Protein AF-A0A7S4PWE5-F1 (afdb_monomer_lite)

Organism: NCBI:txid311494

pLDDT: mean 79.6, std 17.49, range [30.92, 98.31]

Secondary structure (DSSP, 8-state):
---HHHHHHHGGGS-TTT----PPPS-HHHHT----SHHHHHHHHHHHHHHHHHHHHTT---S-EEESSHHHHHHHHHHH---EEE--SS-S---TT--HHHHHHHHHHHHHHHTTBTT-TT--GGGS-SS--EEE-BSSHHHHHHHHHHHS----B-----GGG-------GGG--TTT--EEEEEEE---S-HHHHHHHHHHHHHHHHGGGTSSEEEE----S-TTTTT--HHHHTTSSEEEEE-SSSS-HHHHHHHHTT--EEEE-HHHHHHH-GGGGTHHHHH-HHHHHHHHTTTT-S---SSPPP--TTHHHHHHHHHHHHHHT--STTSTT-EEES-HHHHHHHHHHT---HHHHHHHHHHHHHHHHHHHHHHHHHHHHHHH-TTGGGS---------------

Sequence (410 aa):
GVNPRDCAFFAPLCGAATSRKARVPVPGAWRFHAYTSPADVQELEARYRALWEAEKVAGLSADLLLCMELRDAYFLWRVSRTPTVYYPALIFLQDEALTDFAADYYLRQFDELSKHDVLAPSASSSQRGHGPPTAIVAQSPYIAENVFYHTKRRVPAVRPLALYVGVHYAPNSTDAAPSGGTLRLLVLCARTRLMMSHACRALFREARRELPRRTSLRLHLPTGDGDTVHGLTFADVARFDAAVLVPWNIAVTTFAELYAMQVPVFVPDPVWLARLWPKQMTSYGRAHPDLHRELREGKLGEAQHPTPYPSLDRLTEDFPSMLYWAEHYAHLHGLPGVKSFASIPTLLLSLHKGDTDLRAASVEMRKEGERALREVVPFWAGLFARLLYPDADSGGIEAGGATNMTCVVW

Structure (mmCIF, N/CA/C/O backbone):
data_AF-A0A7S4PWE5-F1
#
_entry.id   AF-A0A7S4PWE5-F1
#
loop_
_atom_site.group_PDB
_atom_site.id
_atom_site.type_symbol
_atom_site.label_atom_id
_atom_site.label_alt_id
_atom_site.label_comp_id
_atom_site.label_asym_id
_atom_site.label_entity_id
_atom_site.label_seq_id
_atom_site.pdbx_PDB_ins_code
_atom_site.Cartn_x
_atom_site.Cartn_y
_atom_site.Cartn_z
_atom_site.occupancy
_atom_site.B_iso_or_equiv
_atom_site.auth_seq_id
_atom_site.auth_comp_id
_atom_site.auth_asym_id
_atom_site.auth_atom_id
_atom_site.pdbx_PDB_model_num
ATOM 1 N N . GLY A 1 1 ? 8.576 -15.451 -7.814 1.00 32.84 1 GLY A N 1
ATOM 2 C CA . GLY A 1 1 ? 9.823 -15.185 -7.079 1.00 32.84 1 GLY A CA 1
ATOM 3 C C . GLY A 1 1 ? 9.547 -14.346 -5.854 1.00 32.84 1 GLY A C 1
ATOM 4 O O . GLY A 1 1 ? 10.234 -13.360 -5.590 1.00 32.84 1 GLY A O 1
ATOM 5 N N . VAL A 1 2 ? 8.568 -14.796 -5.083 1.00 39.84 2 VAL A N 1
ATOM 6 C CA . VAL A 1 2 ? 8.032 -14.104 -3.932 1.00 39.84 2 VAL A CA 1
ATOM 7 C C . VAL A 1 2 ? 8.708 -14.742 -2.711 1.00 39.84 2 VAL A C 1
ATOM 9 O O . VAL A 1 2 ? 8.856 -15.967 -2.664 1.00 39.84 2 VAL A O 1
ATOM 12 N N . ASN A 1 3 ? 9.205 -13.953 -1.751 1.00 43.03 3 ASN A N 1
ATOM 13 C CA . ASN A 1 3 ? 9.741 -14.505 -0.495 1.00 43.03 3 ASN A CA 1
ATOM 14 C C . ASN A 1 3 ? 8.705 -15.490 0.077 1.00 43.03 3 ASN A C 1
ATOM 16 O O . ASN A 1 3 ? 7.537 -15.145 0.011 1.00 43.03 3 ASN A O 1
ATOM 20 N N . PRO A 1 4 ? 9.038 -16.671 0.639 1.00 45.03 4 PRO A N 1
ATOM 21 C CA . PRO A 1 4 ? 8.050 -17.516 1.324 1.00 45.03 4 PRO A CA 1
ATOM 22 C C . PRO A 1 4 ? 7.068 -16.734 2.220 1.00 45.03 4 PRO A C 1
ATOM 24 O O . PRO A 1 4 ? 5.880 -17.047 2.247 1.00 45.03 4 PRO A O 1
ATOM 27 N N . ARG A 1 5 ? 7.552 -15.657 2.856 1.00 48.50 5 ARG A N 1
ATOM 28 C CA . ARG A 1 5 ? 6.769 -14.618 3.542 1.00 48.50 5 ARG A CA 1
ATOM 29 C C . ARG A 1 5 ? 5.706 -13.957 2.664 1.00 48.50 5 ARG A C 1
ATOM 31 O O . ARG A 1 5 ? 4.526 -13.991 2.986 1.00 48.50 5 ARG A O 1
ATOM 38 N N . ASP A 1 6 ? 6.131 -13.348 1.567 1.00 45.69 6 ASP A N 1
ATOM 39 C CA . ASP A 1 6 ? 5.255 -12.666 0.620 1.00 45.69 6 ASP A CA 1
ATOM 40 C C . ASP A 1 6 ? 4.412 -13.713 -0.148 1.00 45.69 6 ASP A C 1
ATOM 42 O O . ASP A 1 6 ? 3.336 -13.428 -0.642 1.00 45.69 6 ASP A O 1
ATOM 46 N N . CYS A 1 7 ? 4.847 -14.975 -0.215 1.00 47.31 7 CYS A N 1
ATOM 47 C CA . CYS A 1 7 ? 4.115 -16.073 -0.832 1.00 47.31 7 CYS A CA 1
ATOM 48 C C . CYS A 1 7 ? 2.964 -16.505 0.065 1.00 47.31 7 CYS A C 1
ATOM 50 O O . CYS A 1 7 ? 1.939 -16.901 -0.465 1.00 47.31 7 CYS A O 1
ATOM 52 N N . ALA A 1 8 ? 3.089 -16.393 1.393 1.00 48.66 8 ALA A N 1
ATOM 53 C CA . ALA A 1 8 ? 1.973 -16.597 2.315 1.00 48.66 8 ALA A CA 1
ATOM 54 C C . ALA A 1 8 ? 0.826 -15.606 2.052 1.00 48.66 8 ALA A C 1
ATOM 56 O O . ALA A 1 8 ? -0.335 -15.955 2.245 1.00 48.66 8 ALA A O 1
ATOM 57 N N . PHE A 1 9 ? 1.145 -14.409 1.549 1.00 44.88 9 PHE A N 1
ATOM 58 C CA . PHE A 1 9 ? 0.167 -13.427 1.082 1.00 44.88 9 PHE A CA 1
ATOM 59 C C . PHE A 1 9 ? -0.643 -13.959 -0.105 1.00 44.88 9 PHE A C 1
ATOM 61 O O . PHE A 1 9 ? -1.861 -13.872 -0.120 1.00 44.88 9 PHE A O 1
ATOM 68 N N . PHE A 1 10 ? 0.018 -14.568 -1.091 1.00 48.31 10 PHE A N 1
ATOM 69 C CA . PHE A 1 10 ? -0.644 -15.081 -2.296 1.00 48.31 10 PHE A CA 1
ATOM 70 C C . PHE A 1 10 ? -1.062 -16.555 -2.193 1.00 48.31 10 PHE A C 1
ATOM 72 O O . PHE A 1 10 ? -1.789 -17.038 -3.054 1.00 48.31 10 PHE A O 1
ATOM 79 N N . ALA A 1 11 ? -0.644 -17.277 -1.151 1.00 52.31 11 ALA A N 1
ATOM 80 C CA . ALA A 1 11 ? -0.889 -18.708 -0.975 1.00 52.31 11 ALA A CA 1
ATOM 81 C C . ALA A 1 11 ? -2.379 -19.089 -1.038 1.00 52.31 11 ALA A C 1
ATOM 83 O O . ALA A 1 11 ? -2.679 -20.102 -1.669 1.00 52.31 11 ALA A O 1
ATOM 84 N N . PRO A 1 12 ? -3.322 -18.294 -0.490 1.00 51.75 12 PRO A N 1
ATOM 85 C CA . PRO A 1 12 ? -4.753 -18.568 -0.638 1.00 51.75 12 PRO A CA 1
ATOM 86 C C . PRO A 1 12 ? -5.273 -18.467 -2.083 1.00 51.75 12 PRO A C 1
ATOM 88 O O . PRO A 1 12 ? -6.335 -19.002 -2.381 1.00 51.75 12 PRO A O 1
ATOM 91 N N . LEU A 1 13 ? -4.544 -17.795 -2.983 1.00 46.56 13 LEU A N 1
ATOM 92 C CA . LEU A 1 13 ? -4.903 -17.637 -4.399 1.00 46.56 13 LEU A CA 1
ATOM 93 C C . LEU A 1 13 ? -4.362 -18.773 -5.282 1.00 46.56 13 LEU A C 1
ATOM 95 O O . LEU A 1 13 ? -4.756 -18.901 -6.441 1.00 46.56 13 LEU A O 1
ATOM 99 N N . CYS A 1 14 ? -3.471 -19.611 -4.751 1.00 48.38 14 CYS A N 1
ATOM 100 C CA . CYS A 1 14 ? -2.904 -20.747 -5.465 1.00 48.38 14 CYS A CA 1
ATOM 101 C C . CYS A 1 14 ? -3.732 -22.006 -5.174 1.00 48.38 14 CYS A C 1
ATOM 103 O O . CYS A 1 14 ? -3.657 -22.573 -4.084 1.00 48.38 14 CYS A O 1
ATOM 105 N N . GLY A 1 15 ? -4.504 -22.486 -6.153 1.00 52.47 15 GLY A N 1
ATOM 106 C CA . GLY A 1 15 ? -5.177 -23.784 -6.046 1.00 52.47 15 GLY A CA 1
ATOM 107 C C . GLY A 1 15 ? -4.169 -24.930 -5.884 1.00 52.47 15 GLY A C 1
ATOM 108 O O . GLY A 1 15 ? -3.042 -24.841 -6.361 1.00 52.47 15 GLY A O 1
ATOM 109 N N . ALA A 1 16 ? -4.558 -26.044 -5.254 1.00 55.31 16 ALA A N 1
ATOM 110 C CA . ALA A 1 16 ? -3.655 -27.183 -5.019 1.00 55.31 16 ALA A CA 1
ATOM 111 C C . ALA A 1 16 ? -2.993 -27.729 -6.306 1.00 55.31 16 ALA A C 1
ATOM 113 O O . ALA A 1 16 ? -1.871 -28.223 -6.257 1.00 55.31 16 ALA A O 1
ATOM 114 N N . ALA A 1 17 ? -3.665 -27.595 -7.456 1.00 47.94 17 ALA A N 1
ATOM 115 C CA . ALA A 1 17 ? -3.163 -28.006 -8.769 1.00 47.94 17 ALA A CA 1
ATOM 116 C C . ALA A 1 17 ? -2.191 -26.998 -9.421 1.00 47.94 17 ALA A C 1
ATOM 118 O O . ALA A 1 17 ? -1.391 -27.384 -10.271 1.00 47.94 17 ALA A O 1
ATOM 119 N N . THR A 1 18 ? -2.245 -25.717 -9.040 1.00 48.53 18 THR A N 1
ATOM 120 C CA . THR A 1 18 ? -1.372 -24.644 -9.558 1.00 48.53 18 THR A CA 1
ATOM 121 C C . THR A 1 18 ? -0.297 -24.221 -8.555 1.00 48.53 18 THR A C 1
ATOM 123 O O . THR A 1 18 ? 0.673 -23.561 -8.930 1.00 48.53 18 THR A O 1
ATOM 126 N N . SER A 1 19 ? -0.425 -24.653 -7.297 1.00 47.94 19 SER A N 1
ATOM 127 C CA . SER A 1 19 ? 0.550 -24.482 -6.225 1.00 47.94 19 SER A CA 1
ATOM 128 C C . SER A 1 19 ? 1.816 -25.284 -6.525 1.00 47.94 19 SER A C 1
ATOM 130 O O . SER A 1 19 ? 1.988 -26.439 -6.136 1.00 47.94 19 SER A O 1
ATOM 132 N N . ARG A 1 20 ? 2.738 -24.662 -7.258 1.00 53.06 20 ARG A N 1
ATOM 133 C CA . ARG A 1 20 ? 4.135 -25.096 -7.283 1.00 53.06 20 ARG A CA 1
ATOM 134 C C . ARG A 1 20 ? 4.783 -24.582 -5.999 1.00 53.06 20 ARG A C 1
ATOM 136 O O . ARG A 1 20 ? 4.496 -23.461 -5.583 1.00 53.06 20 ARG A O 1
ATOM 143 N N . LYS A 1 21 ? 5.674 -25.368 -5.371 1.00 50.97 21 LYS A N 1
ATOM 144 C CA . LYS A 1 21 ? 6.544 -24.844 -4.299 1.00 50.97 21 LYS A CA 1
ATOM 145 C C . LYS A 1 21 ? 7.139 -23.535 -4.806 1.00 50.97 21 LYS A C 1
ATOM 147 O O . LYS A 1 21 ? 7.783 -23.556 -5.855 1.00 50.97 21 LYS A O 1
ATOM 152 N N . ALA A 1 22 ? 6.891 -22.439 -4.089 1.00 46.34 22 ALA A N 1
ATOM 153 C CA . ALA A 1 22 ? 7.491 -21.148 -4.377 1.00 46.34 22 ALA A CA 1
ATOM 154 C C . ALA A 1 22 ? 8.991 -21.365 -4.596 1.00 46.34 22 ALA A C 1
ATOM 156 O O . ALA A 1 22 ? 9.709 -21.766 -3.675 1.00 46.34 22 ALA A O 1
ATOM 157 N N . ARG A 1 23 ? 9.443 -21.227 -5.845 1.00 52.59 23 ARG A N 1
ATOM 158 C CA . ARG A 1 23 ? 10.869 -21.306 -6.149 1.00 52.59 23 ARG A CA 1
ATOM 159 C C . ARG A 1 23 ? 11.535 -20.055 -5.616 1.00 52.59 23 ARG A C 1
ATOM 161 O O . ARG A 1 23 ? 10.874 -19.028 -5.443 1.00 52.59 23 ARG A O 1
ATOM 168 N N . VAL A 1 24 ? 12.819 -20.199 -5.287 1.00 52.34 24 VAL A N 1
ATOM 169 C CA . VAL A 1 24 ? 13.586 -19.177 -4.578 1.00 52.34 24 VAL A CA 1
ATOM 170 C C . VAL A 1 24 ? 13.351 -17.835 -5.277 1.00 52.34 24 VAL A C 1
ATOM 172 O O . VAL A 1 24 ? 13.521 -17.759 -6.495 1.00 52.34 24 VAL A O 1
ATOM 175 N N . PRO A 1 25 ? 12.888 -16.804 -4.549 1.00 61.81 25 PRO A N 1
ATOM 176 C CA . PRO A 1 25 ? 12.751 -15.469 -5.110 1.00 61.81 25 PRO A CA 1
ATOM 177 C C . PRO A 1 25 ? 14.060 -15.020 -5.754 1.00 61.81 25 PRO A C 1
ATOM 179 O O . PRO A 1 25 ? 15.116 -15.580 -5.448 1.00 61.81 25 PRO A O 1
ATOM 182 N N . VAL A 1 26 ? 14.009 -13.963 -6.576 1.00 67.25 26 VAL A N 1
ATOM 183 C CA . VAL A 1 26 ? 15.227 -13.196 -6.880 1.00 67.25 26 VAL A CA 1
ATOM 184 C C . VAL A 1 26 ? 15.983 -13.030 -5.556 1.00 67.25 26 VAL A C 1
ATOM 186 O O . VAL A 1 26 ? 15.387 -12.512 -4.601 1.00 67.25 26 VAL A O 1
ATOM 189 N N . PRO A 1 27 ? 17.221 -13.550 -5.434 1.00 72.50 27 PRO A N 1
ATOM 190 C CA . PRO A 1 27 ? 17.891 -13.606 -4.147 1.00 72.50 27 PRO A CA 1
ATOM 191 C C . PRO A 1 27 ? 17.895 -12.228 -3.491 1.00 72.50 27 PRO A C 1
ATOM 193 O O . PRO A 1 27 ? 18.271 -11.246 -4.125 1.00 72.50 27 PRO A O 1
ATOM 196 N N . GLY A 1 28 ? 17.502 -12.138 -2.216 1.00 69.44 28 GLY A N 1
ATOM 197 C CA . GLY A 1 28 ? 17.413 -10.847 -1.520 1.00 69.44 28 GLY A CA 1
ATOM 198 C C . GLY A 1 28 ? 18.726 -10.056 -1.569 1.00 69.44 28 GLY A C 1
ATOM 199 O O . GLY A 1 28 ? 18.709 -8.839 -1.698 1.00 69.44 28 GLY A O 1
ATOM 200 N N . ALA A 1 29 ? 19.869 -10.748 -1.589 1.00 75.44 29 ALA A N 1
ATOM 201 C CA . ALA A 1 29 ? 21.187 -10.139 -1.768 1.00 75.44 29 ALA A CA 1
ATOM 202 C C . ALA A 1 29 ? 21.336 -9.351 -3.085 1.00 75.44 29 ALA A C 1
ATOM 204 O O . ALA A 1 29 ? 22.107 -8.400 -3.143 1.00 75.44 29 ALA A O 1
ATOM 205 N N . TRP A 1 30 ? 20.606 -9.718 -4.142 1.00 79.62 30 TRP A N 1
ATOM 206 C CA . TRP A 1 30 ? 20.593 -8.971 -5.401 1.00 79.62 30 TRP A CA 1
ATOM 207 C C . TRP A 1 30 ? 19.761 -7.698 -5.294 1.00 79.62 30 TRP A C 1
ATOM 209 O O . TRP A 1 30 ? 20.064 -6.739 -5.993 1.00 79.62 30 TRP A O 1
ATOM 219 N N . ARG A 1 31 ? 18.742 -7.663 -4.423 1.00 69.25 31 ARG A N 1
ATOM 220 C CA . ARG A 1 31 ? 17.907 -6.472 -4.192 1.00 69.25 31 ARG A CA 1
ATOM 221 C C . ARG A 1 31 ? 18.687 -5.365 -3.487 1.00 69.25 31 ARG A C 1
ATOM 223 O O . ARG A 1 31 ? 18.544 -4.208 -3.850 1.00 69.25 31 ARG A O 1
ATOM 230 N N . PHE A 1 32 ? 19.575 -5.736 -2.565 1.00 72.38 32 PHE A N 1
ATOM 231 C CA . PHE A 1 32 ? 20.423 -4.800 -1.812 1.00 72.38 32 PHE A CA 1
ATOM 232 C C . PHE A 1 32 ? 21.780 -4.515 -2.470 1.00 72.38 32 PHE A C 1
ATOM 234 O O . PHE A 1 32 ? 22.650 -3.898 -1.859 1.00 72.38 32 PHE A O 1
ATOM 241 N N . HIS A 1 33 ? 22.009 -4.990 -3.697 1.00 78.56 33 HIS A N 1
ATOM 242 C CA . HIS A 1 33 ? 23.241 -4.678 -4.412 1.00 78.56 33 HIS A CA 1
ATOM 243 C C . HIS A 1 33 ? 23.199 -3.214 -4.876 1.00 78.56 33 HIS A C 1
ATOM 245 O O . HIS A 1 33 ? 22.404 -2.873 -5.755 1.00 78.56 33 HIS A O 1
ATOM 251 N N . ALA A 1 34 ? 23.994 -2.339 -4.264 1.00 77.94 34 ALA A N 1
ATOM 252 C CA . ALA A 1 34 ? 24.071 -0.937 -4.660 1.00 77.94 34 ALA A CA 1
ATOM 253 C C . ALA A 1 34 ? 24.767 -0.815 -6.022 1.00 77.94 34 ALA A C 1
ATOM 255 O O . ALA A 1 34 ? 25.812 -1.426 -6.232 1.00 77.94 34 ALA A O 1
ATOM 256 N N . TYR A 1 35 ? 24.207 -0.022 -6.941 1.00 81.94 35 TYR A N 1
ATOM 257 C CA . TYR A 1 35 ? 24.932 0.325 -8.160 1.00 81.94 35 TYR A CA 1
ATOM 258 C C . TYR A 1 35 ? 25.956 1.391 -7.816 1.00 81.94 35 TYR A C 1
ATOM 260 O O . TYR A 1 35 ? 25.610 2.465 -7.335 1.00 81.94 35 TYR A O 1
ATOM 268 N N . THR A 1 36 ? 27.217 1.108 -8.068 1.00 89.25 36 THR A N 1
ATOM 269 C CA . THR A 1 36 ? 28.304 2.079 -7.935 1.00 89.25 36 THR A CA 1
ATOM 270 C C . THR A 1 36 ? 28.972 2.347 -9.278 1.00 89.25 36 THR A C 1
ATOM 272 O O . THR A 1 36 ? 29.623 3.374 -9.448 1.00 89.25 36 THR A O 1
ATOM 275 N N . SER A 1 37 ? 28.771 1.454 -10.252 1.00 93.19 37 SER A N 1
ATOM 276 C CA . SER A 1 37 ? 29.353 1.549 -11.583 1.00 93.19 37 SER A CA 1
ATOM 277 C C . SER A 1 37 ? 28.480 0.895 -12.671 1.00 93.19 37 SER A C 1
ATOM 279 O O . SER A 1 37 ? 27.599 0.081 -12.375 1.00 93.19 37 SER A O 1
ATOM 281 N N . PRO A 1 38 ? 28.746 1.175 -13.962 1.00 94.56 38 PRO A N 1
ATOM 282 C CA . PRO A 1 38 ? 28.140 0.435 -15.071 1.00 94.56 38 PRO A CA 1
ATOM 283 C C . PRO A 1 38 ? 28.462 -1.068 -15.080 1.00 94.56 38 PRO A C 1
ATOM 285 O O . PRO A 1 38 ? 27.682 -1.846 -15.627 1.00 94.56 38 PRO A O 1
ATOM 288 N N . ALA A 1 39 ? 29.590 -1.490 -14.496 1.00 94.88 39 ALA A N 1
ATOM 289 C CA . ALA A 1 39 ? 29.953 -2.904 -14.417 1.00 94.88 39 ALA A CA 1
ATOM 290 C C . ALA A 1 39 ? 28.994 -3.669 -13.490 1.00 94.88 39 ALA A C 1
ATOM 292 O O . ALA A 1 39 ? 28.531 -4.747 -13.857 1.00 94.88 39 ALA A O 1
ATOM 293 N N . ASP A 1 40 ? 28.607 -3.066 -12.362 1.00 91.75 40 ASP A N 1
ATOM 294 C CA . ASP A 1 40 ? 27.652 -3.641 -11.400 1.00 91.75 40 ASP A CA 1
ATOM 295 C C . ASP A 1 40 ? 26.290 -3.903 -12.061 1.00 91.75 40 ASP A C 1
ATOM 297 O O . ASP A 1 40 ? 25.640 -4.927 -11.846 1.00 91.75 40 ASP A O 1
ATOM 301 N N . VAL A 1 41 ? 25.869 -2.978 -12.927 1.00 92.19 41 VAL A N 1
ATOM 302 C CA . VAL A 1 41 ? 24.639 -3.089 -13.716 1.00 92.19 41 VAL A CA 1
ATOM 303 C C . VAL A 1 41 ? 24.712 -4.267 -14.690 1.00 92.19 41 VAL A C 1
ATOM 305 O O . VAL A 1 41 ? 23.760 -5.042 -14.786 1.00 92.19 41 VAL A O 1
ATOM 308 N N . GLN A 1 42 ? 25.825 -4.409 -15.416 1.00 94.44 42 GLN A N 1
ATOM 309 C CA . GLN A 1 42 ? 26.022 -5.506 -16.370 1.00 94.44 42 GLN A CA 1
ATOM 310 C C . GLN A 1 42 ? 26.087 -6.860 -15.664 1.00 94.44 42 GLN A C 1
ATOM 312 O O . GLN A 1 42 ? 25.476 -7.827 -16.123 1.00 94.44 42 GLN A O 1
ATOM 317 N N . GLU A 1 43 ? 26.788 -6.926 -14.531 1.00 93.69 43 GLU A N 1
ATOM 318 C CA . GLU A 1 43 ? 26.856 -8.124 -13.702 1.00 93.69 43 GLU A CA 1
ATOM 319 C C . GLU A 1 43 ? 25.460 -8.529 -13.221 1.00 93.69 43 GLU A C 1
ATOM 321 O O . GLU A 1 43 ? 25.070 -9.696 -13.325 1.00 93.69 43 GLU A O 1
ATOM 326 N N . LEU A 1 44 ? 24.674 -7.567 -12.736 1.00 90.81 44 LEU A N 1
ATOM 327 C CA . LEU A 1 44 ? 23.320 -7.839 -12.286 1.00 90.81 44 LEU A CA 1
ATOM 328 C C . LEU A 1 44 ? 22.411 -8.278 -13.443 1.00 90.81 44 LEU A C 1
ATOM 330 O O . LEU A 1 44 ? 21.681 -9.258 -13.293 1.00 90.81 44 LEU A O 1
ATOM 334 N N . GLU A 1 45 ? 22.485 -7.633 -14.611 1.00 93.38 45 GLU A N 1
ATOM 335 C CA . GLU A 1 45 ? 21.743 -8.065 -15.803 1.00 93.38 45 GLU A CA 1
ATOM 336 C C . GLU A 1 45 ? 22.090 -9.515 -16.181 1.00 93.38 45 GLU A C 1
ATOM 338 O O . GLU A 1 45 ? 21.195 -10.315 -16.472 1.00 93.38 45 GLU A O 1
ATOM 343 N N . ALA A 1 46 ? 23.374 -9.885 -16.130 1.00 94.62 46 ALA A N 1
ATOM 344 C CA . ALA A 1 46 ? 23.825 -11.248 -16.396 1.00 94.62 46 ALA A CA 1
ATOM 345 C C . ALA A 1 46 ? 23.240 -12.254 -15.391 1.00 94.62 46 ALA A C 1
ATOM 347 O O . ALA A 1 46 ? 22.810 -13.339 -15.789 1.00 94.62 46 ALA A O 1
ATOM 348 N N . ARG A 1 47 ? 23.144 -11.883 -14.107 1.00 92.88 47 ARG A N 1
ATOM 349 C CA . ARG A 1 47 ? 22.504 -12.704 -13.063 1.00 92.88 47 ARG A CA 1
ATOM 350 C C . ARG A 1 47 ? 21.009 -12.911 -13.322 1.00 92.88 47 ARG A C 1
ATOM 352 O O . ARG A 1 47 ? 20.537 -14.043 -13.242 1.00 92.88 47 ARG A O 1
ATOM 359 N N . TYR A 1 48 ? 20.277 -11.859 -13.692 1.00 92.56 48 TYR A N 1
ATOM 360 C CA . TYR A 1 48 ? 18.863 -11.966 -14.077 1.00 92.56 48 TYR A CA 1
ATOM 361 C C . TYR A 1 48 ? 18.659 -12.837 -15.314 1.00 92.56 48 TYR A C 1
ATOM 363 O O . TYR A 1 48 ? 17.736 -13.649 -15.355 1.00 92.56 48 TYR A O 1
ATOM 371 N N . ARG A 1 49 ? 19.538 -12.704 -16.309 1.00 94.25 49 ARG A N 1
ATOM 372 C CA . ARG A 1 49 ? 19.513 -13.537 -17.512 1.00 94.25 49 ARG A CA 1
ATOM 373 C C . ARG A 1 49 ? 19.728 -15.006 -17.164 1.00 94.25 49 ARG A C 1
ATOM 375 O O . ARG A 1 49 ? 18.929 -15.837 -17.575 1.00 94.25 49 ARG A O 1
ATOM 382 N N . ALA A 1 50 ? 20.751 -15.317 -16.370 1.00 92.31 50 ALA A N 1
ATOM 383 C CA . ALA A 1 50 ? 21.029 -16.681 -15.926 1.00 92.31 50 ALA A CA 1
ATOM 384 C C . ALA A 1 50 ? 19.860 -17.281 -15.126 1.00 92.31 50 ALA A C 1
ATOM 386 O O . ALA A 1 50 ? 19.490 -18.430 -15.360 1.00 92.31 50 ALA A O 1
ATOM 387 N N . LEU A 1 51 ? 19.246 -16.493 -14.235 1.00 89.38 51 LEU A N 1
ATOM 388 C CA . LEU A 1 51 ? 18.042 -16.890 -13.503 1.00 89.38 51 LEU A CA 1
ATOM 389 C C . LEU A 1 51 ? 16.898 -17.237 -14.465 1.00 89.38 51 LEU A C 1
ATOM 391 O O . LEU A 1 51 ? 16.324 -18.317 -14.367 1.00 89.38 51 LEU A O 1
ATOM 395 N N . TRP A 1 52 ? 16.589 -16.351 -15.413 1.00 89.38 52 TRP A N 1
ATOM 396 C CA . TRP A 1 52 ? 15.498 -16.568 -16.362 1.00 89.38 52 TRP A CA 1
ATOM 397 C C . TRP A 1 52 ? 15.729 -17.785 -17.269 1.00 89.38 52 TRP A C 1
ATOM 399 O O . TRP A 1 52 ? 14.816 -18.583 -17.478 1.00 89.38 52 TRP A O 1
ATOM 409 N N . GLU A 1 53 ? 16.952 -17.970 -17.776 1.00 91.44 53 GLU A N 1
ATOM 410 C CA . GLU A 1 53 ? 17.307 -19.157 -18.563 1.00 91.44 53 GLU A CA 1
ATOM 411 C C . GLU A 1 53 ? 17.154 -20.448 -17.751 1.00 91.44 53 GLU A C 1
ATOM 413 O O . GLU A 1 53 ? 16.602 -21.426 -18.255 1.00 91.44 53 GLU A O 1
ATOM 418 N N . ALA A 1 54 ? 17.573 -20.448 -16.482 1.00 87.81 54 ALA A N 1
ATOM 419 C CA . ALA A 1 54 ? 17.405 -21.602 -15.605 1.00 87.81 54 ALA A CA 1
ATOM 420 C C . ALA A 1 54 ? 15.922 -21.952 -15.384 1.00 87.81 54 ALA A C 1
ATOM 422 O O . ALA A 1 54 ? 15.558 -23.129 -15.409 1.00 87.81 54 ALA A O 1
ATOM 423 N N . GLU A 1 55 ? 15.051 -20.952 -15.223 1.00 85.00 55 GLU A N 1
ATOM 424 C CA . GLU A 1 55 ? 13.612 -21.192 -15.072 1.00 85.00 55 GLU A CA 1
ATOM 425 C C . GLU A 1 55 ? 12.987 -21.740 -16.364 1.00 85.00 55 GLU A C 1
ATOM 427 O O . GLU A 1 55 ? 12.218 -22.705 -16.303 1.00 85.00 55 GLU A O 1
ATOM 432 N N . LYS A 1 56 ? 13.384 -21.227 -17.537 1.00 86.25 56 LYS A N 1
ATOM 433 C CA . LYS A 1 56 ? 12.964 -21.784 -18.835 1.00 86.25 56 LYS A CA 1
ATOM 434 C C . LYS A 1 56 ? 13.392 -23.239 -19.012 1.00 86.25 56 LYS A C 1
ATOM 436 O O . LYS A 1 56 ? 12.571 -24.070 -19.392 1.00 86.25 56 LYS A O 1
ATOM 441 N N . VAL A 1 57 ? 14.651 -23.567 -18.702 1.00 88.50 57 VAL A N 1
ATOM 442 C CA . VAL A 1 57 ? 15.168 -24.952 -18.746 1.00 88.50 57 VAL A CA 1
ATOM 443 C C . VAL A 1 57 ? 14.364 -25.866 -17.822 1.00 88.50 57 VAL A C 1
ATOM 445 O O . VAL A 1 57 ? 14.125 -27.029 -18.139 1.00 88.50 57 VAL A O 1
ATOM 448 N N . ALA A 1 58 ? 13.880 -25.334 -16.704 1.00 83.81 58 ALA A N 1
ATOM 449 C CA . ALA A 1 58 ? 13.031 -26.058 -15.775 1.00 83.81 58 ALA A CA 1
ATOM 450 C C . ALA A 1 58 ? 11.536 -26.084 -16.165 1.00 83.81 58 ALA A C 1
ATOM 452 O O . ALA A 1 58 ? 10.701 -26.466 -15.338 1.00 83.81 58 ALA A O 1
ATOM 453 N N . GLY A 1 59 ? 11.198 -25.687 -17.397 1.00 82.44 59 GLY A N 1
ATOM 454 C CA . GLY A 1 59 ? 9.852 -25.753 -17.965 1.00 82.44 59 GLY A CA 1
ATOM 455 C C . GLY A 1 59 ? 8.902 -24.665 -17.466 1.00 82.44 59 GLY A C 1
ATOM 456 O O . GLY A 1 59 ? 7.686 -24.866 -17.478 1.00 82.44 59 GLY A O 1
ATOM 457 N N . LEU A 1 60 ? 9.423 -23.542 -16.965 1.00 77.25 60 LEU A N 1
ATOM 458 C CA . LEU A 1 60 ? 8.596 -22.392 -16.615 1.00 77.25 60 LEU A CA 1
ATOM 459 C C . LEU A 1 60 ? 8.463 -21.443 -17.802 1.00 77.25 60 LEU A C 1
ATOM 461 O O . LEU A 1 60 ? 9.447 -21.028 -18.410 1.00 77.25 60 LEU A O 1
ATOM 465 N N . SER A 1 61 ? 7.220 -21.065 -18.070 1.00 81.56 61 SER A N 1
ATOM 466 C CA . SER A 1 61 ? 6.839 -19.926 -18.893 1.00 81.56 61 SER A CA 1
ATOM 467 C C . SER A 1 61 ? 6.023 -18.963 -18.034 1.00 81.56 61 SER A C 1
ATOM 469 O O . SER A 1 61 ? 5.388 -19.374 -17.059 1.00 81.56 61 SER A O 1
ATOM 471 N N . ALA A 1 62 ? 6.052 -17.681 -18.381 1.00 83.81 62 ALA A N 1
ATOM 472 C CA . ALA A 1 62 ? 5.175 -16.682 -17.796 1.00 83.81 62 ALA A CA 1
ATOM 473 C C . ALA A 1 62 ? 4.493 -15.926 -18.934 1.00 83.81 62 ALA A C 1
ATOM 475 O O . ALA A 1 62 ? 5.170 -15.460 -19.845 1.00 83.81 62 ALA A O 1
ATOM 476 N N . ASP A 1 63 ? 3.171 -15.807 -18.864 1.00 86.38 63 ASP A N 1
ATOM 477 C CA . ASP A 1 63 ? 2.406 -14.949 -19.776 1.00 86.38 63 ASP A CA 1
ATOM 478 C C . ASP A 1 63 ? 2.483 -13.478 -19.331 1.00 86.38 63 ASP A C 1
ATOM 480 O O . ASP A 1 63 ? 2.351 -12.554 -20.129 1.00 86.38 63 ASP A O 1
ATOM 484 N N . LEU A 1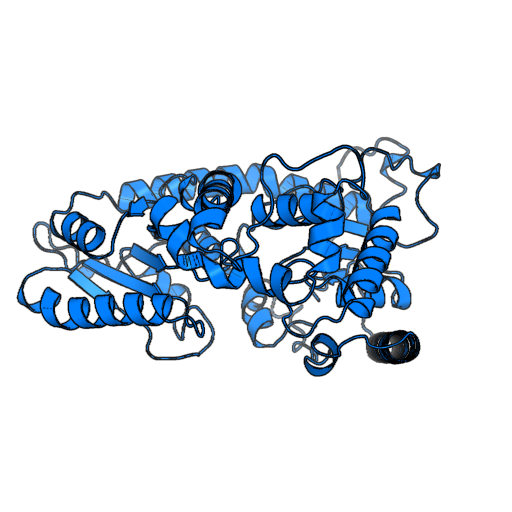 64 ? 2.720 -13.265 -18.034 1.00 88.31 64 LEU A N 1
ATOM 485 C CA . LEU A 1 64 ? 2.778 -11.964 -17.387 1.00 88.31 64 LEU A CA 1
ATOM 486 C C . LEU A 1 64 ? 3.774 -12.002 -16.227 1.00 88.31 64 LEU A C 1
ATOM 488 O O . LEU A 1 64 ? 3.801 -12.965 -15.458 1.00 88.31 64 LEU A O 1
ATOM 492 N N . LEU A 1 65 ? 4.538 -10.927 -16.067 1.00 89.38 65 LEU A N 1
ATOM 493 C CA . LEU A 1 65 ? 5.340 -10.654 -14.881 1.00 89.38 65 LEU A CA 1
ATOM 494 C C . LEU A 1 65 ? 4.650 -9.599 -14.017 1.00 89.38 65 LEU A C 1
ATOM 496 O O . LEU A 1 65 ? 4.198 -8.571 -14.520 1.00 89.38 65 LEU A O 1
ATOM 500 N N . LEU A 1 66 ? 4.601 -9.834 -12.710 1.00 87.12 66 LEU A N 1
ATOM 501 C CA . LEU A 1 66 ? 4.180 -8.850 -11.716 1.00 87.12 66 LEU A CA 1
ATOM 502 C C . LEU A 1 66 ? 5.396 -8.533 -10.852 1.00 87.12 66 LEU A C 1
ATOM 504 O O . LEU A 1 66 ? 5.972 -9.445 -10.271 1.00 87.12 66 LEU A O 1
ATOM 508 N N . CYS A 1 67 ? 5.798 -7.268 -10.786 1.00 87.12 67 CYS A N 1
ATOM 509 C CA . CYS A 1 67 ? 6.990 -6.856 -10.048 1.00 87.12 67 CYS A CA 1
ATOM 510 C C . CYS A 1 67 ? 6.672 -5.654 -9.158 1.00 87.12 67 CYS A C 1
ATOM 512 O O . CYS A 1 67 ? 6.096 -4.677 -9.631 1.00 87.12 67 CYS A O 1
ATOM 514 N N . MET A 1 68 ? 7.077 -5.697 -7.886 1.00 83.44 68 MET A N 1
ATOM 515 C CA . MET A 1 68 ? 6.896 -4.581 -6.939 1.00 83.44 68 MET A CA 1
ATOM 516 C C . MET A 1 68 ? 8.105 -3.644 -6.864 1.00 83.44 68 MET A C 1
ATOM 518 O O . MET A 1 68 ? 7.956 -2.475 -6.512 1.00 83.44 68 MET A O 1
ATOM 522 N N . GLU A 1 69 ? 9.281 -4.153 -7.232 1.00 84.69 69 GLU A N 1
ATOM 523 C CA . GLU A 1 69 ? 10.548 -3.426 -7.275 1.00 84.69 69 GLU A CA 1
ATOM 524 C C . GLU A 1 69 ? 10.885 -3.061 -8.723 1.00 84.69 69 GLU A C 1
ATOM 526 O O . GLU A 1 69 ? 10.822 -3.917 -9.612 1.00 84.69 69 GLU A O 1
ATOM 531 N N . LEU A 1 70 ? 11.286 -1.810 -8.973 1.00 87.88 70 LEU A N 1
ATOM 532 C CA . LEU A 1 70 ? 11.621 -1.357 -10.329 1.00 87.88 70 LEU A CA 1
ATOM 533 C C . LEU A 1 70 ? 12.730 -2.201 -10.955 1.00 87.88 70 LEU A C 1
ATOM 535 O O . LEU A 1 70 ? 12.654 -2.563 -12.124 1.00 87.88 70 LEU A O 1
ATOM 539 N N . ARG A 1 71 ? 13.775 -2.483 -10.178 1.00 87.94 71 ARG A N 1
ATOM 540 C CA . ARG A 1 71 ? 14.936 -3.261 -10.611 1.00 87.94 71 ARG A CA 1
ATOM 541 C C . ARG A 1 71 ? 14.501 -4.605 -11.186 1.00 87.94 71 ARG A C 1
ATOM 543 O O . ARG A 1 71 ? 14.891 -4.952 -12.300 1.00 87.94 71 ARG A O 1
ATOM 550 N N . ASP A 1 72 ? 13.678 -5.323 -10.429 1.00 87.94 72 ASP A N 1
ATOM 551 C CA . ASP A 1 72 ? 13.145 -6.629 -10.802 1.00 87.94 72 ASP A CA 1
ATOM 552 C C . ASP A 1 72 ? 12.259 -6.477 -12.049 1.00 87.94 72 ASP A C 1
ATOM 554 O O . ASP A 1 72 ? 12.430 -7.222 -13.012 1.00 87.94 72 ASP A O 1
ATOM 558 N N . ALA A 1 73 ? 11.388 -5.458 -12.087 1.00 91.31 73 ALA A N 1
ATOM 559 C CA . ALA A 1 73 ? 10.557 -5.145 -13.251 1.00 91.31 73 ALA A CA 1
ATOM 560 C C . ALA A 1 73 ? 11.391 -4.915 -14.520 1.00 91.31 73 ALA A C 1
ATOM 562 O O . ALA A 1 73 ? 11.123 -5.537 -15.542 1.00 91.31 73 ALA A O 1
ATOM 563 N N . TYR A 1 74 ? 12.423 -4.070 -14.452 1.00 93.25 74 TYR A N 1
ATOM 564 C CA . TYR A 1 74 ? 13.264 -3.688 -15.584 1.00 93.25 74 TYR A CA 1
ATOM 565 C C . TYR A 1 74 ? 14.091 -4.860 -16.109 1.00 93.25 74 TYR A C 1
ATOM 567 O O . TYR A 1 74 ? 14.051 -5.166 -17.304 1.00 93.25 74 TYR A O 1
ATOM 575 N N . PHE A 1 75 ? 14.844 -5.535 -15.236 1.00 93.31 75 PHE A N 1
ATOM 576 C CA . PHE A 1 75 ? 15.729 -6.604 -15.687 1.00 93.31 75 PHE A CA 1
ATOM 577 C C . PHE A 1 75 ? 14.953 -7.829 -16.146 1.00 93.31 75 PHE A C 1
ATOM 579 O O . PHE A 1 75 ? 15.280 -8.362 -17.207 1.00 93.31 75 PHE A O 1
ATOM 586 N N . LEU A 1 76 ? 13.903 -8.242 -15.422 1.00 92.31 76 LEU A N 1
ATOM 587 C CA . LEU A 1 76 ? 13.068 -9.355 -15.868 1.00 92.31 76 LEU A CA 1
ATOM 588 C C . LEU A 1 76 ? 12.377 -9.019 -17.186 1.00 92.31 76 LEU A C 1
ATOM 590 O O . LEU A 1 76 ? 12.439 -9.837 -18.097 1.00 92.31 76 LEU A O 1
ATOM 594 N N . TRP A 1 77 ? 11.810 -7.822 -17.354 1.00 94.69 77 TRP A N 1
ATOM 595 C CA . TRP A 1 77 ? 11.231 -7.384 -18.631 1.00 94.69 77 TRP A CA 1
ATOM 596 C C . TRP A 1 77 ? 12.239 -7.476 -19.793 1.00 94.69 77 TRP A C 1
ATOM 598 O O . TRP A 1 77 ? 11.926 -8.044 -20.845 1.00 94.69 77 TRP A O 1
ATOM 608 N N . ARG A 1 78 ? 13.486 -7.017 -19.596 1.00 94.44 78 ARG A N 1
ATOM 609 C CA . ARG A 1 78 ? 14.533 -7.076 -20.634 1.00 94.44 78 ARG A CA 1
ATOM 610 C C . ARG A 1 78 ? 14.945 -8.496 -21.005 1.00 94.44 78 ARG A C 1
ATOM 612 O O . ARG A 1 78 ? 15.105 -8.780 -22.194 1.00 94.44 78 ARG A O 1
ATOM 619 N N . VAL A 1 79 ? 15.168 -9.371 -20.021 1.00 94.06 79 VAL A N 1
ATOM 620 C CA . VAL A 1 79 ? 15.688 -10.727 -20.285 1.00 94.06 79 VAL A CA 1
ATOM 621 C C . VAL A 1 79 ? 14.590 -11.707 -20.685 1.00 94.06 79 VAL A C 1
ATOM 623 O O . VAL A 1 79 ? 14.845 -12.594 -21.496 1.00 94.06 79 VAL A O 1
ATOM 626 N N . SER A 1 80 ? 13.375 -11.535 -20.158 1.00 92.00 80 SER A N 1
ATOM 627 C CA . SER A 1 80 ? 12.252 -12.439 -20.419 1.00 92.00 80 SER A CA 1
ATOM 628 C C . SER A 1 80 ? 11.494 -12.121 -21.694 1.00 92.00 80 SER A C 1
ATOM 630 O O . SER A 1 80 ? 10.872 -13.014 -22.265 1.00 92.00 80 SER A O 1
ATOM 632 N N . ARG A 1 81 ? 11.516 -10.852 -22.120 1.00 93.56 81 ARG A N 1
ATOM 633 C CA . ARG A 1 81 ? 10.634 -10.325 -23.163 1.00 93.56 81 ARG A CA 1
ATOM 634 C C . ARG A 1 81 ? 9.140 -10.599 -22.894 1.00 93.56 81 ARG A C 1
ATOM 636 O O . ARG A 1 81 ? 8.352 -10.672 -23.830 1.00 93.56 81 ARG A O 1
ATOM 643 N N . THR A 1 82 ? 8.754 -10.750 -21.629 1.00 92.50 82 THR A N 1
ATOM 644 C CA . THR A 1 82 ? 7.372 -11.006 -21.199 1.00 92.50 82 THR A CA 1
ATOM 645 C C . THR A 1 82 ? 6.671 -9.684 -20.860 1.00 92.50 82 THR A C 1
ATOM 647 O O . THR A 1 82 ? 7.344 -8.768 -20.375 1.00 92.50 82 THR A O 1
ATOM 650 N N . PRO A 1 83 ? 5.353 -9.546 -21.106 1.00 94.94 83 PRO A N 1
ATOM 651 C CA . PRO A 1 83 ? 4.571 -8.430 -20.589 1.00 94.94 83 PRO A CA 1
ATOM 652 C C . PRO A 1 83 ? 4.751 -8.254 -19.079 1.00 94.94 83 PRO A C 1
ATOM 654 O O . PRO A 1 83 ? 4.781 -9.238 -18.337 1.00 94.94 83 PRO A O 1
ATOM 657 N N . THR A 1 84 ? 4.838 -7.010 -18.612 1.00 94.19 84 THR A N 1
ATOM 658 C CA . THR A 1 84 ? 5.164 -6.730 -17.204 1.00 94.19 84 THR A CA 1
ATOM 659 C C . THR A 1 84 ? 4.236 -5.685 -16.603 1.00 94.19 84 THR A C 1
ATOM 661 O O . THR A 1 84 ? 4.173 -4.558 -17.086 1.00 94.19 84 THR A O 1
ATOM 664 N N . VAL A 1 85 ? 3.590 -6.008 -15.484 1.00 93.44 85 VAL A N 1
ATOM 665 C CA . VAL A 1 85 ? 3.049 -4.995 -14.574 1.00 93.44 85 VAL A CA 1
ATOM 666 C C . VAL A 1 85 ? 4.122 -4.655 -13.554 1.00 93.44 85 VAL A C 1
ATOM 668 O O . VAL A 1 85 ? 4.497 -5.476 -12.715 1.00 93.44 85 VAL A O 1
ATOM 671 N N . TYR A 1 86 ? 4.581 -3.414 -13.597 1.00 92.69 86 TYR A N 1
ATOM 672 C CA . TYR A 1 86 ? 5.283 -2.818 -12.481 1.00 92.69 86 TYR A CA 1
ATOM 673 C C . TYR A 1 86 ? 4.243 -2.226 -11.522 1.00 92.69 86 TYR A C 1
ATOM 675 O O . TYR A 1 86 ? 3.560 -1.253 -11.847 1.00 92.69 86 TYR A O 1
ATOM 683 N N . TYR A 1 87 ? 4.104 -2.848 -10.351 1.00 86.69 87 TYR A N 1
ATOM 684 C CA . TYR A 1 87 ? 3.189 -2.464 -9.279 1.00 86.69 87 TYR A CA 1
ATOM 685 C C . TYR A 1 87 ? 3.982 -1.855 -8.114 1.00 86.69 87 TYR A C 1
ATOM 687 O O . TYR A 1 87 ? 4.213 -2.540 -7.114 1.00 86.69 87 TYR A O 1
ATOM 695 N N . PRO A 1 88 ? 4.477 -0.606 -8.243 1.00 81.69 88 PRO A N 1
ATOM 696 C CA . PRO A 1 88 ? 5.342 0.012 -7.250 1.00 81.69 88 PRO A CA 1
ATOM 697 C C . PRO A 1 88 ? 4.747 -0.068 -5.845 1.00 81.69 88 PRO A C 1
ATOM 699 O O . PRO A 1 88 ? 3.695 0.506 -5.557 1.00 81.69 88 PRO A O 1
ATOM 702 N N . ALA A 1 89 ? 5.445 -0.771 -4.958 1.00 63.97 89 ALA A N 1
ATOM 703 C CA . ALA A 1 89 ? 5.062 -0.871 -3.554 1.00 63.97 89 ALA A CA 1
ATOM 704 C C . ALA A 1 89 ? 5.744 0.202 -2.709 1.00 63.97 89 ALA A C 1
ATOM 706 O O . ALA A 1 89 ? 5.124 0.837 -1.854 1.00 63.97 89 ALA A O 1
ATOM 707 N N . LEU A 1 90 ? 7.024 0.404 -3.008 1.00 59.06 90 LEU A N 1
ATOM 708 C CA . LEU A 1 90 ? 7.918 1.430 -2.508 1.00 59.06 90 LEU A CA 1
ATOM 709 C C . LEU A 1 90 ? 8.704 1.914 -3.723 1.00 59.06 90 LEU A C 1
ATOM 711 O O . LEU A 1 90 ? 9.137 1.112 -4.545 1.00 59.06 90 LEU A O 1
ATOM 715 N N . ILE A 1 91 ? 8.818 3.223 -3.891 1.00 51.47 91 ILE A N 1
ATOM 716 C CA . ILE A 1 91 ? 9.346 3.798 -5.120 1.00 51.47 91 ILE A CA 1
ATOM 717 C C . ILE A 1 91 ? 10.735 4.388 -4.883 1.00 51.47 91 ILE A C 1
ATOM 719 O O . ILE A 1 91 ? 10.954 5.130 -3.931 1.00 51.47 91 ILE A O 1
ATOM 723 N N . PHE A 1 92 ? 11.630 4.056 -5.815 1.00 55.03 92 PHE A N 1
ATOM 724 C CA . PHE A 1 92 ? 12.919 4.659 -6.170 1.00 55.03 92 PHE A CA 1
ATOM 725 C C . PHE A 1 92 ? 14.012 4.806 -5.105 1.00 55.03 92 PHE A C 1
ATOM 727 O O . PHE A 1 92 ? 15.143 4.423 -5.380 1.00 55.03 92 PHE A O 1
ATOM 734 N N . LEU A 1 93 ? 13.738 5.393 -3.942 1.00 51.75 93 LEU A N 1
ATOM 735 C CA . LEU A 1 93 ? 14.780 6.104 -3.184 1.00 51.75 93 LEU A CA 1
ATOM 736 C C . LEU A 1 93 ? 14.595 5.998 -1.647 1.00 51.75 93 LEU A C 1
ATOM 738 O O . LEU A 1 93 ? 15.153 6.778 -0.878 1.00 51.75 93 LEU A O 1
ATOM 742 N N . GLN A 1 94 ? 13.822 5.009 -1.173 1.00 52.34 94 GLN A N 1
ATOM 743 C CA . GLN A 1 94 ? 13.736 4.683 0.262 1.00 52.34 94 GLN A CA 1
ATOM 744 C C . GLN A 1 94 ? 14.954 3.917 0.791 1.00 52.34 94 GLN A C 1
ATOM 746 O O . GLN A 1 94 ? 15.055 3.724 2.007 1.00 52.34 94 GLN A O 1
ATOM 751 N N . ASP A 1 95 ? 15.847 3.480 -0.097 1.00 58.00 95 ASP A N 1
ATOM 752 C CA . ASP A 1 95 ? 17.070 2.783 0.272 1.00 58.00 95 ASP A CA 1
ATOM 753 C C . ASP A 1 95 ? 18.128 3.796 0.734 1.00 58.00 95 ASP A C 1
ATOM 755 O O . ASP A 1 95 ? 18.685 4.541 -0.068 1.00 58.00 95 ASP A O 1
ATOM 759 N N . GLU A 1 96 ? 18.405 3.821 2.044 1.00 55.00 96 GLU A N 1
ATOM 760 C CA . GLU A 1 96 ? 19.467 4.645 2.649 1.00 55.00 96 GLU A CA 1
ATOM 761 C C . GLU A 1 96 ? 20.862 4.327 2.054 1.00 55.00 96 GLU A C 1
ATOM 763 O O . GLU A 1 96 ? 21.798 5.094 2.273 1.00 55.00 96 GLU A O 1
ATOM 768 N N . ALA A 1 97 ? 21.017 3.210 1.327 1.00 57.28 97 ALA A N 1
ATOM 769 C CA . ALA A 1 97 ? 22.254 2.789 0.670 1.00 57.28 97 ALA A CA 1
ATOM 770 C C . ALA A 1 97 ? 22.322 3.125 -0.834 1.00 57.28 97 ALA A C 1
ATOM 772 O O . ALA A 1 97 ? 23.258 2.691 -1.515 1.00 57.28 97 ALA A O 1
ATOM 773 N N . LEU A 1 98 ? 21.351 3.863 -1.378 1.00 71.44 98 LEU A N 1
ATOM 774 C CA . LEU A 1 98 ? 21.369 4.250 -2.784 1.00 71.44 98 LEU A CA 1
ATOM 775 C C . LEU A 1 98 ? 22.460 5.313 -3.024 1.00 71.44 98 LEU A C 1
ATOM 777 O O . LEU A 1 98 ? 22.612 6.261 -2.260 1.00 71.44 98 LEU A O 1
ATOM 781 N N . THR A 1 99 ? 23.255 5.142 -4.079 1.00 79.31 99 THR A N 1
ATOM 782 C CA . THR A 1 99 ? 24.266 6.122 -4.518 1.00 79.31 99 THR A CA 1
ATOM 783 C C . THR A 1 99 ? 23.673 7.055 -5.576 1.00 79.31 99 THR A C 1
ATOM 785 O O . THR A 1 99 ? 22.661 6.715 -6.191 1.00 79.31 99 THR A O 1
ATOM 788 N N . ASP A 1 100 ? 24.301 8.201 -5.854 1.00 81.19 100 ASP A N 1
ATOM 789 C CA . ASP A 1 100 ? 23.838 9.093 -6.934 1.00 81.19 100 ASP A CA 1
ATOM 790 C C . ASP A 1 100 ? 23.847 8.399 -8.303 1.00 81.19 100 ASP A C 1
ATOM 792 O O . ASP A 1 100 ? 22.922 8.566 -9.097 1.00 81.19 100 ASP A O 1
ATOM 796 N N . PHE A 1 101 ? 24.842 7.535 -8.549 1.00 86.06 101 PHE A N 1
ATOM 797 C CA . PHE A 1 101 ? 24.873 6.691 -9.744 1.00 86.06 101 PHE A CA 1
ATOM 798 C C . PHE A 1 101 ? 23.648 5.775 -9.811 1.00 86.06 101 PHE A C 1
ATOM 800 O O . PHE A 1 101 ? 23.020 5.647 -10.862 1.00 86.06 101 PHE A O 1
ATOM 807 N N . ALA A 1 102 ? 23.294 5.136 -8.694 1.00 83.25 102 ALA A N 1
ATOM 808 C CA . ALA A 1 102 ? 22.133 4.268 -8.643 1.00 83.25 102 ALA A CA 1
ATOM 809 C C . ALA A 1 102 ? 20.831 5.055 -8.842 1.00 83.25 102 ALA A C 1
ATOM 811 O O . ALA A 1 102 ? 19.988 4.603 -9.609 1.00 83.25 102 ALA A O 1
ATOM 812 N N . ALA A 1 103 ? 20.686 6.235 -8.237 1.00 82.44 103 ALA A N 1
ATOM 813 C CA . ALA A 1 103 ? 19.521 7.099 -8.422 1.00 82.44 103 ALA A CA 1
ATOM 814 C C . ALA A 1 103 ? 19.304 7.469 -9.899 1.00 82.44 103 ALA A C 1
ATOM 816 O O . ALA A 1 103 ? 18.231 7.214 -10.450 1.00 82.44 103 ALA A O 1
ATOM 817 N N . ASP A 1 104 ? 20.340 7.992 -10.559 1.00 84.62 104 ASP A N 1
ATOM 818 C CA . ASP A 1 104 ? 20.299 8.329 -11.985 1.00 84.62 104 ASP A CA 1
ATOM 819 C C . ASP A 1 104 ? 20.001 7.096 -12.855 1.00 84.62 104 ASP A C 1
ATOM 821 O O . ASP A 1 104 ? 19.186 7.135 -13.781 1.00 84.62 104 ASP A O 1
ATOM 825 N N . TYR A 1 105 ? 20.610 5.951 -12.538 1.00 87.94 105 TYR A N 1
ATOM 826 C CA . TYR A 1 105 ? 20.362 4.726 -13.287 1.00 87.94 105 TYR A CA 1
ATOM 827 C C . TYR A 1 105 ? 18.925 4.213 -13.118 1.00 87.94 105 TYR A C 1
ATOM 829 O O . TYR A 1 105 ? 18.304 3.798 -14.094 1.00 87.94 105 TYR A O 1
ATOM 837 N N . TYR A 1 106 ? 18.360 4.279 -11.912 1.00 87.06 106 TYR A N 1
ATOM 838 C CA . TYR A 1 106 ? 16.968 3.913 -11.661 1.00 87.06 106 TYR A CA 1
ATOM 839 C C . TYR A 1 106 ? 15.994 4.815 -12.436 1.00 87.06 106 TYR A C 1
ATOM 841 O O . TYR A 1 106 ? 15.041 4.305 -13.025 1.00 87.06 106 TYR A O 1
ATOM 849 N N . LEU A 1 107 ? 16.235 6.130 -12.492 1.00 87.19 107 LEU A N 1
ATOM 850 C CA . LEU A 1 107 ? 15.422 7.041 -13.308 1.00 87.19 107 LEU A CA 1
ATOM 851 C C . LEU A 1 107 ? 15.467 6.639 -14.788 1.00 87.19 107 LEU A C 1
ATOM 853 O O . LEU A 1 107 ? 14.421 6.493 -15.416 1.00 87.19 107 LEU A O 1
ATOM 857 N N . ARG A 1 108 ? 16.652 6.306 -15.317 1.00 90.56 108 ARG A N 1
ATOM 858 C CA . ARG A 1 108 ? 16.790 5.776 -16.685 1.00 90.56 108 ARG A CA 1
ATOM 859 C C . ARG A 1 108 ? 16.049 4.453 -16.898 1.00 90.56 108 ARG A C 1
ATOM 861 O O . ARG A 1 108 ? 15.440 4.259 -17.949 1.00 90.56 108 ARG A O 1
ATOM 868 N N . GLN A 1 109 ? 16.074 3.541 -15.923 1.00 91.81 109 GLN A N 1
ATOM 869 C CA . GLN A 1 109 ? 15.305 2.289 -15.979 1.00 91.81 109 GLN A CA 1
ATOM 870 C C . GLN A 1 109 ? 13.796 2.552 -16.030 1.00 91.81 109 GLN A C 1
ATOM 872 O O . GLN A 1 109 ? 13.077 1.893 -16.785 1.00 91.81 109 GLN A O 1
ATOM 877 N N . PHE A 1 110 ? 13.317 3.515 -15.241 1.00 92.38 110 PHE A N 1
ATOM 878 C CA . PHE A 1 110 ? 11.916 3.914 -15.237 1.00 92.38 110 PHE A CA 1
ATOM 879 C C . PHE A 1 110 ? 11.489 4.535 -16.553 1.00 92.38 110 PHE A C 1
ATOM 881 O O . PHE A 1 110 ? 10.459 4.133 -17.090 1.00 92.38 110 PHE A O 1
ATOM 888 N N . ASP A 1 111 ? 12.273 5.481 -17.066 1.00 91.88 111 ASP A N 1
ATOM 889 C CA . ASP A 1 111 ? 12.011 6.151 -18.335 1.00 91.88 111 ASP A CA 1
ATOM 890 C C . ASP A 1 111 ? 11.966 5.144 -19.480 1.00 91.88 111 ASP A C 1
ATOM 892 O O . ASP A 1 111 ? 11.111 5.241 -20.358 1.00 91.88 111 ASP A O 1
ATOM 896 N N . GLU A 1 112 ? 12.836 4.134 -19.450 1.00 93.81 112 GLU A N 1
ATOM 897 C CA . GLU A 1 112 ? 12.811 3.057 -20.431 1.00 93.81 112 GLU A CA 1
ATOM 898 C C . GLU A 1 112 ? 11.539 2.209 -20.323 1.00 93.81 112 GLU A C 1
ATOM 900 O O . GLU A 1 112 ? 10.816 2.091 -21.308 1.00 93.81 112 GLU A O 1
ATOM 905 N N . LEU A 1 113 ? 11.196 1.682 -19.139 1.00 93.12 113 LEU A N 1
ATOM 906 C CA . LEU A 1 113 ? 9.949 0.918 -18.944 1.00 93.12 113 LEU A CA 1
ATOM 907 C C . LEU A 1 113 ? 8.710 1.725 -19.349 1.00 93.12 113 LEU A C 1
ATOM 909 O O . LEU A 1 113 ? 7.778 1.197 -19.953 1.00 93.12 113 LEU A O 1
ATOM 913 N N . SER A 1 114 ? 8.731 3.015 -19.039 1.00 92.88 114 SER A N 1
ATOM 914 C CA . SER A 1 114 ? 7.692 4.000 -19.309 1.00 92.88 114 SER A CA 1
ATOM 915 C C . SER A 1 114 ? 7.402 4.216 -20.798 1.00 92.88 114 SER A C 1
ATOM 917 O O . SER A 1 114 ? 6.287 4.623 -21.142 1.00 92.88 114 SER A O 1
ATOM 919 N N . LYS A 1 115 ? 8.356 3.926 -21.694 1.00 93.06 115 LYS A N 1
ATOM 920 C CA . LYS A 1 115 ? 8.147 3.959 -23.158 1.00 93.06 115 LYS A CA 1
ATOM 921 C C . LYS A 1 115 ? 7.266 2.814 -23.664 1.00 93.06 115 LYS A C 1
ATOM 923 O O . LYS A 1 115 ? 6.758 2.887 -24.783 1.00 93.06 115 LYS A O 1
ATOM 928 N N . HIS A 1 116 ? 7.091 1.768 -22.859 1.00 94.38 116 HIS A N 1
ATOM 929 C CA . HIS A 1 116 ? 6.303 0.579 -23.197 1.00 94.38 116 HIS A CA 1
ATOM 930 C C . HIS A 1 116 ? 4.976 0.498 -22.434 1.00 94.38 116 HIS A C 1
ATOM 932 O O . HIS A 1 116 ? 4.221 -0.458 -22.615 1.00 94.38 116 HIS A O 1
ATOM 938 N N . ASP A 1 117 ? 4.690 1.495 -21.598 1.00 94.44 117 ASP A N 1
ATOM 939 C CA . ASP A 1 117 ? 3.538 1.497 -20.706 1.00 94.44 117 ASP A CA 1
ATOM 940 C C . ASP A 1 117 ? 2.235 1.732 -21.478 1.00 94.44 117 ASP A C 1
ATOM 942 O O . ASP A 1 117 ? 1.999 2.802 -22.048 1.00 94.44 117 ASP A O 1
ATOM 946 N N . VAL A 1 118 ? 1.371 0.721 -21.471 1.00 93.81 118 VAL A N 1
ATOM 947 C CA . VAL A 1 118 ? 0.097 0.701 -22.201 1.00 93.81 118 VAL A CA 1
ATOM 948 C C . VAL A 1 118 ? -0.960 1.642 -21.615 1.00 93.81 118 VAL A C 1
ATOM 950 O O . VAL A 1 118 ? -2.028 1.806 -22.204 1.00 93.81 118 VAL A O 1
ATOM 953 N N . LEU A 1 119 ? -0.688 2.247 -20.456 1.00 92.94 119 LEU A N 1
ATOM 954 C CA . LEU A 1 119 ? -1.568 3.206 -19.788 1.00 92.94 119 LEU A CA 1
ATOM 955 C C . LEU A 1 119 ? -1.172 4.668 -20.056 1.00 92.94 119 LEU A C 1
ATOM 957 O O . LEU A 1 119 ? -1.877 5.579 -19.621 1.00 92.94 119 LEU A O 1
ATOM 961 N N . ALA A 1 120 ? -0.076 4.914 -20.782 1.00 91.12 120 ALA A N 1
ATOM 962 C CA . ALA A 1 120 ? 0.371 6.264 -21.102 1.00 91.12 120 ALA A CA 1
ATOM 963 C C . ALA A 1 120 ? -0.590 6.958 -22.098 1.00 91.12 120 ALA A C 1
ATOM 965 O O . ALA A 1 120 ? -0.874 6.386 -23.154 1.00 91.12 120 ALA A O 1
ATOM 966 N N . PRO A 1 121 ? -1.039 8.208 -21.846 1.00 79.44 121 PRO A N 1
ATOM 967 C CA . PRO A 1 121 ? -1.994 8.913 -22.714 1.00 79.44 121 PRO A CA 1
ATOM 968 C C . PRO A 1 121 ? -1.533 9.091 -24.169 1.00 79.44 121 PRO A C 1
ATOM 970 O O . PRO A 1 121 ? -2.354 9.149 -25.078 1.00 79.44 121 PRO A O 1
ATOM 973 N N . SER A 1 122 ? -0.221 9.191 -24.391 1.00 68.12 122 SER A N 1
ATOM 974 C CA . SER A 1 122 ? 0.399 9.436 -25.698 1.00 68.12 122 SER A CA 1
ATOM 975 C C . SER A 1 122 ? 0.778 8.164 -26.459 1.00 68.12 122 SER A C 1
ATOM 977 O O . SER A 1 122 ? 1.301 8.253 -27.568 1.00 68.12 122 SER A O 1
ATOM 979 N N . ALA A 1 123 ? 0.515 6.974 -25.911 1.00 60.97 123 ALA A N 1
ATOM 980 C CA . ALA A 1 123 ? 0.919 5.715 -26.525 1.00 60.97 123 ALA A CA 1
ATOM 981 C C . ALA A 1 123 ? -0.013 5.304 -27.680 1.00 60.97 123 ALA A C 1
ATOM 983 O O . ALA A 1 123 ? -0.659 4.252 -27.626 1.00 60.97 123 ALA A O 1
ATOM 984 N N . SER A 1 124 ? -0.041 6.100 -28.757 1.00 65.31 124 SER A N 1
ATOM 985 C CA . SER A 1 124 ? -0.407 5.561 -30.072 1.00 65.31 124 SER A CA 1
ATOM 986 C C . SER A 1 124 ? 0.472 4.334 -30.335 1.00 65.31 124 SER A C 1
ATOM 988 O O . SER A 1 124 ? 1.667 4.348 -30.023 1.00 65.31 124 SER A O 1
ATOM 990 N N . SER A 1 125 ? -0.106 3.247 -30.851 1.00 67.44 125 SER A N 1
ATOM 991 C CA . SER A 1 125 ? 0.613 1.979 -31.061 1.00 67.44 125 SER A CA 1
ATOM 992 C C . SER A 1 125 ? 1.903 2.164 -31.872 1.00 67.44 125 SER A C 1
ATOM 994 O O . SER A 1 125 ? 2.896 1.495 -31.604 1.00 67.44 125 SER A O 1
ATOM 996 N N . SER A 1 126 ? 1.927 3.148 -32.776 1.00 72.81 126 SER A N 1
ATOM 997 C CA . SER A 1 126 ? 3.078 3.530 -33.600 1.00 72.81 126 SER A CA 1
ATOM 998 C C . SER A 1 126 ? 4.243 4.194 -32.854 1.00 72.81 126 SER A C 1
ATOM 1000 O O . SER A 1 126 ? 5.339 4.251 -33.400 1.00 72.81 126 SER A O 1
ATOM 1002 N N . GLN A 1 127 ? 4.032 4.729 -31.647 1.00 71.25 127 GLN A N 1
ATOM 1003 C CA . GLN A 1 127 ? 5.070 5.414 -30.859 1.00 71.25 127 GLN A CA 1
ATOM 1004 C C . GLN A 1 127 ? 5.649 4.554 -29.729 1.00 71.25 127 GLN A C 1
ATOM 1006 O O . GLN A 1 127 ? 6.580 4.988 -29.049 1.00 71.25 127 GLN A O 1
ATOM 1011 N N . ARG A 1 128 ? 5.117 3.345 -29.502 1.00 77.38 128 ARG A N 1
ATOM 1012 C CA . ARG A 1 128 ? 5.652 2.453 -28.465 1.00 77.38 128 ARG A CA 1
ATOM 1013 C C . ARG A 1 128 ? 7.021 1.932 -28.889 1.00 77.38 128 ARG A C 1
ATOM 1015 O O . ARG A 1 128 ? 7.216 1.527 -30.034 1.00 77.38 128 ARG A O 1
ATOM 1022 N N . GLY A 1 129 ? 7.969 1.934 -27.952 1.00 79.94 129 GLY A N 1
ATOM 1023 C CA . GLY A 1 129 ? 9.296 1.376 -28.198 1.00 79.94 129 GLY A CA 1
ATOM 1024 C C . GLY A 1 129 ? 9.223 -0.103 -28.595 1.00 79.94 129 GLY A C 1
ATOM 1025 O O . GLY A 1 129 ? 8.301 -0.821 -28.202 1.00 79.94 129 GLY A O 1
ATOM 1026 N N . HIS A 1 130 ? 10.229 -0.590 -29.325 1.00 83.69 130 HIS A N 1
ATOM 1027 C CA . HIS A 1 130 ? 10.367 -2.015 -29.632 1.00 83.69 130 HIS A CA 1
ATOM 1028 C C . HIS A 1 130 ? 10.623 -2.820 -28.347 1.00 83.69 130 HIS A C 1
ATOM 1030 O O . HIS A 1 130 ? 11.743 -2.877 -27.843 1.00 83.69 130 HIS A O 1
ATOM 1036 N N . GLY A 1 131 ? 9.583 -3.441 -27.792 1.00 89.25 131 GLY A N 1
ATOM 1037 C CA . GLY A 1 131 ? 9.685 -4.247 -26.579 1.00 89.25 131 GLY A CA 1
ATOM 1038 C C . GLY A 1 131 ? 8.335 -4.782 -26.095 1.00 89.25 131 GLY A C 1
ATOM 1039 O O . GLY A 1 131 ? 7.298 -4.390 -26.630 1.00 89.25 131 GLY A O 1
ATOM 1040 N N . PRO A 1 132 ? 8.345 -5.683 -25.097 1.00 93.31 132 PRO A N 1
ATOM 1041 C CA . PRO A 1 132 ? 7.124 -6.196 -24.483 1.00 93.31 132 PRO A CA 1
ATOM 1042 C C . PRO A 1 132 ? 6.316 -5.059 -23.858 1.00 93.31 132 PRO A C 1
ATOM 1044 O O . PRO A 1 132 ? 6.926 -4.145 -23.292 1.00 93.31 132 PRO A O 1
ATOM 1047 N N . PRO A 1 133 ? 4.977 -5.119 -23.899 1.00 95.12 133 PRO A N 1
ATOM 1048 C CA . PRO A 1 133 ? 4.144 -4.115 -23.263 1.00 95.12 133 PRO A CA 1
ATOM 1049 C C . PRO A 1 133 ? 4.345 -4.126 -21.745 1.00 95.12 133 PRO A C 1
ATOM 1051 O O . PRO A 1 133 ? 4.513 -5.177 -21.119 1.00 95.12 133 PRO A O 1
ATOM 1054 N N . THR A 1 134 ? 4.320 -2.942 -21.149 1.00 95.62 134 THR A N 1
ATOM 1055 C CA . THR A 1 134 ? 4.404 -2.766 -19.701 1.00 95.62 134 THR A CA 1
ATOM 1056 C C . THR A 1 134 ? 3.167 -2.045 -19.189 1.00 95.62 134 THR A C 1
ATOM 1058 O O . THR A 1 134 ? 2.406 -1.455 -19.954 1.00 95.62 134 THR A O 1
ATOM 1061 N N . ALA A 1 135 ? 2.932 -2.109 -17.888 1.00 95.31 135 ALA A N 1
ATOM 1062 C CA . ALA A 1 135 ? 1.956 -1.274 -17.212 1.00 95.31 135 ALA A CA 1
ATOM 1063 C C . ALA A 1 135 ? 2.534 -0.807 -15.888 1.00 95.31 135 ALA A C 1
ATOM 1065 O O . ALA A 1 135 ? 3.052 -1.624 -15.126 1.00 95.31 135 ALA A O 1
ATOM 1066 N N . ILE A 1 136 ? 2.429 0.487 -15.601 1.00 95.25 136 ILE A N 1
ATOM 1067 C CA . ILE A 1 136 ? 2.884 1.049 -14.330 1.00 95.25 136 ILE A CA 1
ATOM 1068 C C . ILE A 1 136 ? 1.656 1.468 -13.527 1.00 95.25 136 ILE A C 1
ATOM 1070 O O . ILE A 1 136 ? 0.935 2.382 -13.920 1.00 95.25 136 ILE A O 1
ATOM 1074 N N . VAL A 1 137 ? 1.399 0.789 -12.405 1.00 93.62 137 VAL A N 1
ATOM 1075 C CA . VAL A 1 137 ? 0.183 0.993 -11.600 1.00 93.62 137 VAL A CA 1
ATOM 1076 C C . VAL A 1 137 ? 0.544 1.141 -10.129 1.00 93.62 137 VAL A C 1
ATOM 1078 O O . VAL A 1 137 ? 1.070 0.223 -9.516 1.00 93.62 137 VAL A O 1
ATOM 1081 N N . ALA A 1 138 ? 0.238 2.283 -9.526 1.00 92.19 138 ALA A N 1
ATOM 1082 C CA . ALA A 1 138 ? 0.489 2.509 -8.109 1.00 92.19 138 ALA A CA 1
ATOM 1083 C C . ALA A 1 138 ? -0.568 1.839 -7.224 1.00 92.19 138 ALA A C 1
ATOM 1085 O O . ALA A 1 138 ? -1.754 1.851 -7.543 1.00 92.19 138 ALA A O 1
ATOM 1086 N N . GLN A 1 139 ? -0.163 1.328 -6.059 1.00 88.19 139 GLN A N 1
ATOM 1087 C CA . GLN A 1 139 ? -1.097 0.731 -5.094 1.00 88.19 139 GLN A CA 1
ATOM 1088 C C . GLN A 1 139 ? -1.891 1.751 -4.262 1.00 88.19 139 GLN A C 1
ATOM 1090 O O . GLN A 1 139 ? -2.862 1.409 -3.589 1.00 88.19 139 GLN A O 1
ATOM 1095 N N . SER A 1 140 ? -1.477 3.017 -4.261 1.00 88.81 140 SER A N 1
ATOM 1096 C CA . SER A 1 140 ? -2.155 4.072 -3.511 1.00 88.81 140 SER A CA 1
ATOM 1097 C C . SER A 1 140 ? -1.923 5.446 -4.141 1.00 88.81 140 SER A C 1
ATOM 1099 O O . SER A 1 140 ? -0.947 5.619 -4.880 1.00 88.81 140 SER A O 1
ATOM 1101 N N . PRO A 1 141 ? -2.775 6.441 -3.829 1.00 90.12 141 PRO A N 1
ATOM 1102 C CA . PRO A 1 141 ? -2.573 7.820 -4.272 1.00 90.12 141 PRO A CA 1
ATOM 1103 C C . PRO A 1 141 ? -1.205 8.378 -3.873 1.00 90.12 141 PRO A C 1
ATOM 1105 O O . PRO A 1 141 ? -0.563 9.051 -4.665 1.00 90.12 141 PRO A O 1
ATOM 1108 N N . TYR A 1 142 ? -0.713 8.024 -2.685 1.00 87.62 142 TYR A N 1
ATOM 1109 C CA . TYR A 1 142 ? 0.638 8.373 -2.254 1.00 87.62 142 TYR A CA 1
ATOM 1110 C C . TYR A 1 142 ? 1.733 7.877 -3.177 1.00 87.62 142 TYR A C 1
ATOM 1112 O O . TYR A 1 142 ? 2.615 8.638 -3.554 1.00 87.62 142 TYR A O 1
ATOM 1120 N N . ILE A 1 143 ? 1.691 6.589 -3.508 1.00 86.81 143 ILE A N 1
ATOM 1121 C CA . ILE A 1 143 ? 2.689 5.963 -4.364 1.00 86.81 143 ILE A CA 1
ATOM 1122 C C . ILE A 1 143 ? 2.615 6.603 -5.754 1.00 86.81 143 ILE A C 1
ATOM 1124 O O . ILE A 1 143 ? 3.649 6.968 -6.300 1.00 86.81 143 ILE A O 1
ATOM 1128 N N . ALA A 1 144 ? 1.414 6.845 -6.289 1.00 90.06 144 ALA A N 1
ATOM 1129 C CA . ALA A 1 144 ? 1.246 7.551 -7.560 1.00 90.06 144 ALA A CA 1
ATOM 1130 C C . ALA A 1 144 ? 1.831 8.970 -7.526 1.00 90.06 144 ALA A C 1
ATOM 1132 O O . ALA A 1 144 ? 2.529 9.374 -8.456 1.00 90.06 144 ALA A O 1
ATOM 1133 N N . GLU A 1 145 ? 1.584 9.715 -6.449 1.00 88.12 145 GLU A N 1
ATOM 1134 C CA . GLU A 1 145 ? 2.123 11.063 -6.304 1.00 88.12 145 GLU A CA 1
ATOM 1135 C C . GLU A 1 145 ? 3.637 11.055 -6.095 1.00 88.12 145 GLU A C 1
ATOM 1137 O O . GLU A 1 145 ? 4.332 11.920 -6.614 1.00 88.12 145 GLU A O 1
ATOM 1142 N N . ASN A 1 146 ? 4.177 10.057 -5.399 1.00 83.94 146 ASN A N 1
ATOM 1143 C CA . ASN A 1 146 ? 5.614 9.892 -5.258 1.00 83.94 146 ASN A CA 1
ATOM 1144 C C . ASN A 1 146 ? 6.279 9.579 -6.614 1.00 83.94 146 ASN A C 1
ATOM 1146 O O . ASN A 1 146 ? 7.286 10.210 -6.938 1.00 83.94 146 ASN A O 1
ATOM 1150 N N . VAL A 1 147 ? 5.684 8.711 -7.455 1.00 86.56 147 VAL A N 1
ATOM 1151 C CA . VAL A 1 147 ? 6.138 8.530 -8.852 1.00 86.56 147 VAL A CA 1
ATOM 1152 C C . VAL A 1 147 ? 6.163 9.877 -9.558 1.00 86.56 147 VAL A C 1
ATOM 1154 O O . VAL A 1 147 ? 7.185 10.247 -10.134 1.00 86.56 147 VAL A O 1
ATOM 1157 N N . PHE A 1 148 ? 5.062 10.626 -9.500 1.00 87.06 148 PHE A N 1
ATOM 1158 C CA . PHE A 1 148 ? 4.968 11.909 -10.182 1.00 87.06 148 PHE A CA 1
ATOM 1159 C C . PHE A 1 148 ? 5.990 12.920 -9.667 1.00 87.06 148 PHE A C 1
ATOM 1161 O O . PHE A 1 148 ? 6.621 13.617 -10.458 1.00 87.06 148 PHE A O 1
ATOM 1168 N N . TYR A 1 149 ? 6.196 12.983 -8.357 1.00 82.75 149 TYR A N 1
ATOM 1169 C CA . TYR A 1 149 ? 7.159 13.884 -7.747 1.00 82.75 149 TYR A CA 1
ATOM 1170 C C . TYR A 1 149 ? 8.572 13.647 -8.302 1.00 82.75 149 TYR A C 1
ATOM 1172 O O . TYR A 1 149 ? 9.237 14.612 -8.681 1.00 82.75 149 TYR A O 1
ATOM 1180 N N . HIS A 1 150 ? 8.997 12.382 -8.409 1.00 79.44 150 HIS A N 1
ATOM 1181 C CA . HIS A 1 150 ? 10.352 12.017 -8.838 1.00 79.44 150 HIS A CA 1
ATOM 1182 C C . HIS A 1 150 ? 10.547 11.959 -10.356 1.00 79.44 150 HIS A C 1
ATOM 1184 O O . HIS A 1 150 ? 11.636 12.249 -10.835 1.00 79.44 150 HIS A O 1
ATOM 1190 N N . THR A 1 151 ? 9.516 11.583 -11.110 1.00 83.88 151 THR A N 1
ATOM 1191 C CA . THR A 1 151 ? 9.643 11.246 -12.543 1.00 83.88 151 THR A CA 1
ATOM 1192 C C . THR A 1 151 ? 8.819 12.156 -13.448 1.00 83.88 151 THR A C 1
ATOM 1194 O O . THR A 1 151 ? 8.861 12.028 -14.667 1.00 83.88 151 THR A O 1
ATOM 1197 N N . LYS A 1 152 ? 7.993 13.034 -12.861 1.00 84.38 152 LYS A N 1
ATOM 1198 C CA . LYS A 1 152 ? 6.976 13.853 -13.548 1.00 84.38 152 LYS A CA 1
ATOM 1199 C C . LYS A 1 152 ? 5.932 13.050 -14.320 1.00 84.38 152 LYS A C 1
ATOM 1201 O O . LYS A 1 152 ? 5.086 13.623 -15.007 1.00 84.38 152 LYS A O 1
ATOM 1206 N N . ARG A 1 153 ? 5.916 11.728 -14.154 1.00 87.31 153 ARG A N 1
ATOM 1207 C CA . ARG A 1 153 ? 4.953 10.840 -14.787 1.00 87.31 153 ARG A CA 1
ATOM 1208 C C . ARG A 1 153 ? 3.767 10.584 -13.871 1.00 87.31 153 ARG A C 1
ATOM 1210 O O . ARG A 1 153 ? 3.921 10.171 -12.725 1.00 87.31 153 ARG A O 1
ATOM 1217 N N . ARG A 1 154 ? 2.563 10.802 -14.395 1.00 90.38 154 ARG A N 1
ATOM 1218 C CA . ARG A 1 154 ? 1.323 10.384 -13.736 1.00 90.38 154 ARG A CA 1
ATOM 1219 C C . ARG A 1 154 ? 1.079 8.910 -14.031 1.00 90.38 154 ARG A C 1
ATOM 1221 O O . ARG A 1 154 ? 1.137 8.495 -15.184 1.00 90.38 154 ARG A O 1
ATOM 1228 N N . VAL A 1 155 ? 0.790 8.145 -12.988 1.00 92.31 155 VAL A N 1
ATOM 1229 C CA . VAL A 1 155 ? 0.412 6.731 -13.080 1.00 92.31 155 VAL A CA 1
ATOM 1230 C C . VAL A 1 155 ? -0.918 6.531 -12.356 1.00 92.31 155 VAL A C 1
ATOM 1232 O O . VAL A 1 155 ? -1.179 7.239 -11.377 1.00 92.31 155 VAL A O 1
ATOM 1235 N N . PRO A 1 156 ? -1.786 5.613 -12.809 1.00 94.69 156 PRO A N 1
ATOM 1236 C CA . PRO A 1 156 ? -3.029 5.342 -12.106 1.00 94.69 156 PRO A CA 1
ATOM 1237 C C . PRO A 1 156 ? -2.749 4.734 -10.731 1.00 94.69 156 PRO A C 1
ATOM 1239 O O . PRO A 1 156 ? -1.870 3.886 -10.576 1.00 94.69 156 PRO A O 1
ATOM 1242 N N . ALA A 1 157 ? -3.532 5.156 -9.740 1.00 92.81 157 ALA A N 1
ATOM 1243 C CA . ALA A 1 157 ? -3.565 4.549 -8.420 1.00 92.81 157 ALA A CA 1
ATOM 1244 C C . ALA A 1 157 ? -4.739 3.572 -8.342 1.00 92.81 157 ALA A C 1
ATOM 1246 O O . ALA A 1 157 ? -5.894 3.974 -8.477 1.00 92.81 157 ALA A O 1
ATOM 1247 N N . VAL A 1 158 ? -4.446 2.299 -8.099 1.00 91.69 158 VAL A N 1
ATOM 1248 C CA . VAL A 1 158 ? -5.445 1.240 -7.986 1.00 91.69 158 VAL A CA 1
ATOM 1249 C C . VAL A 1 158 ? -5.298 0.561 -6.643 1.00 91.69 158 VAL A C 1
ATOM 1251 O O . VAL A 1 158 ? -4.296 -0.089 -6.334 1.00 91.69 158 VAL A O 1
ATOM 1254 N N . ARG A 1 159 ? -6.343 0.735 -5.839 1.00 88.38 159 ARG A N 1
ATOM 1255 C CA . ARG A 1 159 ? -6.413 0.252 -4.470 1.00 88.38 159 ARG A CA 1
ATOM 1256 C C . ARG A 1 159 ? -6.251 -1.278 -4.413 1.00 88.38 159 ARG A C 1
ATOM 1258 O O . ARG A 1 159 ? -6.992 -1.983 -5.103 1.00 88.38 159 ARG A O 1
ATOM 1265 N N . PRO A 1 160 ? -5.381 -1.816 -3.539 1.00 90.06 160 PRO A N 1
ATOM 1266 C CA . PRO A 1 160 ? -5.334 -3.245 -3.273 1.00 90.06 160 PRO A CA 1
ATOM 1267 C C . PRO A 1 160 ? -6.606 -3.683 -2.539 1.00 90.06 160 PRO A C 1
ATOM 1269 O O . PRO A 1 160 ? -6.977 -3.119 -1.509 1.00 90.06 160 PRO A O 1
ATOM 1272 N N . LEU A 1 161 ? -7.268 -4.714 -3.065 1.00 89.19 161 LEU A N 1
ATOM 1273 C CA . LEU A 1 161 ? -8.481 -5.285 -2.466 1.00 89.19 161 LEU A CA 1
ATOM 1274 C C . LEU A 1 161 ? -8.196 -6.360 -1.408 1.00 89.19 161 LEU A C 1
ATOM 1276 O O . LEU A 1 161 ? -9.109 -6.764 -0.701 1.00 89.19 161 LEU A O 1
ATOM 1280 N N . ALA A 1 162 ? -6.954 -6.852 -1.340 1.00 89.88 162 ALA A N 1
ATOM 1281 C CA . ALA A 1 162 ? -6.516 -7.914 -0.432 1.00 89.88 162 ALA A CA 1
ATOM 1282 C C . ALA A 1 162 ? -7.443 -9.154 -0.395 1.00 89.88 162 ALA A C 1
ATOM 1284 O O . ALA A 1 162 ? -7.699 -9.735 0.656 1.00 89.88 162 ALA A O 1
ATOM 1285 N N . LEU A 1 163 ? -7.935 -9.588 -1.565 1.00 86.62 163 LEU A N 1
ATOM 1286 C CA . LEU A 1 163 ? -8.910 -10.686 -1.686 1.00 86.62 163 LEU A CA 1
ATOM 1287 C C . LEU A 1 163 ? -8.400 -12.037 -1.159 1.00 86.62 163 LEU A C 1
ATOM 1289 O O . LEU A 1 163 ? -9.201 -12.887 -0.782 1.00 86.62 163 LEU A O 1
ATOM 1293 N N . TYR A 1 164 ? -7.080 -12.227 -1.094 1.00 83.25 164 TYR A N 1
ATOM 1294 C CA . TYR A 1 164 ? -6.457 -13.435 -0.546 1.00 83.25 164 TYR A CA 1
ATOM 1295 C C . TYR A 1 164 ? -6.754 -13.642 0.943 1.00 83.25 164 TYR A C 1
ATOM 1297 O O . TYR A 1 164 ? -6.619 -14.758 1.433 1.00 83.25 164 TYR A O 1
ATOM 1305 N N . VAL A 1 165 ? -7.146 -12.593 1.675 1.00 87.69 165 VAL A N 1
ATOM 1306 C CA . VAL A 1 165 ? -7.398 -12.704 3.112 1.00 87.69 165 VAL A CA 1
ATOM 1307 C C . VAL A 1 165 ? -8.547 -13.676 3.399 1.00 87.69 165 VAL A C 1
ATOM 1309 O O . VAL A 1 165 ? -8.471 -14.435 4.362 1.00 87.69 165 VAL A O 1
ATOM 1312 N N . GLY A 1 166 ? -9.588 -13.687 2.554 1.00 87.81 166 GLY A N 1
ATOM 1313 C CA . GLY A 1 166 ? -10.631 -14.723 2.538 1.00 87.81 166 GLY A CA 1
ATOM 1314 C C . GLY A 1 166 ? -11.452 -14.894 3.824 1.00 87.81 166 GLY A C 1
ATOM 1315 O O . GLY A 1 166 ? -12.238 -15.833 3.920 1.00 87.81 166 GLY A O 1
ATOM 1316 N N . VAL A 1 167 ? -11.286 -14.017 4.816 1.00 91.81 167 VAL A N 1
ATOM 1317 C CA . VAL A 1 167 ? -12.024 -14.033 6.084 1.00 91.81 167 VAL A CA 1
ATOM 1318 C C . VAL A 1 167 ? -12.690 -12.685 6.321 1.00 91.81 167 VAL A C 1
ATOM 1320 O O . VAL A 1 167 ? -12.200 -11.647 5.877 1.00 91.81 167 VAL A O 1
ATOM 1323 N N . HIS A 1 168 ? -13.806 -12.703 7.041 1.00 96.12 168 HIS A N 1
ATOM 1324 C CA . HIS A 1 168 ? -14.580 -11.511 7.373 1.00 96.12 168 HIS A CA 1
ATOM 1325 C C . HIS A 1 168 ? -14.692 -11.336 8.883 1.00 96.12 168 HIS A C 1
ATOM 1327 O O . HIS A 1 168 ? -14.588 -12.299 9.641 1.00 96.12 168 HIS A O 1
ATOM 1333 N N . TYR A 1 169 ? -14.930 -10.095 9.293 1.00 96.94 169 TYR A N 1
ATOM 1334 C CA . TYR A 1 169 ? -15.127 -9.670 10.667 1.00 96.94 169 TYR A CA 1
ATOM 1335 C C . TYR A 1 169 ? -16.157 -10.550 11.372 1.00 96.94 169 TYR A C 1
ATOM 1337 O O . TYR A 1 169 ? -17.332 -10.599 10.999 1.00 96.94 169 TYR A O 1
ATOM 1345 N N . ALA A 1 170 ? -15.681 -11.252 12.393 1.00 95.19 170 ALA A N 1
ATOM 1346 C CA . ALA A 1 170 ? -16.432 -12.218 13.173 1.00 95.19 170 ALA A CA 1
ATOM 1347 C C . ALA A 1 170 ? -16.001 -12.083 14.641 1.00 95.19 170 ALA A C 1
ATOM 1349 O O . ALA A 1 170 ? -15.356 -12.991 15.177 1.00 95.19 170 ALA A O 1
ATOM 1350 N N . PRO A 1 171 ? -16.296 -10.934 15.285 1.00 92.94 171 PRO A N 1
ATOM 1351 C CA . PRO A 1 171 ? -15.905 -10.708 16.669 1.00 92.94 171 PRO A CA 1
ATOM 1352 C C . PRO A 1 171 ? -16.519 -11.801 17.544 1.00 92.94 171 PRO A C 1
ATOM 1354 O O . PRO A 1 171 ? -17.641 -12.250 17.290 1.00 92.94 171 PRO A O 1
ATOM 1357 N N . ASN A 1 172 ? -15.789 -12.253 18.564 1.00 85.00 172 ASN A N 1
ATOM 1358 C CA . ASN A 1 172 ? -16.259 -13.321 19.446 1.00 85.00 172 ASN A CA 1
ATOM 1359 C C . ASN A 1 172 ? -17.574 -12.913 20.143 1.00 85.00 172 ASN A C 1
ATOM 1361 O O . ASN A 1 172 ? -17.571 -12.215 21.154 1.00 85.00 172 ASN A O 1
ATOM 1365 N N . SER A 1 173 ? -18.712 -13.380 19.621 1.00 63.78 173 SER A N 1
ATOM 1366 C CA . SER A 1 173 ? -20.044 -12.988 20.100 1.00 63.78 173 SER A CA 1
ATOM 1367 C C . SER A 1 173 ? -20.387 -13.545 21.481 1.00 63.78 173 SER A C 1
ATOM 1369 O O . SER A 1 173 ? -21.340 -13.087 22.102 1.00 63.78 173 SER A O 1
ATOM 1371 N N . THR A 1 174 ? -19.632 -14.531 21.970 1.00 58.59 174 THR A N 1
ATOM 1372 C CA . THR A 1 174 ? -19.854 -15.167 23.276 1.00 58.59 174 THR A CA 1
ATOM 1373 C C . THR A 1 174 ? -19.570 -14.235 24.453 1.00 58.59 174 THR A C 1
ATOM 1375 O O . THR A 1 174 ? -20.097 -14.472 25.534 1.00 58.59 174 THR A O 1
ATOM 1378 N N . ASP A 1 175 ? -18.813 -13.153 24.237 1.00 52.97 175 ASP A N 1
ATOM 1379 C CA . ASP A 1 175 ? -18.527 -12.134 25.257 1.00 52.97 175 ASP A CA 1
ATOM 1380 C C . ASP A 1 175 ? -19.458 -10.909 25.150 1.00 52.97 175 ASP A C 1
ATOM 1382 O O . ASP A 1 175 ? -19.353 -9.973 25.947 1.00 52.97 175 ASP A O 1
ATOM 1386 N N . ALA A 1 176 ? -20.398 -10.902 24.195 1.00 47.34 176 ALA A N 1
ATOM 1387 C CA . ALA A 1 176 ? -21.387 -9.840 24.020 1.00 47.34 176 ALA A CA 1
ATOM 1388 C C . ALA A 1 176 ? -22.539 -9.990 25.030 1.00 47.34 176 ALA A C 1
ATOM 1390 O O . ALA A 1 176 ? -23.693 -10.217 24.670 1.00 47.34 176 ALA A O 1
ATOM 1391 N N . ALA A 1 177 ? -22.221 -9.874 26.320 1.00 46.50 177 ALA A N 1
ATOM 1392 C CA . ALA A 1 177 ? -23.234 -9.691 27.347 1.00 46.50 177 ALA A CA 1
ATOM 1393 C C . ALA A 1 177 ? -23.918 -8.316 27.151 1.00 46.50 177 ALA A C 1
ATOM 1395 O O . ALA A 1 177 ? -23.206 -7.333 26.913 1.00 46.50 177 ALA A O 1
ATOM 1396 N N . PRO A 1 178 ? -25.256 -8.202 27.299 1.00 50.94 178 PRO A N 1
ATOM 1397 C CA . PRO A 1 178 ? -26.032 -6.994 26.970 1.00 50.94 178 PRO A CA 1
ATOM 1398 C C . PRO A 1 178 ? -25.666 -5.705 27.727 1.00 50.94 178 PRO A C 1
ATOM 1400 O O . PRO A 1 178 ? -26.237 -4.657 27.445 1.00 50.94 178 PRO A O 1
ATOM 1403 N N . SER A 1 179 ? -24.741 -5.746 28.688 1.00 56.25 179 SER A N 1
ATOM 1404 C CA . SER A 1 179 ? -24.428 -4.597 29.546 1.00 56.25 179 SER A CA 1
ATOM 1405 C C . SER A 1 179 ? -22.993 -4.578 30.097 1.00 56.25 179 SER A C 1
ATOM 1407 O O . SER A 1 179 ? -22.736 -3.935 31.112 1.00 56.25 179 SER A O 1
ATOM 1409 N N . GLY A 1 180 ? -22.037 -5.263 29.457 1.00 67.12 180 GLY A N 1
ATOM 1410 C CA . GLY A 1 180 ? -20.655 -5.276 29.966 1.00 67.12 180 GLY A CA 1
ATOM 1411 C C . GLY A 1 180 ? -19.631 -6.076 29.167 1.00 67.12 180 GLY A C 1
ATOM 1412 O O . GLY A 1 180 ? -18.649 -6.537 29.747 1.00 67.12 180 GLY A O 1
ATOM 1413 N N . GLY A 1 181 ? -19.860 -6.280 27.866 1.00 80.44 181 GLY A N 1
ATOM 1414 C CA . GLY A 1 181 ? -18.951 -7.059 27.029 1.00 80.44 181 GLY A CA 1
ATOM 1415 C C . GLY A 1 181 ? -17.514 -6.536 27.070 1.00 80.44 181 GLY A C 1
ATOM 1416 O O . GLY A 1 181 ? -17.262 -5.329 27.096 1.00 80.44 181 GLY A O 1
ATOM 1417 N N . THR A 1 182 ? -16.562 -7.465 27.116 1.00 89.44 182 THR A N 1
ATOM 1418 C CA . THR A 1 182 ? -15.137 -7.140 27.100 1.00 89.44 182 THR A CA 1
ATOM 1419 C C . THR A 1 182 ? -14.709 -6.812 25.675 1.00 89.44 182 THR A C 1
ATOM 1421 O O . THR A 1 182 ? -14.700 -7.696 24.826 1.00 89.44 182 THR A O 1
ATOM 1424 N N . LEU A 1 183 ? -14.319 -5.563 25.419 1.00 92.12 183 LEU A N 1
ATOM 1425 C CA . LEU A 1 183 ? -13.857 -5.124 24.106 1.00 92.12 183 LEU A CA 1
ATOM 1426 C C . LEU A 1 183 ? -12.382 -5.490 23.909 1.00 92.12 183 LEU A C 1
ATOM 1428 O O . LEU A 1 183 ? -11.500 -5.023 24.638 1.00 92.12 183 LEU A O 1
ATOM 1432 N N . ARG A 1 184 ? -12.101 -6.299 22.893 1.00 94.75 184 ARG A N 1
ATOM 1433 C CA . ARG A 1 184 ? -10.779 -6.817 22.543 1.00 94.75 184 ARG A CA 1
ATOM 1434 C C . ARG A 1 184 ? -10.207 -6.062 21.352 1.00 94.75 184 ARG A C 1
ATOM 1436 O O . ARG A 1 184 ? -10.697 -6.166 20.232 1.00 94.75 184 ARG A O 1
ATOM 1443 N N . LEU A 1 185 ? -9.108 -5.356 21.590 1.00 95.50 185 LEU A N 1
ATOM 1444 C CA . LEU A 1 185 ? -8.441 -4.524 20.594 1.00 95.50 185 LEU A CA 1
ATOM 1445 C C . LEU A 1 185 ? -7.113 -5.136 20.180 1.00 95.50 185 LEU A C 1
ATOM 1447 O O . LEU A 1 185 ? -6.240 -5.359 21.022 1.00 95.50 185 LEU A O 1
ATOM 1451 N N . LEU A 1 186 ? -6.936 -5.351 18.881 1.00 95.62 186 LEU A N 1
ATOM 1452 C CA . LEU A 1 186 ? -5.638 -5.688 18.311 1.00 95.62 186 LEU A CA 1
ATOM 1453 C C . LEU A 1 186 ? -4.828 -4.406 18.106 1.00 95.62 186 LEU A C 1
ATOM 1455 O O . LEU A 1 186 ? -5.214 -3.550 17.322 1.00 95.62 186 LEU A O 1
ATOM 1459 N N . VAL A 1 187 ? -3.694 -4.260 18.785 1.00 94.56 187 VAL A N 1
ATOM 1460 C CA . VAL A 1 187 ? -2.841 -3.072 18.672 1.00 94.56 187 VAL A CA 1
ATOM 1461 C C . VAL A 1 187 ? -1.613 -3.390 17.827 1.00 94.56 187 VAL A C 1
ATOM 1463 O O . VAL A 1 187 ? -0.714 -4.124 18.247 1.00 94.56 187 VAL A O 1
ATOM 1466 N N . LEU A 1 188 ? -1.559 -2.777 16.650 1.00 91.56 188 LEU A N 1
ATOM 1467 C CA . LEU A 1 188 ? -0.500 -2.912 15.662 1.00 91.56 188 LEU A CA 1
ATOM 1468 C C . LEU A 1 188 ? 0.308 -1.620 15.612 1.00 91.56 188 LEU A C 1
ATOM 1470 O O . LEU A 1 188 ? -0.011 -0.679 14.889 1.00 91.56 188 LEU A O 1
ATOM 1474 N N . CYS A 1 189 ? 1.373 -1.574 16.406 1.00 87.62 189 CYS A N 1
ATOM 1475 C CA . CYS A 1 189 ? 2.393 -0.542 16.278 1.00 87.62 189 CYS A CA 1
ATOM 1476 C C . CYS A 1 189 ? 3.542 -1.106 15.463 1.00 87.62 189 CYS A C 1
ATOM 1478 O O . CYS A 1 189 ? 4.173 -2.088 15.870 1.00 87.62 189 CYS A O 1
ATOM 1480 N N . ALA A 1 190 ? 3.826 -0.469 14.338 1.00 76.75 190 ALA A N 1
ATOM 1481 C CA . ALA A 1 190 ? 4.933 -0.874 13.505 1.00 76.75 190 ALA A CA 1
ATOM 1482 C C . ALA A 1 190 ? 6.260 -0.867 14.278 1.00 76.75 190 ALA A C 1
ATOM 1484 O O . ALA A 1 190 ? 6.557 0.046 15.046 1.00 76.75 190 ALA A O 1
ATOM 1485 N N . ARG A 1 191 ? 7.074 -1.903 14.083 1.00 67.12 191 ARG A N 1
ATOM 1486 C CA . ARG A 1 191 ? 8.386 -2.030 14.723 1.00 67.12 191 ARG A CA 1
ATOM 1487 C C . ARG A 1 191 ? 9.442 -1.393 13.833 1.00 67.12 191 ARG A C 1
ATOM 1489 O O . ARG A 1 191 ? 10.153 -2.080 13.112 1.00 67.12 191 ARG A O 1
ATOM 1496 N N . THR A 1 192 ? 9.527 -0.072 13.847 1.00 63.34 192 THR A N 1
ATOM 1497 C CA . THR A 1 192 ? 10.661 0.616 13.218 1.00 63.34 192 THR A CA 1
ATOM 1498 C C . THR A 1 192 ? 11.731 0.925 14.249 1.00 63.34 192 THR A C 1
ATOM 1500 O O . THR A 1 192 ? 11.449 0.982 15.443 1.00 63.34 192 THR A O 1
ATOM 1503 N N . ARG A 1 193 ? 12.952 1.227 13.788 1.00 55.34 193 ARG A N 1
ATOM 1504 C CA . ARG A 1 193 ? 14.020 1.819 14.620 1.00 55.34 193 ARG A CA 1
ATOM 1505 C C . ARG A 1 193 ? 13.666 3.224 15.154 1.00 55.34 193 ARG A C 1
ATOM 1507 O O . ARG A 1 193 ? 14.546 3.940 15.617 1.00 55.34 193 ARG A O 1
ATOM 1514 N N . LEU A 1 194 ? 12.409 3.661 15.043 1.00 63.97 194 LEU A N 1
ATOM 1515 C CA . LEU A 1 194 ? 11.965 4.978 15.470 1.00 63.97 194 LEU A CA 1
ATOM 1516 C C . LEU A 1 194 ? 11.562 4.978 16.929 1.00 63.97 194 LEU A C 1
ATOM 1518 O O . LEU A 1 194 ? 10.669 4.238 17.346 1.00 63.97 194 LEU A O 1
ATOM 1522 N N . MET A 1 195 ? 12.147 5.916 17.673 1.00 68.06 195 MET A N 1
ATOM 1523 C CA . MET A 1 195 ? 11.778 6.193 19.059 1.00 68.06 195 MET A CA 1
ATOM 1524 C C . MET A 1 195 ? 10.263 6.373 19.226 1.00 68.06 195 MET A C 1
ATOM 1526 O O . MET A 1 195 ? 9.696 5.864 20.188 1.00 68.06 195 MET A O 1
ATOM 1530 N N . MET A 1 196 ? 9.582 7.000 18.260 1.00 73.69 196 MET A N 1
ATOM 1531 C CA . MET A 1 196 ? 8.133 7.234 18.323 1.00 73.69 196 MET A CA 1
ATOM 1532 C C . MET A 1 196 ? 7.296 5.952 18.270 1.00 73.69 196 MET A C 1
ATOM 1534 O O . MET A 1 196 ? 6.330 5.819 19.020 1.00 73.69 196 MET A O 1
ATOM 1538 N N . SER A 1 197 ? 7.680 4.975 17.444 1.00 76.44 197 SER A N 1
ATOM 1539 C CA . SER A 1 197 ? 7.005 3.670 17.402 1.00 76.44 197 SER A CA 1
ATOM 1540 C C . SER A 1 197 ? 7.174 2.913 18.725 1.00 76.44 197 SER A C 1
ATOM 1542 O O . SER A 1 197 ? 6.217 2.337 19.252 1.00 76.44 197 SER A O 1
ATOM 1544 N N . HIS A 1 198 ? 8.375 2.971 19.312 1.00 81.12 198 HIS A N 1
ATOM 1545 C CA . HIS A 1 198 ? 8.644 2.408 20.635 1.00 81.12 198 HIS A CA 1
ATOM 1546 C C . HIS A 1 198 ? 7.849 3.112 21.741 1.00 81.12 198 HIS A C 1
ATOM 1548 O O . HIS A 1 198 ? 7.287 2.428 22.596 1.00 81.12 198 HIS A O 1
ATOM 1554 N N . ALA A 1 199 ? 7.745 4.443 21.695 1.00 85.88 199 ALA A N 1
ATOM 1555 C CA . ALA A 1 199 ? 6.966 5.233 22.643 1.00 85.88 199 ALA A CA 1
ATOM 1556 C C . ALA A 1 199 ? 5.470 4.890 22.571 1.00 85.88 199 ALA A C 1
ATOM 1558 O O . ALA A 1 199 ? 4.867 4.578 23.596 1.00 85.88 199 ALA A O 1
ATOM 1559 N N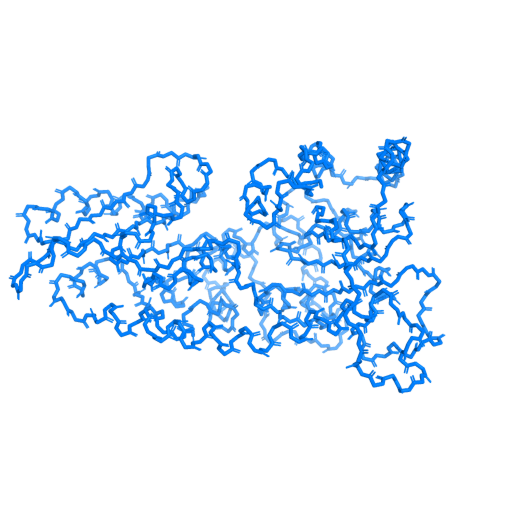 . CYS A 1 200 ? 4.886 4.834 21.368 1.00 88.88 200 CYS A N 1
ATOM 1560 C CA . CYS A 1 200 ? 3.491 4.421 21.184 1.00 88.88 200 CYS A CA 1
ATOM 1561 C C . CYS A 1 200 ? 3.247 3.022 21.759 1.00 88.88 200 CYS A C 1
ATOM 1563 O O . CYS A 1 200 ? 2.305 2.800 22.521 1.00 88.88 200 CYS A O 1
ATOM 1565 N N . ARG A 1 201 ? 4.143 2.074 21.461 1.00 88.56 201 ARG A N 1
ATOM 1566 C CA . ARG A 1 201 ? 4.042 0.711 21.983 1.00 88.56 201 ARG A CA 1
ATOM 1567 C C . ARG A 1 201 ? 4.192 0.655 23.504 1.00 88.56 201 ARG A C 1
ATOM 1569 O O . ARG A 1 201 ? 3.505 -0.141 24.139 1.00 88.56 201 ARG A O 1
ATOM 1576 N N . ALA A 1 202 ? 5.074 1.460 24.093 1.00 89.62 202 ALA A N 1
ATOM 1577 C CA . ALA A 1 202 ? 5.229 1.560 25.542 1.00 89.62 202 ALA A CA 1
ATOM 1578 C C . ALA A 1 202 ? 3.943 2.078 26.202 1.00 89.62 202 ALA A C 1
ATOM 1580 O O . ALA A 1 202 ? 3.468 1.460 27.153 1.00 89.62 202 ALA A O 1
ATOM 1581 N N . LEU A 1 203 ? 3.322 3.115 25.633 1.00 92.12 203 LEU A N 1
ATOM 1582 C CA . LEU A 1 203 ? 2.040 3.645 26.104 1.00 92.12 203 LEU A CA 1
ATOM 1583 C C . LEU A 1 203 ? 0.928 2.590 26.046 1.00 92.12 203 LEU A C 1
ATOM 1585 O O . LEU A 1 203 ? 0.216 2.396 27.028 1.00 92.12 203 LEU A O 1
ATOM 1589 N N . PHE A 1 204 ? 0.814 1.836 24.949 1.00 94.19 204 PHE A N 1
ATOM 1590 C CA . PHE A 1 204 ? -0.164 0.746 24.868 1.00 94.19 204 PHE A CA 1
ATOM 1591 C C . PHE A 1 204 ? 0.144 -0.425 25.812 1.00 94.19 204 PHE A C 1
ATOM 1593 O O . PHE A 1 204 ? -0.780 -1.069 26.307 1.00 94.19 204 PHE A O 1
ATOM 1600 N N . ARG A 1 205 ? 1.421 -0.721 26.093 1.00 92.56 205 ARG A N 1
ATOM 1601 C CA . ARG A 1 205 ? 1.801 -1.732 27.098 1.00 92.56 205 ARG A CA 1
ATOM 1602 C C . ARG A 1 205 ? 1.382 -1.311 28.497 1.00 92.56 205 ARG A C 1
ATOM 1604 O O . ARG A 1 205 ? 0.910 -2.161 29.247 1.00 92.56 205 ARG A O 1
ATOM 1611 N N . GLU A 1 206 ? 1.546 -0.036 28.820 1.00 93.12 206 GLU A N 1
ATOM 1612 C CA . GLU A 1 206 ? 1.125 0.512 30.104 1.00 93.12 206 GLU A CA 1
ATOM 1613 C C . GLU A 1 206 ? -0.400 0.515 30.222 1.00 93.12 206 GLU A C 1
ATOM 1615 O O . GLU A 1 206 ? -0.953 -0.044 31.166 1.00 93.12 206 GLU A O 1
ATOM 1620 N N . ALA A 1 207 ? -1.097 0.977 29.182 1.00 92.94 207 ALA A N 1
ATOM 1621 C CA . ALA A 1 207 ? -2.550 0.882 29.099 1.00 92.94 207 ALA A CA 1
ATOM 1622 C C . ALA A 1 207 ? -3.049 -0.568 29.244 1.00 92.94 207 ALA A C 1
ATOM 1624 O O . ALA A 1 207 ? -4.023 -0.817 29.946 1.00 92.94 207 ALA A O 1
ATOM 1625 N N . ARG A 1 208 ? -2.363 -1.556 28.654 1.00 93.00 208 ARG A N 1
ATOM 1626 C CA . ARG A 1 208 ? -2.715 -2.979 28.800 1.00 93.00 208 ARG A CA 1
ATOM 1627 C C . ARG A 1 208 ? -2.618 -3.467 30.249 1.00 93.00 208 ARG A C 1
ATOM 1629 O O . ARG A 1 208 ? -3.352 -4.380 30.608 1.00 93.00 208 ARG A O 1
ATOM 1636 N N . ARG A 1 209 ? -1.712 -2.914 31.061 1.00 92.06 209 ARG A N 1
ATOM 1637 C CA . ARG A 1 209 ? -1.566 -3.275 32.482 1.00 92.06 209 ARG A CA 1
ATOM 1638 C C . ARG A 1 209 ? -2.645 -2.620 33.341 1.00 92.06 209 ARG A C 1
ATOM 1640 O O . ARG A 1 209 ? -3.208 -3.279 34.211 1.00 92.06 209 ARG A O 1
ATOM 1647 N N . GLU A 1 210 ? -2.950 -1.356 33.064 1.00 90.44 210 GLU A N 1
ATOM 1648 C CA . GLU A 1 210 ? -3.815 -0.540 33.920 1.00 90.44 210 GLU A CA 1
ATOM 1649 C C . GLU A 1 210 ? -5.307 -0.637 33.572 1.00 90.44 210 GLU A C 1
ATOM 1651 O O . GLU A 1 210 ? -6.150 -0.654 34.471 1.00 90.44 210 GLU A O 1
ATOM 1656 N N . LEU A 1 211 ? -5.662 -0.754 32.287 1.00 88.50 211 LEU A N 1
ATOM 1657 C CA . LEU A 1 211 ? -7.060 -0.769 31.845 1.00 88.50 211 LEU A CA 1
ATOM 1658 C C . LEU A 1 211 ? -7.860 -1.972 32.356 1.00 88.50 211 LEU A C 1
ATOM 1660 O O . LEU A 1 211 ? -8.973 -1.746 32.821 1.00 88.50 211 LEU A O 1
ATOM 1664 N N . PRO A 1 212 ? -7.350 -3.222 32.363 1.00 84.56 212 PRO A N 1
ATOM 1665 C CA . PRO A 1 212 ? -8.166 -4.364 32.770 1.00 84.56 212 PRO A CA 1
ATOM 1666 C C . PRO A 1 212 ? -8.694 -4.308 34.201 1.00 84.56 212 PRO A C 1
ATOM 1668 O O . PRO A 1 212 ? -9.695 -4.950 34.505 1.00 84.56 212 PRO A O 1
ATOM 1671 N N . ARG A 1 213 ? -8.032 -3.534 35.068 1.00 85.62 213 ARG A N 1
ATOM 1672 C CA . ARG A 1 213 ? -8.445 -3.307 36.457 1.00 85.62 213 ARG A CA 1
ATOM 1673 C C . ARG A 1 213 ? -9.614 -2.328 36.583 1.00 85.62 213 ARG A C 1
ATOM 1675 O O . ARG A 1 213 ? -10.214 -2.246 37.646 1.00 85.62 213 ARG A O 1
ATOM 1682 N N . ARG A 1 214 ? -9.879 -1.538 35.540 1.00 82.81 214 ARG A N 1
ATOM 1683 C CA . ARG A 1 214 ? -10.768 -0.366 35.589 1.00 82.81 214 ARG A CA 1
ATOM 1684 C C . ARG A 1 214 ? -11.813 -0.346 34.478 1.00 82.81 214 ARG A C 1
ATOM 1686 O O . ARG A 1 214 ? -12.766 0.417 34.566 1.00 82.81 214 ARG A O 1
ATOM 1693 N N . THR A 1 215 ? -11.629 -1.138 33.424 1.00 87.06 215 THR A N 1
ATOM 1694 C CA . THR A 1 215 ? -12.452 -1.091 32.216 1.00 87.06 215 THR A CA 1
ATOM 1695 C C . THR A 1 215 ? -12.656 -2.482 31.608 1.00 87.06 215 THR A C 1
ATOM 1697 O O . THR A 1 215 ? -11.925 -3.444 31.881 1.00 87.06 215 THR A O 1
ATOM 1700 N N . SER A 1 216 ? -13.639 -2.575 30.714 1.00 89.12 216 SER A N 1
ATOM 1701 C CA . SER A 1 216 ? -13.881 -3.737 29.857 1.00 89.12 216 SER A CA 1
ATOM 1702 C C . SER A 1 216 ? -12.917 -3.819 28.664 1.00 89.12 216 SER A C 1
ATOM 1704 O O . SER A 1 216 ? -13.036 -4.722 27.845 1.00 89.12 216 SER A O 1
ATOM 1706 N N . LEU A 1 217 ? -11.934 -2.918 28.547 1.00 92.75 217 LEU A N 1
ATOM 1707 C CA . LEU A 1 217 ? -10.985 -2.919 27.434 1.00 92.75 217 LEU A CA 1
ATOM 1708 C C . LEU A 1 217 ? -9.884 -3.962 27.658 1.00 92.75 217 LEU A C 1
ATOM 1710 O O . LEU A 1 217 ? -9.284 -4.055 28.735 1.00 92.75 217 LEU A O 1
ATOM 1714 N N . ARG A 1 218 ? -9.573 -4.739 26.620 1.00 94.62 218 ARG A N 1
ATOM 1715 C CA . ARG A 1 218 ? -8.452 -5.685 26.581 1.00 94.62 218 ARG A CA 1
ATOM 1716 C C . ARG A 1 218 ? -7.609 -5.419 25.349 1.00 94.62 218 ARG A C 1
ATOM 1718 O O . ARG A 1 218 ? -8.046 -5.619 24.222 1.00 94.62 218 ARG A O 1
ATOM 1725 N N . LEU A 1 219 ? -6.375 -4.985 25.579 1.00 94.69 219 LEU A N 1
ATOM 1726 C CA . LEU A 1 219 ? -5.423 -4.701 24.512 1.00 94.69 219 LEU A CA 1
ATOM 1727 C C . LEU A 1 219 ? -4.561 -5.931 24.233 1.00 94.69 219 LEU A C 1
ATOM 1729 O O . LEU A 1 219 ? -3.847 -6.416 25.117 1.00 94.69 219 LEU A O 1
ATOM 1733 N N . HIS A 1 220 ? -4.570 -6.400 22.993 1.00 93.88 220 HIS A N 1
ATOM 1734 C CA . HIS A 1 220 ? -3.655 -7.417 22.507 1.00 93.88 220 HIS A CA 1
ATOM 1735 C C . HIS A 1 220 ? -2.525 -6.756 21.722 1.00 93.88 220 HIS A C 1
ATOM 1737 O O . HIS A 1 220 ? -2.741 -6.143 20.682 1.00 93.88 220 HIS A O 1
ATOM 1743 N N . LEU A 1 221 ? -1.306 -6.888 22.241 1.00 91.81 221 LEU A N 1
ATOM 1744 C CA . LEU A 1 221 ? -0.090 -6.425 21.585 1.00 91.81 221 LEU A CA 1
ATOM 1745 C C . LEU A 1 221 ? 0.721 -7.666 21.207 1.00 91.81 221 LEU A C 1
ATOM 1747 O O . LEU A 1 221 ? 1.269 -8.293 22.125 1.00 91.81 221 LEU A O 1
ATOM 1751 N N . PRO A 1 222 ? 0.834 -8.003 19.913 1.00 87.19 222 PRO A N 1
ATOM 1752 C CA . PRO A 1 222 ? 1.586 -9.169 19.478 1.00 87.19 222 PRO A CA 1
ATOM 1753 C C . PRO A 1 222 ? 3.036 -9.160 19.985 1.00 87.19 222 PRO A C 1
ATOM 1755 O O . PRO A 1 222 ? 3.715 -8.120 20.038 1.00 87.19 222 PRO A O 1
ATOM 1758 N N . THR A 1 223 ? 3.512 -10.331 20.409 1.00 73.25 223 THR A N 1
ATOM 1759 C CA . THR A 1 223 ? 4.813 -10.517 21.069 1.00 73.25 223 THR A CA 1
ATOM 1760 C C . THR A 1 223 ? 5.973 -10.621 20.075 1.00 73.25 223 THR A C 1
ATOM 1762 O O . THR A 1 223 ? 7.064 -10.142 20.386 1.00 73.25 223 THR A O 1
ATOM 1765 N N . GLY A 1 224 ? 5.756 -11.107 18.847 1.00 60.12 224 GLY A N 1
ATOM 1766 C CA . GLY A 1 224 ? 6.826 -11.484 17.906 1.00 60.12 224 GLY A CA 1
ATOM 1767 C C . GLY A 1 224 ? 7.049 -10.579 16.683 1.00 60.12 224 GLY A C 1
ATOM 1768 O O . GLY A 1 224 ? 6.231 -9.711 16.375 1.00 60.12 224 GLY A O 1
ATOM 1769 N N . ASP A 1 225 ? 8.192 -10.799 16.020 1.00 52.78 225 ASP A N 1
ATOM 1770 C CA . ASP A 1 225 ? 8.530 -10.351 14.650 1.00 52.78 225 ASP A CA 1
ATOM 1771 C C . ASP A 1 225 ? 8.076 -11.373 13.583 1.00 52.78 225 ASP A C 1
ATOM 1773 O O . ASP A 1 225 ? 8.519 -11.319 12.442 1.00 52.78 225 ASP A O 1
ATOM 1777 N N . GLY A 1 226 ? 7.231 -12.339 13.965 1.00 45.91 226 GLY A N 1
ATOM 1778 C CA . GLY A 1 226 ? 6.754 -13.393 13.070 1.00 45.91 226 GLY A CA 1
ATOM 1779 C C . GLY A 1 226 ? 5.780 -12.878 12.009 1.00 45.91 226 GLY A C 1
ATOM 1780 O O . GLY A 1 226 ? 5.101 -11.869 12.212 1.00 45.91 226 GLY A O 1
ATOM 1781 N N . ASP A 1 227 ? 5.704 -13.589 10.887 1.00 47.38 227 ASP A N 1
ATOM 1782 C CA . ASP A 1 227 ? 4.832 -13.236 9.768 1.00 47.38 227 ASP A CA 1
ATOM 1783 C C . ASP A 1 227 ? 3.383 -13.712 9.933 1.00 47.38 227 ASP A C 1
ATOM 1785 O O . ASP A 1 227 ? 3.089 -14.637 10.687 1.00 47.38 227 ASP A O 1
ATOM 1789 N N . THR A 1 228 ? 2.490 -13.011 9.220 1.00 52.62 228 THR A N 1
ATOM 1790 C CA . THR A 1 228 ? 1.031 -12.818 9.400 1.00 52.62 228 THR A CA 1
ATOM 1791 C C . THR A 1 228 ? 0.649 -12.026 10.655 1.00 52.62 228 THR A C 1
ATOM 1793 O O . THR A 1 228 ? 0.734 -12.509 11.777 1.00 52.62 228 THR A O 1
ATOM 1796 N N . VAL A 1 229 ? 0.353 -10.734 10.436 1.00 58.78 229 VAL A N 1
ATOM 1797 C CA . VAL A 1 229 ? 0.030 -9.655 11.399 1.00 58.78 229 VAL A CA 1
ATOM 1798 C C . VAL A 1 229 ? 0.703 -9.804 12.781 1.00 58.78 229 VAL A C 1
ATOM 1800 O O . VAL A 1 229 ? 0.081 -9.613 13.824 1.00 58.78 229 VAL A O 1
ATOM 1803 N N . HIS A 1 230 ? 2.004 -10.126 12.789 1.00 69.31 230 HIS A N 1
ATOM 1804 C CA . HIS A 1 230 ? 2.839 -10.361 13.979 1.00 69.31 230 HIS A CA 1
ATOM 1805 C C . HIS A 1 230 ? 2.606 -11.680 14.750 1.00 69.31 230 HIS A C 1
ATOM 1807 O O . HIS A 1 230 ? 2.728 -11.710 15.979 1.00 69.31 230 HIS A O 1
ATOM 1813 N N . GLY A 1 231 ? 2.339 -12.777 14.037 1.00 73.75 231 GLY A N 1
ATOM 1814 C CA . GLY A 1 231 ? 2.151 -14.123 14.591 1.00 73.75 231 GLY A CA 1
ATOM 1815 C C . GLY A 1 231 ? 0.688 -14.516 14.819 1.00 73.75 231 GLY A C 1
ATOM 1816 O O . GLY A 1 231 ? 0.424 -15.398 15.632 1.00 73.75 231 GLY A O 1
ATOM 1817 N N . LEU A 1 232 ? -0.252 -13.854 14.139 1.00 84.62 232 LEU A N 1
ATOM 1818 C CA . LEU A 1 232 ? -1.686 -14.140 14.173 1.00 84.62 232 LEU A CA 1
ATOM 1819 C C . LEU A 1 232 ? -2.175 -14.497 12.770 1.00 84.62 232 LEU A C 1
ATOM 1821 O O . LEU A 1 232 ? -1.874 -13.794 11.806 1.00 84.62 232 LEU A O 1
ATOM 1825 N N . THR A 1 233 ? -2.988 -15.547 12.656 1.00 86.88 233 THR A N 1
ATOM 1826 C CA . THR A 1 233 ? -3.664 -15.843 11.387 1.00 86.88 233 THR A CA 1
ATOM 1827 C C . THR A 1 233 ? -4.731 -14.785 11.096 1.00 86.88 233 THR A C 1
ATOM 1829 O O . THR A 1 233 ? -5.239 -14.138 12.014 1.00 86.88 233 THR A O 1
ATOM 1832 N N . PHE A 1 234 ? -5.144 -14.627 9.835 1.00 90.12 234 PHE A N 1
ATOM 1833 C CA . PHE A 1 234 ? -6.255 -13.722 9.512 1.00 90.12 234 PHE A CA 1
ATOM 1834 C C . PHE A 1 234 ? -7.547 -14.098 10.253 1.00 90.12 234 PHE A C 1
ATOM 1836 O O . PHE A 1 234 ? -8.265 -13.218 10.722 1.00 90.12 234 PHE A O 1
ATOM 1843 N N . ALA A 1 235 ? -7.809 -15.396 10.442 1.00 91.00 235 ALA A N 1
ATOM 1844 C CA . ALA A 1 235 ? -8.950 -15.870 11.222 1.00 91.00 235 ALA A CA 1
ATOM 1845 C C . ALA A 1 235 ? -8.876 -15.435 12.698 1.00 91.00 235 ALA A C 1
ATOM 1847 O O . ALA A 1 235 ? -9.900 -15.096 13.287 1.00 91.00 235 ALA A O 1
ATOM 1848 N N . ASP A 1 236 ? -7.681 -15.396 13.294 1.00 91.75 236 ASP A N 1
ATOM 1849 C CA . ASP A 1 236 ? -7.497 -14.870 14.651 1.00 91.75 236 ASP A CA 1
ATOM 1850 C C . ASP A 1 236 ? -7.687 -13.353 14.703 1.00 91.75 236 ASP A C 1
ATOM 1852 O O . ASP A 1 236 ? -8.294 -12.842 15.644 1.00 91.75 236 ASP A O 1
ATOM 1856 N N . VAL A 1 237 ? -7.210 -12.631 13.684 1.00 93.31 237 VAL A N 1
ATOM 1857 C CA . VAL A 1 237 ? -7.390 -11.177 13.571 1.00 93.31 237 VAL A CA 1
ATOM 1858 C C . VAL A 1 237 ? -8.871 -10.807 13.435 1.00 93.31 237 VAL A C 1
ATOM 1860 O O . VAL A 1 237 ? -9.335 -9.880 14.099 1.00 93.31 237 VAL A O 1
ATOM 1863 N N . ALA A 1 238 ? -9.638 -11.561 12.648 1.00 95.38 238 ALA A N 1
ATOM 1864 C CA . ALA A 1 238 ? -11.065 -11.325 12.426 1.00 95.38 238 ALA A CA 1
ATOM 1865 C C . ALA A 1 238 ? -11.935 -11.456 13.694 1.00 95.38 238 ALA A C 1
ATOM 1867 O O . ALA A 1 238 ? -13.069 -10.977 13.701 1.00 95.38 238 ALA A O 1
ATOM 1868 N N . ARG A 1 239 ? -11.410 -12.081 14.761 1.00 95.06 239 ARG A N 1
ATOM 1869 C CA . ARG A 1 239 ? -12.091 -12.275 16.055 1.00 95.06 239 ARG A CA 1
ATOM 1870 C C . ARG A 1 239 ? -11.955 -11.103 17.026 1.00 95.06 239 ARG A C 1
ATOM 1872 O O . ARG A 1 239 ? -12.616 -11.108 18.066 1.00 95.06 239 ARG A O 1
ATOM 1879 N N . PHE A 1 240 ? -11.074 -10.143 16.748 1.00 95.75 240 PHE A N 1
ATOM 1880 C CA . PHE A 1 240 ? -10.978 -8.918 17.543 1.00 95.75 240 PHE A CA 1
ATOM 1881 C C . PHE A 1 240 ? -12.140 -7.986 17.224 1.00 95.75 240 PHE A C 1
ATOM 1883 O O . PHE A 1 240 ? -12.594 -7.942 16.087 1.00 95.75 240 PHE A O 1
ATOM 1890 N N . ASP A 1 241 ? -12.590 -7.205 18.206 1.00 96.00 241 ASP A N 1
ATOM 1891 C CA . ASP A 1 241 ? -13.685 -6.253 18.005 1.00 96.00 241 ASP A CA 1
ATOM 1892 C C . ASP A 1 241 ? -13.265 -5.078 17.122 1.00 96.00 241 ASP A C 1
ATOM 1894 O O . ASP A 1 241 ? -14.073 -4.566 16.350 1.00 96.00 241 ASP A O 1
ATOM 1898 N N . ALA A 1 242 ? -12.000 -4.668 17.230 1.00 97.25 242 ALA A N 1
ATOM 1899 C CA . ALA A 1 242 ? -11.378 -3.672 16.371 1.00 97.25 242 ALA A CA 1
ATOM 1900 C C . ALA A 1 242 ? -9.847 -3.796 16.390 1.00 97.25 242 ALA A C 1
ATOM 1902 O O . ALA A 1 242 ? -9.255 -4.454 17.255 1.00 97.25 242 ALA A O 1
ATOM 1903 N N . ALA A 1 243 ? -9.200 -3.104 15.457 1.00 97.12 243 ALA A N 1
ATOM 1904 C CA . ALA A 1 243 ? -7.757 -2.951 15.391 1.00 97.12 243 ALA A CA 1
ATOM 1905 C C . ALA A 1 243 ? -7.346 -1.481 15.538 1.00 97.12 243 ALA A C 1
ATOM 1907 O O . ALA A 1 243 ? -7.995 -0.577 15.023 1.00 97.12 243 ALA A O 1
ATOM 1908 N N . VAL A 1 244 ? -6.229 -1.238 16.214 1.00 96.56 244 VAL A N 1
ATOM 1909 C CA . VAL A 1 244 ? -5.546 0.054 16.256 1.00 96.56 244 VAL A CA 1
ATOM 1910 C C . VAL A 1 244 ? -4.273 -0.087 15.447 1.00 96.56 244 VAL A C 1
ATOM 1912 O O . VAL A 1 244 ? -3.368 -0.820 15.845 1.00 96.56 244 VAL A O 1
ATOM 1915 N N . LEU A 1 245 ? -4.192 0.614 14.324 1.00 94.50 245 LEU A N 1
ATOM 1916 C CA . LEU A 1 245 ? -3.021 0.614 13.465 1.00 94.50 245 LEU A CA 1
ATOM 1917 C C . LEU A 1 245 ? -2.277 1.934 13.646 1.00 94.50 245 LEU A C 1
ATOM 1919 O O . LEU A 1 245 ? -2.758 2.980 13.229 1.00 94.50 245 LEU A O 1
ATOM 1923 N N . VAL A 1 246 ? -1.088 1.876 14.244 1.00 91.75 246 VAL A N 1
ATOM 1924 C CA . VAL A 1 246 ? -0.119 2.979 14.246 1.00 91.75 246 VAL A CA 1
ATOM 1925 C C . VAL A 1 246 ? 0.925 2.640 13.190 1.00 91.75 246 VAL A C 1
ATOM 1927 O O . VAL A 1 246 ? 1.851 1.858 13.461 1.00 91.75 246 VAL A O 1
ATOM 1930 N N . PRO A 1 247 ? 0.743 3.137 11.959 1.00 87.00 247 PRO A N 1
ATOM 1931 C CA . PRO A 1 247 ? 1.526 2.663 10.850 1.00 87.00 247 PRO A CA 1
ATOM 1932 C C . PRO A 1 247 ? 2.902 3.335 10.857 1.00 87.00 247 PRO A C 1
ATOM 1934 O O . PRO A 1 247 ? 3.064 4.481 11.270 1.00 87.00 247 PRO A O 1
ATOM 1937 N N . TRP A 1 248 ? 3.912 2.608 10.389 1.00 77.62 248 TRP A N 1
ATOM 1938 C CA . TRP A 1 248 ? 5.219 3.200 10.110 1.00 77.62 248 TRP A CA 1
ATOM 1939 C C . TRP A 1 248 ? 5.283 3.870 8.743 1.00 77.62 248 TRP A C 1
ATOM 1941 O O . TRP A 1 248 ? 6.136 4.730 8.561 1.00 77.62 248 TRP A O 1
ATOM 1951 N N . ASN A 1 249 ? 4.402 3.453 7.824 1.00 77.88 249 ASN A N 1
ATOM 1952 C CA . ASN A 1 249 ? 4.258 3.968 6.467 1.00 77.88 249 ASN A CA 1
ATOM 1953 C C . ASN A 1 249 ? 2.845 4.447 6.190 1.00 77.88 249 ASN A C 1
ATOM 1955 O O . ASN A 1 249 ? 1.911 4.151 6.916 1.00 77.88 249 ASN A O 1
ATOM 1959 N N . ILE A 1 250 ? 2.682 5.178 5.114 1.00 77.44 250 ILE A N 1
ATOM 1960 C CA . ILE A 1 250 ? 1.411 5.624 4.581 1.00 77.44 250 ILE A CA 1
ATOM 1961 C C . ILE A 1 250 ? 0.853 4.573 3.611 1.00 77.44 250 ILE A C 1
ATOM 1963 O O . ILE A 1 250 ? -0.350 4.341 3.568 1.00 77.44 250 ILE A O 1
ATOM 1967 N N . ALA A 1 251 ? 1.737 3.819 2.952 1.00 77.00 251 ALA A N 1
ATOM 1968 C CA . ALA A 1 251 ? 1.411 2.632 2.167 1.00 77.00 251 ALA A CA 1
ATOM 1969 C C . ALA A 1 251 ? 1.642 1.335 2.974 1.00 77.00 251 ALA A C 1
ATOM 1971 O O . ALA A 1 251 ? 2.567 0.573 2.698 1.00 77.00 251 ALA A O 1
ATOM 1972 N N . VAL A 1 252 ? 0.841 1.087 4.020 1.00 81.19 252 VAL A N 1
ATOM 1973 C CA . VAL A 1 252 ? 0.932 -0.159 4.812 1.00 81.19 252 VAL A CA 1
ATOM 1974 C C . VAL A 1 252 ? -0.060 -1.199 4.307 1.00 81.19 252 VAL A C 1
ATOM 1976 O O . VAL A 1 252 ? -1.267 -1.030 4.452 1.00 81.19 252 VAL A O 1
ATOM 1979 N N . THR A 1 253 ? 0.447 -2.327 3.814 1.00 84.94 253 THR A N 1
ATOM 1980 C CA . THR A 1 253 ? -0.377 -3.439 3.314 1.00 84.94 253 THR A CA 1
ATOM 1981 C C . THR A 1 253 ? -1.331 -4.001 4.371 1.00 84.94 253 THR A C 1
ATOM 1983 O O . THR A 1 253 ? -2.484 -4.292 4.071 1.00 84.94 253 THR A O 1
ATOM 1986 N N . THR A 1 254 ? -0.909 -4.045 5.640 1.00 88.12 254 THR A N 1
ATOM 1987 C CA . THR A 1 254 ? -1.750 -4.493 6.765 1.00 88.12 254 THR A CA 1
ATOM 1988 C C . THR A 1 254 ? -3.027 -3.674 6.937 1.00 88.12 254 THR A C 1
ATOM 1990 O O . THR A 1 254 ? -4.032 -4.195 7.411 1.00 88.12 254 THR A O 1
ATOM 1993 N N . PHE A 1 255 ? -3.038 -2.401 6.531 1.00 93.12 255 PHE A N 1
ATOM 1994 C CA . PHE A 1 255 ? -4.279 -1.634 6.519 1.00 93.12 255 PHE A CA 1
ATOM 1995 C C . PHE A 1 255 ? -5.278 -2.208 5.506 1.00 93.12 255 PHE A C 1
ATOM 1997 O O . PHE A 1 255 ? -6.440 -2.411 5.848 1.00 93.12 255 PHE A O 1
ATOM 2004 N N . ALA A 1 256 ? -4.825 -2.506 4.283 1.00 92.44 256 ALA A N 1
ATOM 2005 C CA . ALA A 1 256 ? -5.674 -3.084 3.243 1.00 92.44 256 ALA A CA 1
ATOM 2006 C C . ALA A 1 256 ? -6.221 -4.460 3.659 1.00 92.44 256 ALA A C 1
ATOM 2008 O O . ALA A 1 256 ? -7.388 -4.745 3.411 1.00 92.44 256 ALA A O 1
ATOM 2009 N N . GLU A 1 257 ? -5.419 -5.261 4.365 1.00 92.50 257 GLU A N 1
ATOM 2010 C CA . GLU A 1 257 ? -5.829 -6.546 4.949 1.00 92.50 257 GLU A CA 1
ATOM 2011 C C . GLU A 1 257 ? -6.958 -6.395 5.964 1.00 92.50 257 GLU A C 1
ATOM 2013 O O . GLU A 1 257 ? -8.012 -7.013 5.824 1.00 92.50 257 GLU A O 1
ATOM 2018 N N . LEU A 1 258 ? -6.754 -5.547 6.979 1.00 95.62 258 LEU A N 1
ATOM 2019 C CA . LEU A 1 258 ? -7.770 -5.264 7.994 1.00 95.62 258 LEU A CA 1
ATOM 2020 C C . LEU A 1 258 ? -9.053 -4.732 7.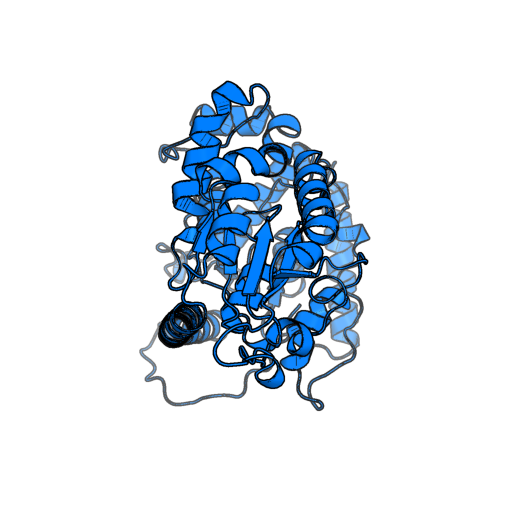357 1.00 95.62 258 LEU A C 1
ATOM 2022 O O . LEU A 1 258 ? -10.154 -5.115 7.758 1.00 95.62 258 LEU A O 1
ATOM 2026 N N . TYR A 1 259 ? -8.902 -3.890 6.333 1.00 96.50 259 TYR A N 1
ATOM 2027 C CA . TYR A 1 259 ? -10.032 -3.329 5.620 1.00 96.50 259 TYR A CA 1
ATOM 2028 C C . TYR A 1 259 ? -10.807 -4.382 4.825 1.00 96.50 259 TYR A C 1
ATOM 2030 O O . TYR A 1 259 ? -12.033 -4.413 4.900 1.00 96.50 259 TYR A O 1
ATOM 2038 N N . ALA A 1 260 ? -10.118 -5.271 4.107 1.00 95.31 260 ALA A N 1
ATOM 2039 C CA . ALA A 1 260 ? -10.738 -6.371 3.369 1.00 95.31 260 ALA A CA 1
ATOM 2040 C C . ALA A 1 260 ? -11.468 -7.354 4.299 1.00 95.31 260 ALA A C 1
ATOM 2042 O O . ALA A 1 260 ? -12.561 -7.824 3.973 1.00 95.31 260 ALA A O 1
ATOM 2043 N N . MET A 1 261 ? -10.922 -7.583 5.500 1.00 96.94 261 MET A N 1
ATOM 2044 C CA . MET A 1 261 ? -11.608 -8.333 6.556 1.00 96.94 261 MET A CA 1
ATOM 2045 C C . MET A 1 261 ? -12.816 -7.602 7.133 1.00 96.94 261 MET A C 1
ATOM 2047 O O . MET A 1 261 ? -13.603 -8.226 7.833 1.00 96.94 261 MET A O 1
ATOM 2051 N N . GLN A 1 262 ? -12.990 -6.306 6.867 1.00 98.06 262 GLN A N 1
ATOM 2052 C CA . GLN A 1 262 ? -14.030 -5.460 7.464 1.00 98.06 262 GLN A CA 1
ATOM 2053 C C . GLN A 1 262 ? -13.891 -5.347 8.992 1.00 98.06 262 GLN A C 1
ATOM 2055 O O . GLN A 1 262 ? -14.880 -5.118 9.691 1.00 98.06 262 GLN A O 1
ATOM 2060 N N . VAL A 1 263 ? -12.675 -5.532 9.521 1.00 97.88 263 VAL A N 1
ATOM 2061 C CA . VAL A 1 263 ? -12.371 -5.332 10.944 1.00 97.88 263 VAL A CA 1
ATOM 2062 C C . VAL A 1 263 ? -12.307 -3.828 11.189 1.00 97.88 263 VAL A C 1
ATOM 2064 O O . VAL A 1 263 ? -11.466 -3.184 10.569 1.00 97.88 263 VAL A O 1
ATOM 2067 N N . PRO A 1 264 ? -13.122 -3.244 12.083 1.00 97.88 264 PRO A N 1
ATOM 2068 C CA . PRO A 1 264 ? -13.068 -1.813 12.372 1.00 97.88 264 PRO A CA 1
ATOM 2069 C C . PRO A 1 264 ? -11.650 -1.365 12.736 1.00 97.88 264 PRO A C 1
ATOM 2071 O O . PRO A 1 264 ? -11.013 -1.961 13.609 1.00 97.88 264 PRO A O 1
ATOM 2074 N N . VAL A 1 265 ? -11.145 -0.326 12.067 1.00 97.56 265 VAL A N 1
ATOM 2075 C CA . VAL A 1 265 ? -9.761 0.143 12.237 1.00 97.56 265 VAL A CA 1
ATOM 2076 C C . VAL A 1 265 ? -9.728 1.569 12.767 1.00 97.56 265 VAL A C 1
ATOM 2078 O O . VAL A 1 265 ? -10.384 2.464 12.232 1.00 97.56 265 VAL A O 1
ATOM 2081 N N . PHE A 1 266 ? -8.892 1.778 13.780 1.00 97.88 266 PHE A N 1
ATOM 2082 C CA . PHE A 1 266 ? -8.485 3.084 14.272 1.00 97.88 266 PHE A CA 1
ATOM 2083 C C . PHE A 1 266 ? -7.094 3.430 13.740 1.00 97.88 266 PHE A C 1
ATOM 2085 O O . PHE A 1 266 ? -6.155 2.652 13.923 1.00 97.88 266 PHE A O 1
ATOM 2092 N N . VAL A 1 267 ? -6.945 4.605 13.132 1.00 96.12 267 VAL A N 1
ATOM 2093 C CA . VAL A 1 267 ? -5.669 5.137 12.622 1.00 96.12 267 VAL A CA 1
ATOM 2094 C C . VAL A 1 267 ? -5.384 6.528 13.202 1.00 96.12 267 VAL A C 1
ATOM 2096 O O . VAL A 1 267 ? -6.323 7.232 13.568 1.00 96.12 267 VAL A O 1
ATOM 2099 N N . PRO A 1 268 ? -4.116 6.959 13.304 1.00 95.00 268 PRO A N 1
ATOM 2100 C CA . PRO A 1 268 ? -3.792 8.342 13.627 1.00 95.00 268 PRO A CA 1
ATOM 2101 C C . PRO A 1 268 ? -4.521 9.338 12.718 1.00 95.00 268 PRO A C 1
ATOM 2103 O O . PRO A 1 268 ? -4.660 9.093 11.518 1.00 95.00 268 PRO A O 1
ATOM 2106 N N . ASP A 1 269 ? -4.953 10.471 13.272 1.00 95.38 269 ASP A N 1
ATOM 2107 C CA . ASP A 1 269 ? -5.357 11.617 12.453 1.00 95.38 269 ASP A CA 1
ATOM 2108 C C . ASP A 1 269 ? -4.159 12.195 11.664 1.00 95.38 269 ASP A C 1
ATOM 2110 O O . ASP A 1 269 ? -3.007 11.877 11.982 1.00 95.38 269 ASP A O 1
ATOM 2114 N N . PRO A 1 270 ? -4.382 13.025 10.628 1.00 93.31 270 PRO A N 1
ATOM 2115 C CA . PRO A 1 270 ? -3.294 13.531 9.787 1.00 93.31 270 PRO A CA 1
ATOM 2116 C C . PRO A 1 270 ? -2.205 14.287 10.558 1.00 93.31 270 PRO A C 1
ATOM 2118 O O . PRO A 1 270 ? -1.020 14.129 10.269 1.00 93.31 270 PRO A O 1
ATOM 2121 N N . VAL A 1 271 ? -2.583 15.051 11.587 1.00 92.69 271 VAL A N 1
ATOM 2122 C CA . VAL A 1 271 ? -1.645 15.824 12.412 1.00 92.69 271 VAL A CA 1
ATOM 2123 C C . VAL A 1 271 ? -0.723 14.901 13.196 1.00 92.69 271 VAL A C 1
ATOM 2125 O O . VAL A 1 271 ? 0.490 15.119 13.254 1.00 92.69 271 VAL A O 1
ATOM 2128 N N . TRP A 1 272 ? -1.272 13.865 13.823 1.00 90.19 272 TRP A N 1
ATOM 2129 C CA . TRP A 1 272 ? -0.477 12.909 14.572 1.00 90.19 272 TRP A CA 1
ATOM 2130 C C . TRP A 1 272 ? 0.327 12.002 13.639 1.00 90.19 272 TRP A C 1
ATOM 2132 O O . TRP A 1 272 ? 1.494 11.728 13.915 1.00 90.19 272 TRP A O 1
ATOM 2142 N N . LEU A 1 273 ? -0.241 11.624 12.496 1.00 88.50 273 LEU A N 1
ATOM 2143 C CA . LEU A 1 273 ? 0.421 10.847 11.456 1.00 88.50 273 LEU A CA 1
ATOM 2144 C C . LEU A 1 273 ? 1.660 11.567 10.893 1.00 88.50 273 LEU A C 1
ATOM 2146 O O . LEU A 1 273 ? 2.739 10.976 10.850 1.00 88.50 273 LEU A O 1
ATOM 2150 N N . ALA A 1 274 ? 1.553 12.867 10.601 1.00 87.12 274 ALA A N 1
ATOM 2151 C CA . ALA A 1 274 ? 2.672 13.712 10.178 1.00 87.12 274 ALA A CA 1
ATOM 2152 C C . ALA A 1 274 ? 3.817 13.754 11.209 1.00 87.12 274 ALA A C 1
ATOM 2154 O O . ALA A 1 274 ? 4.987 13.835 10.844 1.00 87.12 274 ALA A O 1
ATOM 2155 N N . ARG A 1 275 ? 3.511 13.632 12.511 1.00 85.25 275 ARG A N 1
ATOM 2156 C CA . ARG A 1 275 ? 4.527 13.548 13.582 1.00 85.25 275 ARG A CA 1
ATOM 2157 C C . ARG A 1 275 ? 5.204 12.179 13.667 1.00 85.25 275 ARG A C 1
ATOM 2159 O O . ARG A 1 275 ? 6.312 12.082 14.191 1.00 85.25 275 ARG A O 1
ATOM 2166 N N . LEU A 1 276 ? 4.544 11.117 13.207 1.00 80.50 276 LEU A N 1
ATOM 2167 C CA . LEU A 1 276 ? 5.064 9.746 13.251 1.00 80.50 276 LEU A CA 1
ATOM 2168 C C . LEU A 1 276 ? 5.980 9.417 12.063 1.00 80.50 276 LEU A C 1
ATOM 2170 O O . LEU A 1 276 ? 6.822 8.524 12.174 1.00 80.50 276 LEU A O 1
ATOM 2174 N N . TRP A 1 277 ? 5.840 10.142 10.955 1.00 75.94 277 TRP A N 1
ATOM 2175 C CA . TRP A 1 277 ? 6.496 9.857 9.679 1.00 75.94 277 TRP A CA 1
ATOM 2176 C C . TRP A 1 277 ? 7.882 10.395 9.357 1.00 75.94 277 TRP A C 1
ATOM 2178 O O . TRP A 1 277 ? 8.361 9.978 8.299 1.00 75.94 277 TRP A O 1
ATOM 2188 N N . PRO A 1 278 ? 8.570 11.205 10.187 1.00 65.94 278 PRO A N 1
ATOM 2189 C CA . PRO A 1 278 ? 9.824 11.819 9.791 1.00 65.94 278 PRO A CA 1
ATOM 2190 C C . PRO A 1 278 ? 10.750 10.888 8.966 1.00 65.94 278 PRO A C 1
ATOM 2192 O O . PRO A 1 278 ? 10.982 11.096 7.781 1.00 65.94 278 PRO A O 1
ATOM 2195 N N . LYS A 1 279 ? 11.140 9.730 9.497 1.00 61.06 279 LYS A N 1
ATOM 2196 C CA . LYS A 1 279 ? 12.158 8.895 8.840 1.00 61.06 279 LYS A CA 1
ATOM 2197 C C . LYS A 1 279 ? 11.799 8.305 7.469 1.00 61.06 279 LYS A C 1
ATOM 2199 O O . LYS A 1 279 ? 12.700 8.022 6.687 1.00 61.06 279 LYS A O 1
ATOM 2204 N N . GLN A 1 280 ? 10.526 8.071 7.170 1.00 57.94 280 GLN A N 1
ATOM 2205 C CA . GLN A 1 280 ? 10.160 7.431 5.905 1.00 57.94 280 GLN A CA 1
ATOM 2206 C C . GLN A 1 280 ? 10.184 8.360 4.704 1.00 57.94 280 GLN A C 1
ATOM 2208 O O . GLN A 1 280 ? 10.383 7.904 3.576 1.00 57.94 280 GLN A O 1
ATOM 2213 N N . MET A 1 281 ? 9.961 9.647 4.947 1.00 55.72 281 MET A N 1
ATOM 2214 C CA . MET A 1 281 ? 10.090 10.648 3.906 1.00 55.72 281 MET A CA 1
ATOM 2215 C C . MET A 1 281 ? 11.562 11.052 3.702 1.00 55.72 281 MET A C 1
ATOM 2217 O O . MET A 1 281 ? 11.847 11.875 2.844 1.00 55.72 281 MET A O 1
ATOM 2221 N N . THR A 1 282 ? 12.522 10.468 4.442 1.00 52.88 282 THR A N 1
ATOM 2222 C CA . THR A 1 282 ? 13.881 11.046 4.554 1.00 52.88 282 THR A CA 1
ATOM 2223 C C . THR A 1 282 ? 15.073 10.158 4.438 1.00 52.88 282 THR A C 1
ATOM 2225 O O . THR A 1 282 ? 16.191 10.668 4.494 1.00 52.88 282 THR A O 1
ATOM 2228 N N . SER A 1 283 ? 14.881 8.871 4.192 1.00 52.19 283 SER A N 1
ATOM 2229 C CA . SER A 1 283 ? 15.941 8.129 3.513 1.00 52.19 283 SER A CA 1
ATOM 2230 C C . SER A 1 283 ? 16.410 8.895 2.259 1.00 52.19 283 SER A C 1
ATOM 2232 O O . SER A 1 283 ? 17.601 8.960 2.001 1.00 52.19 283 SER A O 1
ATOM 2234 N N . TYR A 1 284 ? 15.492 9.598 1.585 1.00 53.41 284 TYR A N 1
ATOM 2235 C CA . TYR A 1 284 ? 15.709 10.373 0.362 1.00 53.41 284 TYR A CA 1
ATOM 2236 C C . TYR A 1 284 ? 16.587 11.632 0.523 1.00 53.41 284 TYR A C 1
ATOM 2238 O O . TYR A 1 284 ? 17.645 11.728 -0.094 1.00 53.41 284 TYR A O 1
ATOM 2246 N N . GLY A 1 285 ? 16.161 12.608 1.340 1.00 51.00 285 GLY A N 1
ATOM 2247 C CA . GLY A 1 285 ? 16.791 13.939 1.413 1.00 51.00 285 GLY A CA 1
ATOM 2248 C C . GLY A 1 285 ? 18.248 13.918 1.871 1.00 51.00 285 GLY A C 1
ATOM 2249 O O . GLY A 1 285 ? 19.067 14.686 1.374 1.00 51.00 285 GLY A O 1
ATOM 2250 N N . ARG A 1 286 ? 18.579 12.993 2.778 1.00 54.94 286 ARG A N 1
ATOM 2251 C CA . ARG A 1 286 ? 19.936 12.841 3.306 1.00 54.94 286 ARG A CA 1
ATOM 2252 C C . ARG A 1 286 ? 20.840 11.996 2.407 1.00 54.94 286 ARG A C 1
ATOM 2254 O O . ARG A 1 286 ? 22.037 12.263 2.375 1.00 54.94 286 ARG A O 1
ATOM 2261 N N . ALA A 1 287 ? 20.297 10.986 1.723 1.00 52.72 287 ALA A N 1
ATOM 2262 C CA . ALA A 1 287 ? 21.079 10.152 0.808 1.00 52.72 287 ALA A CA 1
ATOM 2263 C C . ALA A 1 287 ? 21.368 10.868 -0.522 1.00 52.72 287 ALA A C 1
ATOM 2265 O O . ALA A 1 287 ? 22.429 10.652 -1.094 1.00 52.72 287 ALA A O 1
ATOM 2266 N N . HIS A 1 288 ? 20.471 11.760 -0.972 1.00 58.28 288 HIS A N 1
ATOM 2267 C CA . HIS A 1 288 ? 20.569 12.432 -2.276 1.00 58.28 288 HIS A CA 1
ATOM 2268 C C . HIS A 1 288 ? 20.237 13.931 -2.207 1.00 58.28 288 HIS A C 1
ATOM 2270 O O . HIS A 1 288 ? 19.216 14.377 -2.752 1.00 58.28 288 HIS A O 1
ATOM 2276 N N . PRO A 1 289 ? 21.085 14.745 -1.553 1.00 61.44 289 PRO A N 1
ATOM 2277 C CA . PRO A 1 289 ? 20.853 16.184 -1.437 1.00 61.44 289 PRO A CA 1
ATOM 2278 C C . PRO A 1 289 ? 20.820 16.883 -2.806 1.00 61.44 289 PRO A C 1
ATOM 2280 O O . PRO A 1 289 ? 20.041 17.820 -3.001 1.00 61.44 289 PRO A O 1
ATOM 2283 N N . ASP A 1 290 ? 21.608 16.404 -3.772 1.00 64.12 290 ASP A N 1
ATOM 2284 C CA . ASP A 1 290 ? 21.710 16.997 -5.107 1.00 64.12 290 ASP A CA 1
ATOM 2285 C C . ASP A 1 290 ? 20.462 16.730 -5.959 1.00 64.12 290 ASP A C 1
ATOM 2287 O O . ASP A 1 290 ? 19.906 17.672 -6.521 1.00 64.12 290 ASP A O 1
ATOM 2291 N N . LEU A 1 291 ? 19.933 15.501 -5.958 1.00 62.19 291 LEU A N 1
ATOM 2292 C CA . LEU A 1 291 ? 18.687 15.169 -6.660 1.00 62.19 291 LEU A CA 1
ATOM 2293 C C . LEU A 1 291 ? 17.497 15.974 -6.117 1.00 62.19 291 LEU A C 1
ATOM 2295 O O . LEU A 1 291 ? 16.672 16.482 -6.877 1.00 62.19 291 LEU A O 1
ATOM 2299 N N . HIS A 1 292 ? 17.404 16.129 -4.792 1.00 62.72 292 HIS A N 1
ATOM 2300 C CA . HIS A 1 292 ? 16.362 16.956 -4.185 1.00 62.72 292 HIS A CA 1
ATOM 2301 C C . HIS A 1 292 ? 16.505 18.428 -4.553 1.00 62.72 292 HIS A C 1
ATOM 2303 O O . HIS A 1 292 ? 15.496 19.091 -4.805 1.00 62.72 292 HIS A O 1
ATOM 2309 N N . ARG A 1 293 ? 17.738 18.938 -4.585 1.00 64.69 293 ARG A N 1
ATOM 2310 C CA . ARG A 1 293 ? 18.018 20.298 -5.033 1.00 64.69 293 ARG A CA 1
ATOM 2311 C C . ARG A 1 293 ? 17.600 20.481 -6.492 1.00 64.69 293 ARG A C 1
ATOM 2313 O O . ARG A 1 293 ? 16.867 21.418 -6.777 1.00 64.69 293 ARG A O 1
ATOM 2320 N N . GLU A 1 294 ? 17.956 19.567 -7.388 1.00 66.00 294 GLU A N 1
ATOM 2321 C CA . GLU A 1 294 ? 17.593 19.631 -8.811 1.00 66.00 294 GLU A CA 1
ATOM 2322 C C . GLU A 1 294 ? 16.078 19.557 -9.050 1.00 66.00 294 GLU A C 1
ATOM 2324 O O . GLU A 1 294 ? 15.535 20.329 -9.847 1.00 66.00 294 GLU A O 1
ATOM 2329 N N . LEU A 1 295 ? 15.375 18.694 -8.306 1.00 63.12 295 LEU A N 1
ATOM 2330 C CA . LEU A 1 295 ? 13.911 18.621 -8.307 1.00 63.12 295 LEU A CA 1
ATOM 2331 C C . LEU A 1 295 ? 13.266 19.923 -7.799 1.00 63.12 295 LEU A C 1
ATOM 2333 O O . LEU A 1 295 ? 12.269 20.368 -8.372 1.00 63.12 295 LEU A O 1
ATOM 2337 N N . ARG A 1 296 ? 13.822 20.542 -6.745 1.00 60.84 296 ARG A N 1
ATOM 2338 C CA . ARG A 1 296 ? 13.348 21.826 -6.185 1.00 60.84 296 ARG A CA 1
ATOM 2339 C C . ARG A 1 296 ? 13.625 23.006 -7.114 1.00 60.84 296 ARG A C 1
ATOM 2341 O O . ARG A 1 296 ? 12.787 23.891 -7.231 1.00 60.84 296 ARG A O 1
ATOM 2348 N N . GLU A 1 297 ? 14.770 23.011 -7.785 1.00 67.00 297 GLU A N 1
ATOM 2349 C CA . GLU A 1 297 ? 15.192 24.067 -8.713 1.00 67.00 297 GLU A CA 1
ATOM 2350 C C . GLU A 1 297 ? 14.430 24.033 -10.050 1.00 67.00 297 GLU A C 1
ATOM 2352 O O . GLU A 1 297 ? 14.694 24.851 -10.928 1.00 67.00 297 GLU A O 1
ATOM 2357 N N . GLY A 1 298 ? 13.484 23.103 -10.231 1.00 58.03 298 GLY A N 1
ATOM 2358 C CA . GLY A 1 298 ? 12.656 23.029 -11.436 1.00 58.03 298 GLY A CA 1
ATOM 2359 C C . GLY A 1 298 ? 13.421 22.596 -12.689 1.00 58.03 298 GLY A C 1
ATOM 2360 O O . GLY A 1 298 ? 12.879 22.669 -13.789 1.00 58.03 298 GLY A O 1
ATOM 2361 N N . LYS A 1 299 ? 14.653 22.092 -12.541 1.00 59.25 299 LYS A N 1
ATOM 2362 C CA . LYS A 1 299 ? 15.485 21.616 -13.661 1.00 59.25 299 LYS A CA 1
ATOM 2363 C C . LYS A 1 299 ? 14.890 20.398 -14.381 1.00 59.25 299 LYS A C 1
ATOM 2365 O O . LYS A 1 299 ? 15.308 20.084 -15.488 1.00 59.25 299 LYS A O 1
ATOM 2370 N N . LEU A 1 300 ? 13.888 19.753 -13.776 1.00 55.31 300 LEU A N 1
ATOM 2371 C CA . LEU A 1 300 ? 13.161 18.587 -14.293 1.00 55.31 300 LEU A CA 1
ATOM 2372 C C . LEU A 1 300 ? 11.774 18.920 -14.897 1.00 55.31 300 LEU A C 1
ATOM 2374 O O . LEU A 1 300 ? 10.953 18.022 -15.064 1.00 55.31 300 LEU A O 1
ATOM 2378 N N . GLY A 1 301 ? 11.494 20.183 -15.247 1.00 52.59 301 GLY A N 1
ATOM 2379 C CA . GLY A 1 301 ? 10.295 20.586 -16.005 1.00 52.59 301 GLY A CA 1
ATOM 2380 C C . GLY A 1 301 ? 9.189 21.278 -15.189 1.00 52.59 301 GLY A C 1
ATOM 2381 O O . GLY A 1 301 ? 9.160 21.223 -13.961 1.00 52.59 301 GLY A O 1
ATOM 2382 N N . GLU A 1 302 ? 8.273 21.948 -15.902 1.00 47.91 302 GLU A N 1
ATOM 2383 C CA . GLU A 1 302 ? 7.338 22.981 -15.402 1.00 47.91 302 GLU A CA 1
ATOM 2384 C C . GLU A 1 302 ? 6.267 22.502 -14.404 1.00 47.91 302 GLU A C 1
ATOM 2386 O O . GLU A 1 302 ? 5.687 23.314 -13.681 1.00 47.91 302 GLU A O 1
ATOM 2391 N N . ALA A 1 303 ? 6.003 21.197 -14.302 1.00 55.00 303 ALA A N 1
ATOM 2392 C CA . ALA A 1 303 ? 5.018 20.681 -13.355 1.00 55.00 303 ALA A CA 1
ATOM 2393 C C . ALA A 1 303 ? 5.626 20.568 -11.941 1.00 55.00 303 ALA A C 1
ATOM 2395 O O . ALA A 1 303 ? 6.162 19.528 -11.530 1.00 55.00 303 ALA A O 1
ATOM 2396 N N . GLN A 1 304 ? 5.572 21.667 -11.188 1.00 63.38 304 GLN A N 1
ATOM 2397 C CA . GLN A 1 304 ? 5.946 21.685 -9.775 1.00 63.38 304 GLN A CA 1
ATOM 2398 C C . GLN A 1 304 ? 4.837 21.046 -8.929 1.00 63.38 304 GLN A C 1
ATOM 2400 O O . GLN A 1 304 ? 3.660 21.382 -9.052 1.00 63.38 304 GLN A O 1
ATOM 2405 N N . HIS A 1 305 ? 5.216 20.094 -8.074 1.00 67.94 305 HIS A N 1
ATOM 2406 C CA . HIS A 1 305 ? 4.308 19.568 -7.058 1.00 67.94 305 HIS A CA 1
ATOM 2407 C C . HIS A 1 305 ? 3.970 20.703 -6.072 1.00 67.94 305 HIS A C 1
ATOM 2409 O O . HIS A 1 305 ? 4.881 21.451 -5.711 1.00 67.94 305 HIS A O 1
ATOM 2415 N N . PRO A 1 306 ? 2.710 20.840 -5.615 1.00 68.50 306 PRO A N 1
ATOM 2416 C CA . PRO A 1 306 ? 2.274 21.962 -4.774 1.00 68.50 306 PRO A CA 1
ATOM 2417 C C . PRO A 1 306 ? 3.047 22.099 -3.456 1.00 68.50 306 PRO A C 1
ATOM 2419 O O . PRO A 1 306 ? 3.098 23.184 -2.885 1.00 68.50 306 PRO A O 1
ATOM 2422 N N . THR A 1 307 ? 3.664 21.019 -2.974 1.00 68.00 307 THR A N 1
ATOM 2423 C CA . THR A 1 307 ? 4.532 21.032 -1.791 1.00 68.00 307 THR A CA 1
ATOM 2424 C C . THR A 1 307 ? 5.824 20.246 -2.030 1.00 68.00 307 THR A C 1
ATOM 2426 O O . THR A 1 307 ? 5.799 19.182 -2.649 1.00 68.00 307 THR A O 1
ATOM 2429 N N . PRO A 1 308 ? 6.990 20.713 -1.562 1.00 71.81 308 PRO A N 1
ATOM 2430 C CA . PRO A 1 308 ? 8.200 19.911 -1.653 1.00 71.81 308 PRO A CA 1
ATOM 2431 C C . PRO A 1 308 ? 8.063 18.657 -0.785 1.00 71.81 308 PRO A C 1
ATOM 2433 O O . PRO A 1 308 ? 7.393 18.659 0.251 1.00 71.81 308 PRO A O 1
ATOM 2436 N N . TYR A 1 309 ? 8.745 17.584 -1.174 1.00 70.38 309 TYR A N 1
ATOM 2437 C CA . TYR A 1 309 ? 8.948 16.469 -0.258 1.00 70.38 309 TYR A CA 1
ATOM 2438 C C . TYR A 1 309 ? 9.801 16.966 0.932 1.00 70.38 309 TYR A C 1
ATOM 2440 O O . TYR A 1 309 ? 10.772 17.707 0.708 1.00 70.38 309 TYR A O 1
ATOM 2448 N N . PRO A 1 310 ? 9.442 16.629 2.183 1.00 68.69 310 PRO A N 1
ATOM 2449 C CA . PRO A 1 310 ? 10.137 17.129 3.367 1.00 68.69 310 PRO A CA 1
ATOM 2450 C C . PRO A 1 310 ? 11.589 16.630 3.414 1.00 68.69 310 PRO A C 1
ATOM 2452 O O . PRO A 1 310 ? 11.852 15.456 3.165 1.00 68.69 310 PRO A O 1
ATOM 2455 N N . SER A 1 311 ? 12.534 17.520 3.737 1.00 63.38 311 SER A N 1
ATOM 2456 C CA . SER A 1 311 ? 13.978 17.201 3.812 1.00 63.38 311 SER A CA 1
ATOM 2457 C C . SER A 1 311 ? 14.412 16.586 5.148 1.00 63.38 311 SER A C 1
ATOM 2459 O O . SER A 1 311 ? 15.342 15.790 5.193 1.00 63.38 311 SER A O 1
ATOM 2461 N N . LEU A 1 312 ? 13.748 16.977 6.234 1.00 62.09 312 LEU A N 1
ATOM 2462 C CA . LEU A 1 312 ? 14.042 16.765 7.659 1.00 62.09 312 LEU A CA 1
ATOM 2463 C C . LEU A 1 312 ? 15.413 17.145 8.186 1.00 62.09 312 LEU A C 1
ATOM 2465 O O . LEU A 1 312 ? 15.689 16.902 9.364 1.00 62.09 312 LEU A O 1
ATOM 2469 N N . ASP A 1 313 ? 16.209 17.867 7.410 1.00 64.62 313 ASP A N 1
ATOM 2470 C CA . ASP A 1 313 ? 17.271 18.680 7.999 1.00 64.62 313 ASP A CA 1
ATOM 2471 C C . ASP A 1 313 ? 16.686 19.636 9.052 1.00 64.62 313 ASP A C 1
ATOM 2473 O O . ASP A 1 313 ? 17.367 20.036 9.997 1.00 64.62 313 ASP A O 1
ATOM 2477 N N . ARG A 1 314 ? 15.396 19.985 8.906 1.00 71.44 314 ARG A N 1
ATOM 2478 C CA . ARG A 1 314 ? 14.680 20.924 9.762 1.00 71.44 314 ARG A CA 1
ATOM 2479 C C . ARG A 1 314 ? 13.238 20.465 9.987 1.00 71.44 314 ARG A C 1
ATOM 2481 O O . ARG A 1 314 ? 12.301 21.031 9.438 1.00 71.44 314 ARG A O 1
ATOM 2488 N N . LEU A 1 315 ? 13.057 19.458 10.853 1.00 69.56 315 LEU A N 1
ATOM 2489 C CA . LEU A 1 315 ? 11.753 18.852 11.207 1.00 69.56 315 LEU A CA 1
ATOM 2490 C C . LEU A 1 315 ? 10.608 19.861 11.401 1.00 69.56 315 LEU A C 1
ATOM 2492 O O . LEU A 1 315 ? 9.475 19.593 11.011 1.00 69.56 315 LEU A O 1
ATOM 2496 N N . THR A 1 316 ? 10.893 21.001 12.033 1.00 70.88 316 THR A N 1
ATOM 2497 C CA . THR A 1 316 ? 9.916 22.067 12.283 1.00 70.88 316 THR A CA 1
ATOM 2498 C C . THR A 1 316 ? 9.515 22.814 11.014 1.00 70.88 316 THR A C 1
ATOM 2500 O O . THR A 1 316 ? 8.344 23.144 10.861 1.00 70.88 316 THR A O 1
ATOM 2503 N N . GLU A 1 317 ? 10.459 23.058 10.104 1.00 79.25 317 GLU A N 1
ATOM 2504 C CA . GLU A 1 317 ? 10.214 23.711 8.809 1.00 79.25 317 GLU A CA 1
ATOM 2505 C C . GLU A 1 317 ? 9.543 22.751 7.817 1.00 79.25 317 GLU A C 1
ATOM 2507 O O . GLU A 1 317 ? 8.741 23.172 6.992 1.00 79.25 317 GLU A O 1
ATOM 2512 N N . ASP A 1 318 ? 9.818 21.452 7.943 1.00 80.31 318 ASP A N 1
ATOM 2513 C CA . ASP A 1 318 ? 9.271 20.397 7.090 1.00 80.31 318 ASP A CA 1
ATOM 2514 C C . ASP A 1 318 ? 7.883 19.896 7.533 1.00 80.31 318 ASP A C 1
ATOM 2516 O O . ASP A 1 318 ? 7.222 19.161 6.793 1.00 80.31 318 ASP A O 1
ATOM 2520 N N . PHE A 1 319 ? 7.415 20.273 8.729 1.00 85.00 319 PHE A N 1
ATOM 2521 C CA . PHE A 1 319 ? 6.124 19.821 9.257 1.00 85.00 319 PHE A CA 1
ATOM 2522 C C . PHE A 1 319 ? 4.923 20.159 8.358 1.00 85.00 319 PHE A C 1
ATOM 2524 O O . PHE A 1 319 ? 4.110 19.259 8.145 1.00 85.00 319 PHE A O 1
ATOM 2531 N N . PRO A 1 320 ? 4.796 21.369 7.774 1.00 86.75 320 PRO A N 1
ATOM 2532 C CA . PRO A 1 320 ? 3.722 21.670 6.826 1.00 86.75 320 PRO A CA 1
ATOM 2533 C C . PRO A 1 320 ? 3.707 20.728 5.618 1.00 86.75 320 PRO A C 1
ATOM 2535 O O . PRO A 1 320 ? 2.642 20.272 5.212 1.00 86.75 320 PRO A O 1
ATOM 2538 N N . SER A 1 321 ? 4.879 20.370 5.084 1.00 84.31 321 SER A N 1
ATOM 2539 C CA . SER A 1 321 ? 4.982 19.384 4.006 1.00 84.31 321 SER A CA 1
ATOM 2540 C C . SER A 1 321 ? 4.542 18.004 4.492 1.00 84.31 321 SER A C 1
ATOM 2542 O O . SER A 1 321 ? 3.687 17.386 3.869 1.00 84.31 321 SER A O 1
ATOM 2544 N N . MET A 1 322 ? 5.051 17.525 5.634 1.00 84.50 322 MET A N 1
ATOM 2545 C CA . MET A 1 322 ? 4.626 16.234 6.202 1.00 84.50 322 MET A CA 1
ATOM 2546 C C . MET A 1 322 ? 3.109 16.168 6.421 1.00 84.50 322 MET A C 1
ATOM 2548 O O . MET A 1 322 ? 2.486 15.153 6.109 1.00 84.50 322 MET A O 1
ATOM 2552 N N . LEU A 1 323 ? 2.516 17.252 6.927 1.00 89.19 323 LEU A N 1
ATOM 2553 C CA . LEU A 1 323 ? 1.078 17.370 7.126 1.00 89.19 323 LEU A CA 1
ATOM 2554 C C . LEU A 1 323 ? 0.322 17.322 5.799 1.00 89.19 323 LEU A C 1
ATOM 2556 O O . LEU A 1 323 ? -0.607 16.532 5.677 1.00 89.19 323 LEU A O 1
ATOM 2560 N N . TYR A 1 324 ? 0.772 18.067 4.788 1.00 89.31 324 TYR A N 1
ATOM 2561 C CA . TYR A 1 324 ? 0.179 18.036 3.453 1.00 89.31 324 TYR A CA 1
ATOM 2562 C C . TYR A 1 324 ? 0.126 16.609 2.887 1.00 89.31 324 TYR A C 1
ATOM 2564 O O . TYR A 1 324 ? -0.919 16.140 2.438 1.00 89.31 324 TYR A O 1
ATOM 2572 N N . TRP A 1 325 ? 1.236 15.870 2.956 1.00 87.19 325 TRP A N 1
ATOM 2573 C CA . TRP A 1 325 ? 1.271 14.486 2.481 1.00 87.19 325 TRP A CA 1
ATOM 2574 C C . TRP A 1 325 ? 0.352 13.563 3.302 1.00 87.19 325 TRP A C 1
ATOM 2576 O O . TRP A 1 325 ? -0.300 12.678 2.737 1.00 87.19 325 TRP A O 1
ATOM 2586 N N . ALA A 1 326 ? 0.246 13.788 4.615 1.00 88.81 326 ALA A N 1
ATOM 2587 C CA . ALA A 1 326 ? -0.661 13.051 5.493 1.00 88.81 326 ALA A CA 1
ATOM 2588 C C . ALA A 1 326 ? -2.139 13.326 5.207 1.00 88.81 326 ALA A C 1
ATOM 2590 O O . ALA A 1 326 ? -2.934 12.390 5.209 1.00 88.81 326 ALA A O 1
ATOM 2591 N N . GLU A 1 327 ? -2.506 14.573 4.940 1.00 90.69 327 GLU A N 1
ATOM 2592 C CA . GLU A 1 327 ? -3.883 14.981 4.658 1.00 90.69 327 GLU A CA 1
ATOM 2593 C C . GLU A 1 327 ? -4.330 14.522 3.269 1.00 90.69 327 GLU A C 1
ATOM 2595 O O . GLU A 1 327 ? -5.412 13.956 3.122 1.00 90.69 327 GLU A O 1
ATOM 2600 N N . HIS A 1 328 ? -3.484 14.696 2.254 1.00 89.31 328 HIS A N 1
ATOM 2601 C CA . HIS A 1 328 ? -3.899 14.508 0.865 1.00 89.31 328 HIS A CA 1
ATOM 2602 C C . HIS A 1 328 ? -3.643 13.105 0.312 1.00 89.31 328 HIS A C 1
ATOM 2604 O O . HIS A 1 328 ? -4.386 12.655 -0.561 1.00 89.31 328 HIS A O 1
ATOM 2610 N N . TYR A 1 329 ? -2.629 12.388 0.811 1.00 88.94 329 TYR A N 1
ATOM 2611 C CA . TYR A 1 329 ? -2.173 11.158 0.152 1.00 88.94 329 TYR A CA 1
ATOM 2612 C C . TYR A 1 329 ? -2.116 9.915 1.035 1.00 88.94 329 TYR A C 1
ATOM 2614 O O . TYR A 1 329 ? -2.067 8.809 0.494 1.00 88.94 329 TYR A O 1
ATOM 2622 N N . ALA A 1 330 ? -2.197 10.044 2.365 1.00 86.38 330 ALA A N 1
ATOM 2623 C CA . ALA A 1 330 ? -2.279 8.884 3.257 1.00 86.38 330 ALA A CA 1
ATOM 2624 C C . ALA A 1 330 ? -3.440 7.956 2.889 1.00 86.38 330 ALA A C 1
ATOM 2626 O O . ALA A 1 330 ? -3.319 6.739 2.980 1.00 86.38 330 ALA A O 1
ATOM 2627 N N . HIS A 1 331 ? -4.579 8.551 2.517 1.00 87.44 331 HIS A N 1
ATOM 2628 C CA . HIS A 1 331 ? -5.841 7.895 2.167 1.00 87.44 331 HIS A CA 1
ATOM 2629 C C . HIS A 1 331 ? -6.465 7.006 3.271 1.00 87.44 331 HIS A C 1
ATOM 2631 O O . HIS A 1 331 ? -7.636 6.654 3.180 1.00 87.44 331 HIS A O 1
ATOM 2637 N N . LEU A 1 332 ? -5.740 6.696 4.355 1.00 90.50 332 LEU A N 1
ATOM 2638 C CA . LEU A 1 332 ? -6.194 5.833 5.452 1.00 90.50 332 LEU A CA 1
ATOM 2639 C C . LEU A 1 332 ? -7.454 6.374 6.138 1.00 90.50 332 LEU A C 1
ATOM 2641 O O . LEU A 1 332 ? -8.422 5.648 6.330 1.00 90.50 332 LEU A O 1
ATOM 2645 N N . HIS A 1 333 ? -7.434 7.654 6.509 1.00 89.69 333 HIS A N 1
ATOM 2646 C CA . HIS A 1 333 ? -8.467 8.283 7.334 1.00 89.69 333 HIS A CA 1
ATOM 2647 C C . HIS A 1 333 ? -9.708 8.721 6.536 1.00 89.69 333 HIS A C 1
ATOM 2649 O O . HIS A 1 333 ? -10.727 9.040 7.139 1.00 89.69 333 HIS A O 1
ATOM 2655 N N . GLY A 1 334 ? -9.627 8.746 5.200 1.00 91.00 334 GLY A N 1
ATOM 2656 C CA . GLY A 1 334 ? -10.737 9.128 4.321 1.00 91.00 334 GLY A CA 1
ATOM 2657 C C . GLY A 1 334 ? -11.649 7.965 3.923 1.00 91.00 334 GLY A C 1
ATOM 2658 O O . GLY A 1 334 ? -12.686 8.189 3.303 1.00 91.00 334 GLY A O 1
ATOM 2659 N N . LEU A 1 335 ? -11.278 6.723 4.251 1.00 95.38 335 LEU A N 1
ATOM 2660 C CA . LEU A 1 335 ? -12.043 5.549 3.845 1.00 95.38 335 LEU A CA 1
ATOM 2661 C C . LEU A 1 335 ? -13.260 5.306 4.759 1.00 95.38 335 LEU A C 1
ATOM 2663 O O . LEU A 1 335 ? -13.118 5.342 5.985 1.00 95.38 335 LEU A O 1
ATOM 2667 N N . PRO A 1 336 ? -14.442 4.989 4.190 1.00 97.81 336 PRO A N 1
ATOM 2668 C CA . PRO A 1 336 ? -15.645 4.666 4.952 1.00 97.81 336 PRO A CA 1
ATOM 2669 C C . PRO A 1 336 ? -15.401 3.637 6.061 1.00 97.81 336 PRO A C 1
ATOM 2671 O O . PRO A 1 336 ? -14.723 2.629 5.856 1.00 97.81 336 PRO A O 1
ATOM 2674 N N . GLY A 1 337 ? -15.948 3.910 7.246 1.00 97.25 337 GLY A N 1
ATOM 2675 C CA . GLY A 1 337 ? -15.839 3.056 8.431 1.00 97.25 337 GLY A CA 1
ATOM 2676 C C . GLY A 1 337 ? -14.509 3.129 9.194 1.00 97.25 337 GLY A C 1
ATOM 2677 O O . GLY A 1 337 ? -14.462 2.690 10.342 1.00 97.25 337 GLY A O 1
ATOM 2678 N N . VAL A 1 338 ? -13.456 3.742 8.643 1.00 97.56 338 VAL A N 1
ATOM 2679 C CA . VAL A 1 338 ? -12.218 3.999 9.398 1.00 97.56 338 VAL A CA 1
ATOM 2680 C C . VAL A 1 338 ? -12.454 5.103 10.423 1.00 97.56 338 VAL A C 1
ATOM 2682 O O . VAL A 1 338 ? -13.158 6.080 10.164 1.00 97.56 338 VAL A O 1
ATOM 2685 N N . LYS A 1 339 ? -11.861 4.957 11.609 1.00 97.62 339 LYS A N 1
ATOM 2686 C CA . LYS A 1 339 ? -11.901 5.968 12.668 1.00 97.62 339 LYS A CA 1
ATOM 2687 C C . LYS A 1 339 ? -10.517 6.569 12.866 1.00 97.62 339 LYS A C 1
ATOM 2689 O O . LYS A 1 339 ? -9.527 5.847 12.948 1.00 97.62 339 LYS A O 1
ATOM 2694 N N . SER A 1 340 ? -10.443 7.891 12.954 1.00 97.06 340 SER A N 1
ATOM 2695 C CA . SER A 1 340 ? -9.207 8.593 13.286 1.00 97.06 340 SER A CA 1
ATOM 2696 C C . SER A 1 340 ? -9.109 8.857 14.789 1.00 97.06 340 SER A C 1
ATOM 2698 O O . SER A 1 340 ? -10.118 8.904 15.496 1.00 97.06 340 SER A O 1
ATOM 2700 N N . PHE A 1 341 ? -7.890 9.030 15.294 1.00 96.44 341 PHE A N 1
ATOM 2701 C CA . PHE A 1 341 ? -7.667 9.484 16.662 1.00 96.44 341 PHE A CA 1
ATOM 2702 C C . PHE A 1 341 ? -6.455 10.412 16.772 1.00 96.44 341 PHE A C 1
ATOM 2704 O O . PHE A 1 341 ? -5.419 10.181 16.150 1.00 96.44 341 PHE A O 1
ATOM 2711 N N . ALA A 1 342 ? -6.584 11.444 17.608 1.00 95.00 342 ALA A N 1
ATOM 2712 C CA . ALA A 1 342 ? -5.555 12.470 17.798 1.00 95.00 342 ALA A CA 1
ATOM 2713 C C . ALA A 1 342 ? -4.436 12.042 18.757 1.00 95.00 342 ALA A C 1
ATOM 2715 O O . ALA A 1 342 ? -3.325 12.574 18.727 1.00 95.00 342 ALA A O 1
ATOM 2716 N N . SER A 1 343 ? -4.727 11.104 19.664 1.00 94.00 343 SER A N 1
ATOM 2717 C CA . SER A 1 343 ? -3.753 10.577 20.620 1.00 94.00 343 SER A CA 1
ATOM 2718 C C . SER A 1 343 ? -4.196 9.245 21.227 1.00 94.00 343 SER A C 1
ATOM 2720 O O . SER A 1 343 ? -5.385 8.944 21.311 1.00 94.00 343 SER A O 1
ATOM 2722 N N . ILE A 1 344 ? -3.245 8.455 21.728 1.00 94.94 344 ILE A N 1
ATOM 2723 C CA . ILE A 1 344 ? -3.548 7.185 22.409 1.00 94.94 344 ILE A CA 1
ATOM 2724 C C . ILE A 1 344 ? -4.514 7.379 23.600 1.00 94.94 344 ILE A C 1
ATOM 2726 O O . ILE A 1 344 ? -5.482 6.627 23.685 1.00 94.94 344 ILE A O 1
ATOM 2730 N N . PRO A 1 345 ? -4.346 8.376 24.496 1.00 94.62 345 PRO A N 1
ATOM 2731 C CA . PRO A 1 345 ? -5.300 8.593 25.586 1.00 94.62 345 PRO A CA 1
ATOM 2732 C C . PRO A 1 345 ? -6.723 8.917 25.114 1.00 94.62 345 PRO A C 1
ATOM 2734 O O . PRO A 1 345 ? -7.679 8.381 25.672 1.00 94.62 345 PRO A O 1
ATOM 2737 N N . THR A 1 346 ? -6.876 9.757 24.083 1.00 94.62 346 THR A N 1
ATOM 2738 C CA . THR A 1 346 ? -8.207 10.116 23.552 1.00 94.62 346 THR A CA 1
ATOM 2739 C C . THR A 1 346 ? -8.907 8.915 22.923 1.00 94.62 346 THR A C 1
ATOM 2741 O O . THR A 1 346 ? -10.085 8.692 23.195 1.00 94.62 346 THR A O 1
ATOM 2744 N N . LEU A 1 347 ? -8.163 8.087 22.183 1.00 95.94 347 LEU A N 1
ATOM 2745 C CA . LEU A 1 347 ? -8.642 6.812 21.655 1.00 95.94 347 LEU A CA 1
ATOM 2746 C C . LEU A 1 347 ? -9.160 5.898 22.773 1.00 95.94 347 LEU A C 1
ATOM 2748 O O . LEU A 1 347 ? -10.302 5.444 22.731 1.00 95.94 347 LEU A O 1
ATOM 2752 N N . LEU A 1 348 ? -8.331 5.636 23.787 1.00 95.12 348 LEU A N 1
ATOM 2753 C CA . LEU A 1 348 ? -8.684 4.722 24.877 1.00 95.12 348 LEU A CA 1
ATOM 2754 C C . LEU A 1 348 ? -9.890 5.224 25.682 1.00 95.12 348 LEU A C 1
ATOM 2756 O O . LEU A 1 348 ? -10.725 4.419 26.088 1.00 95.12 348 LEU A O 1
ATOM 2760 N N . LEU A 1 349 ? -10.006 6.541 25.883 1.00 93.00 349 LEU A N 1
ATOM 2761 C CA . LEU A 1 349 ? -11.152 7.147 26.556 1.00 93.00 349 LEU A CA 1
ATOM 2762 C C . LEU A 1 349 ? -12.443 7.008 25.737 1.00 93.00 349 LEU A C 1
ATOM 2764 O O . LEU A 1 349 ? -13.467 6.634 26.300 1.00 93.00 349 LEU A O 1
ATOM 2768 N N . SER A 1 350 ? -12.401 7.278 24.428 1.00 93.88 350 SER A N 1
ATOM 2769 C CA . SER A 1 350 ? -13.569 7.141 23.542 1.00 93.88 350 SER A CA 1
ATOM 2770 C C . SER A 1 350 ? -14.075 5.695 23.488 1.00 93.88 350 SER A C 1
ATOM 2772 O O . SER A 1 350 ? -15.272 5.438 23.614 1.00 93.88 350 SER A O 1
ATOM 2774 N N . LEU A 1 351 ? -13.151 4.735 23.403 1.00 92.88 351 LEU A N 1
ATOM 2775 C CA . LEU A 1 351 ? -13.470 3.308 23.435 1.00 92.88 351 LEU A CA 1
ATOM 2776 C C . LEU A 1 351 ? -14.053 2.871 24.780 1.00 92.88 351 LEU A C 1
ATOM 2778 O O . LEU A 1 351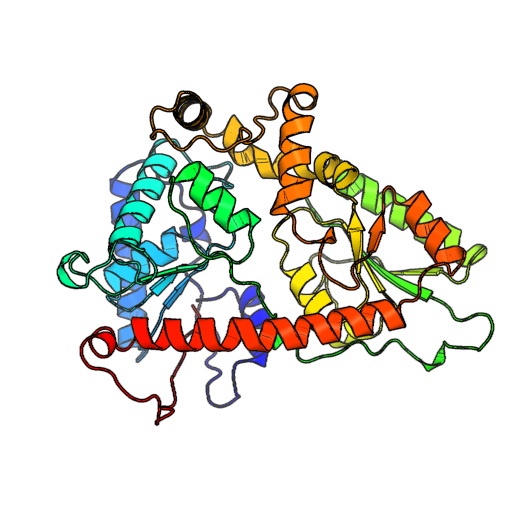 ? -14.976 2.064 24.815 1.00 92.88 351 LEU A O 1
ATOM 2782 N N . HIS A 1 352 ? -13.537 3.407 25.888 1.00 90.19 352 HIS A N 1
ATOM 2783 C CA . HIS A 1 352 ? -14.060 3.107 27.218 1.00 90.19 352 HIS A CA 1
ATOM 2784 C C . HIS A 1 352 ? -15.496 3.610 27.405 1.00 90.19 352 HIS A C 1
ATOM 2786 O O . HIS A 1 352 ? -16.299 2.919 28.027 1.00 90.19 352 HIS A O 1
ATOM 2792 N N . LYS A 1 353 ? -15.814 4.788 26.859 1.00 91.38 353 LYS A N 1
ATOM 2793 C CA . LYS A 1 353 ? -17.158 5.378 26.917 1.00 91.38 353 LYS A CA 1
ATOM 2794 C C . LYS A 1 353 ? -18.180 4.654 26.041 1.00 91.38 353 LYS A C 1
ATOM 2796 O O . LYS A 1 353 ? -19.374 4.814 26.261 1.00 91.38 353 LYS A O 1
ATOM 2801 N N . GLY A 1 354 ? -17.724 3.851 25.079 1.00 89.25 354 GLY A N 1
ATOM 2802 C CA . GLY A 1 354 ? -18.607 3.190 24.122 1.00 89.25 354 GLY A CA 1
ATOM 2803 C C . GLY A 1 354 ? -19.153 4.141 23.055 1.00 89.25 354 GLY A C 1
ATOM 2804 O O . GLY A 1 354 ? -20.166 3.837 22.438 1.00 89.25 354 GLY A O 1
ATOM 2805 N N . ASP A 1 355 ? -18.472 5.263 22.795 1.00 90.00 355 ASP A N 1
ATOM 2806 C CA . ASP A 1 355 ? -18.920 6.292 21.840 1.00 90.00 355 ASP A CA 1
ATOM 2807 C C . ASP A 1 355 ? -18.830 5.831 20.367 1.00 90.00 355 ASP A C 1
ATOM 2809 O O . ASP A 1 355 ? -19.170 6.576 19.448 1.00 90.00 355 ASP A O 1
ATOM 2813 N N . THR A 1 356 ? -18.318 4.622 20.111 1.00 92.25 356 THR A N 1
ATOM 2814 C CA . THR A 1 356 ? -18.048 4.123 18.759 1.00 92.25 356 THR A CA 1
ATOM 2815 C C . THR A 1 356 ? -18.880 2.889 18.429 1.00 92.25 356 THR A C 1
ATOM 2817 O O . THR A 1 356 ? -18.682 1.824 19.010 1.00 92.25 356 THR A O 1
ATOM 2820 N N . ASP A 1 357 ? -19.735 3.001 17.410 1.00 94.94 357 ASP A N 1
ATOM 2821 C CA . ASP A 1 357 ? -20.417 1.853 16.809 1.00 94.94 357 ASP A CA 1
ATOM 2822 C C . ASP A 1 357 ? -19.486 1.119 15.827 1.00 94.94 357 ASP A C 1
ATOM 2824 O O . ASP A 1 357 ? -19.319 1.491 14.660 1.00 94.94 357 ASP A O 1
ATOM 2828 N N . LEU A 1 358 ? -18.854 0.060 16.331 1.00 95.44 358 LEU A N 1
ATOM 2829 C CA . LEU A 1 358 ? -17.940 -0.791 15.570 1.00 95.44 358 LEU A CA 1
ATOM 2830 C C . LEU A 1 358 ? -18.660 -1.623 14.499 1.00 95.44 358 LEU A C 1
ATOM 2832 O O . LEU A 1 358 ? -18.085 -1.909 13.449 1.00 95.44 358 LEU A O 1
ATOM 2836 N N . ARG A 1 359 ? -19.932 -1.982 14.714 1.00 95.69 359 ARG A N 1
ATOM 2837 C CA . ARG A 1 359 ? -20.700 -2.756 13.729 1.00 95.69 359 ARG A CA 1
ATOM 2838 C C . ARG A 1 359 ? -21.069 -1.888 12.539 1.00 95.69 359 ARG A C 1
ATOM 2840 O O . ARG A 1 359 ? -20.873 -2.317 11.405 1.00 95.69 359 ARG A O 1
ATOM 2847 N N . ALA A 1 360 ? -21.530 -0.664 12.788 1.00 96.62 360 ALA A N 1
ATOM 2848 C CA . ALA A 1 360 ? -21.776 0.305 11.728 1.00 96.62 360 ALA A CA 1
ATOM 2849 C C . ALA A 1 360 ? -20.498 0.586 10.923 1.00 96.62 360 ALA A C 1
ATOM 2851 O O . ALA A 1 360 ? -20.538 0.575 9.696 1.00 96.62 360 ALA A O 1
ATOM 2852 N N . ALA A 1 361 ? -19.349 0.745 11.593 1.00 97.38 361 ALA A N 1
ATOM 2853 C CA . ALA A 1 361 ? -18.059 0.897 10.919 1.00 97.38 361 ALA A CA 1
ATOM 2854 C C . ALA A 1 361 ? -17.751 -0.279 9.971 1.00 97.38 361 ALA A C 1
ATOM 2856 O O . ALA A 1 361 ? -17.455 -0.053 8.800 1.00 97.38 361 ALA A O 1
ATOM 2857 N N . SER A 1 362 ? -17.894 -1.525 10.438 1.00 97.88 362 SER A N 1
ATOM 2858 C CA . SER A 1 362 ? -17.691 -2.729 9.615 1.00 97.88 362 SER A CA 1
ATOM 2859 C C . SER A 1 362 ? -18.643 -2.798 8.408 1.00 97.88 362 SER A C 1
ATOM 2861 O O . SER A 1 362 ? -18.225 -3.146 7.302 1.00 97.88 362 SER A O 1
ATOM 2863 N N . VAL A 1 363 ? -19.915 -2.416 8.586 1.00 98.06 363 VAL A N 1
ATOM 2864 C CA . VAL A 1 363 ? -20.907 -2.362 7.497 1.00 98.06 363 VAL A CA 1
ATOM 2865 C C . VAL A 1 363 ? -20.499 -1.355 6.420 1.00 98.06 363 VAL A C 1
ATOM 2867 O O . VAL A 1 363 ? -20.562 -1.680 5.235 1.00 98.06 363 VAL A O 1
ATOM 2870 N N . GLU A 1 364 ? -20.044 -0.162 6.805 1.00 98.31 364 GLU A N 1
ATOM 2871 C CA . GLU A 1 364 ? -19.568 0.844 5.848 1.00 98.31 364 GLU A CA 1
ATOM 2872 C C . GLU A 1 364 ? -18.313 0.374 5.101 1.00 98.31 364 GLU A C 1
ATOM 2874 O O . GLU A 1 364 ? -18.229 0.527 3.882 1.00 98.31 364 GLU A O 1
ATOM 2879 N N . MET A 1 365 ? -17.383 -0.292 5.795 1.00 98.19 365 MET A N 1
ATOM 2880 C CA . MET A 1 365 ? -16.206 -0.894 5.159 1.00 98.19 365 MET A CA 1
ATOM 2881 C C . MET A 1 365 ? -16.587 -1.961 4.129 1.00 98.19 365 MET A C 1
ATOM 2883 O O . MET A 1 365 ? -15.982 -2.033 3.060 1.00 98.19 365 MET A O 1
ATOM 2887 N N . ARG A 1 366 ? -17.608 -2.777 4.420 1.00 97.94 366 ARG A N 1
ATOM 2888 C CA . ARG A 1 366 ? -18.117 -3.791 3.488 1.00 97.94 366 ARG A CA 1
ATOM 2889 C C . ARG A 1 366 ? -18.721 -3.163 2.237 1.00 97.94 366 ARG A C 1
ATOM 2891 O O . ARG A 1 366 ? -18.336 -3.550 1.138 1.00 97.94 366 ARG A O 1
ATOM 2898 N N . LYS A 1 367 ? -19.612 -2.177 2.396 1.00 98.31 367 LYS A N 1
ATOM 2899 C CA . LYS A 1 367 ? -20.232 -1.459 1.267 1.00 98.31 367 LYS A CA 1
ATOM 2900 C C . LYS A 1 367 ? -19.177 -0.832 0.358 1.00 98.31 367 LYS A C 1
ATOM 2902 O O . LYS A 1 367 ? -19.254 -0.955 -0.864 1.00 98.31 367 LYS A O 1
ATOM 2907 N N . GLU A 1 368 ? -18.178 -0.188 0.956 1.00 97.56 368 GLU A N 1
ATOM 2908 C CA . GLU A 1 368 ? -17.063 0.393 0.216 1.00 97.56 368 GLU A CA 1
ATOM 2909 C C . GLU A 1 368 ? -16.206 -0.679 -0.471 1.00 97.56 368 GLU A C 1
ATOM 2911 O O . GLU A 1 368 ? -15.808 -0.498 -1.618 1.00 97.56 368 GLU A O 1
ATOM 2916 N N . GLY A 1 369 ? -15.951 -1.815 0.185 1.00 95.88 369 GLY A N 1
ATOM 2917 C CA . GLY A 1 369 ? -15.249 -2.951 -0.418 1.00 95.88 369 GLY A CA 1
ATOM 2918 C C . GLY A 1 369 ? -15.976 -3.513 -1.644 1.00 95.88 369 GLY A C 1
ATOM 2919 O O . GLY A 1 369 ? -15.352 -3.753 -2.675 1.00 95.88 369 GLY A O 1
ATOM 2920 N N . GLU A 1 370 ? -17.300 -3.656 -1.572 1.00 96.62 370 GLU A N 1
ATOM 2921 C CA . GLU A 1 370 ? -18.137 -4.085 -2.699 1.00 96.62 370 GLU A CA 1
ATOM 2922 C C . GLU A 1 370 ? -18.132 -3.066 -3.847 1.00 96.62 370 GLU A C 1
ATOM 2924 O O . GLU A 1 370 ? -18.075 -3.454 -5.016 1.00 96.62 370 GLU A O 1
ATOM 2929 N N . ARG A 1 371 ? -18.178 -1.763 -3.534 1.00 97.31 371 ARG A N 1
ATOM 2930 C CA . ARG A 1 371 ? -18.040 -0.691 -4.532 1.00 97.31 371 ARG A CA 1
ATOM 2931 C C . ARG A 1 371 ? -16.677 -0.757 -5.215 1.00 97.31 371 ARG A C 1
ATOM 2933 O O . ARG A 1 371 ? -16.623 -0.823 -6.439 1.00 97.31 371 ARG A O 1
ATOM 2940 N N . ALA A 1 372 ? -15.602 -0.814 -4.432 1.00 93.94 372 ALA A N 1
ATOM 2941 C CA . ALA A 1 372 ? -14.240 -0.889 -4.941 1.00 93.94 372 ALA A CA 1
ATOM 2942 C C . ALA A 1 372 ? -14.023 -2.138 -5.808 1.00 93.94 372 ALA A C 1
ATOM 2944 O O . ALA A 1 372 ? -13.384 -2.046 -6.849 1.00 93.94 372 ALA A O 1
ATOM 2945 N N . LEU A 1 373 ? -14.599 -3.291 -5.447 1.00 92.44 373 LEU A N 1
ATOM 2946 C CA . LEU A 1 373 ? -14.528 -4.510 -6.259 1.00 92.44 373 LEU A CA 1
ATOM 2947 C C . LEU A 1 373 ? -15.108 -4.300 -7.669 1.00 92.44 373 LEU A C 1
ATOM 2949 O O . LEU A 1 373 ? -14.488 -4.716 -8.648 1.00 92.44 373 LEU A O 1
ATOM 2953 N N . ARG A 1 374 ? -16.257 -3.617 -7.779 1.00 93.81 374 ARG A N 1
ATOM 2954 C CA . ARG A 1 374 ? -16.906 -3.305 -9.068 1.00 93.81 374 ARG A CA 1
ATOM 2955 C C . ARG A 1 374 ? -16.094 -2.350 -9.944 1.00 93.81 374 ARG A C 1
ATOM 2957 O O . ARG A 1 374 ? -16.282 -2.357 -11.153 1.00 93.81 374 ARG A O 1
ATOM 2964 N N . GLU A 1 375 ? -15.209 -1.551 -9.358 1.00 90.69 375 GLU A N 1
ATOM 2965 C CA . GLU A 1 375 ? -14.354 -0.599 -10.081 1.00 90.69 375 GLU A CA 1
ATOM 2966 C C . GLU A 1 375 ? -12.995 -1.214 -10.443 1.00 90.69 375 GLU A C 1
ATOM 2968 O O . GLU A 1 375 ? -12.518 -1.100 -11.571 1.00 90.69 375 GLU A O 1
ATOM 2973 N N . VAL A 1 376 ? -12.380 -1.912 -9.489 1.00 90.44 376 VAL A N 1
ATOM 2974 C CA . VAL A 1 376 ? -11.011 -2.425 -9.595 1.00 90.44 376 VAL A CA 1
ATOM 2975 C C . VAL A 1 376 ? -10.932 -3.675 -10.473 1.00 90.44 376 VAL A C 1
ATOM 2977 O O . VAL A 1 376 ? -9.971 -3.823 -11.226 1.00 90.44 376 VAL A O 1
ATOM 2980 N N . VAL A 1 377 ? -11.923 -4.575 -10.426 1.00 89.56 377 VAL A N 1
ATOM 2981 C CA . VAL A 1 377 ? -11.896 -5.804 -11.243 1.00 89.56 377 VAL A CA 1
ATOM 2982 C C . VAL A 1 377 ? -11.938 -5.495 -12.745 1.00 89.56 377 VAL A C 1
ATOM 2984 O O . VAL A 1 377 ? -11.063 -5.998 -13.454 1.00 89.56 377 VAL A O 1
ATOM 2987 N N . PRO A 1 378 ? -12.856 -4.647 -13.256 1.00 90.00 378 PRO A N 1
ATOM 2988 C CA . PRO A 1 378 ? -12.844 -4.266 -14.667 1.00 90.00 378 PRO A CA 1
ATOM 2989 C C . PRO A 1 378 ? -11.555 -3.564 -15.095 1.00 90.00 378 PRO A C 1
ATOM 2991 O O . PRO A 1 378 ? -11.071 -3.821 -16.195 1.00 90.00 378 PRO A O 1
ATOM 2994 N N . PHE A 1 379 ? -10.968 -2.727 -14.227 1.00 92.06 379 PHE A N 1
ATOM 2995 C CA . PHE A 1 379 ? -9.674 -2.100 -14.503 1.00 92.06 379 PHE A CA 1
ATOM 2996 C C . PHE A 1 379 ? -8.594 -3.153 -14.782 1.00 92.06 379 PHE A C 1
ATOM 2998 O O . PHE A 1 379 ? -7.946 -3.105 -15.827 1.00 92.06 379 PHE A O 1
ATOM 3005 N N . TRP A 1 380 ? -8.414 -4.123 -13.877 1.00 91.38 380 TRP A N 1
ATOM 3006 C CA . TRP A 1 380 ? -7.380 -5.149 -14.035 1.00 91.38 380 TRP A CA 1
ATOM 3007 C C . TRP A 1 380 ? -7.662 -6.081 -15.211 1.00 91.38 380 TRP A C 1
ATOM 3009 O O . TRP A 1 380 ? -6.738 -6.415 -15.947 1.00 91.38 380 TRP A O 1
ATOM 3019 N N . ALA A 1 381 ? -8.925 -6.456 -15.430 1.00 88.12 381 ALA A N 1
ATOM 3020 C CA . ALA A 1 381 ? -9.317 -7.268 -16.579 1.00 88.12 381 ALA A CA 1
ATOM 3021 C C . ALA A 1 381 ? -8.985 -6.565 -17.906 1.00 88.12 381 ALA A C 1
ATOM 3023 O O . ALA A 1 381 ? -8.354 -7.159 -18.780 1.00 88.12 381 ALA A O 1
ATOM 3024 N N . GLY A 1 382 ? -9.343 -5.282 -18.033 1.00 88.69 382 GLY A N 1
ATOM 3025 C CA . GLY A 1 382 ? -9.014 -4.475 -19.207 1.00 88.69 382 GLY A CA 1
ATOM 3026 C C . GLY A 1 382 ? -7.507 -4.289 -19.387 1.00 88.69 382 GLY A C 1
ATOM 3027 O O . GLY A 1 382 ? -6.999 -4.394 -20.501 1.00 88.69 382 GLY A O 1
ATOM 3028 N N . LEU A 1 383 ? -6.767 -4.076 -18.295 1.00 92.19 383 LEU A N 1
ATOM 3029 C CA . LEU A 1 383 ? -5.313 -3.957 -18.346 1.00 92.19 383 LEU A CA 1
ATOM 3030 C C . LEU A 1 383 ? -4.643 -5.249 -18.827 1.00 92.19 383 LEU A C 1
ATOM 3032 O O . LEU A 1 383 ? -3.780 -5.202 -19.700 1.00 92.19 383 LEU A O 1
ATOM 3036 N N . PHE A 1 384 ? -5.042 -6.402 -18.289 1.00 91.75 384 PHE A N 1
ATOM 3037 C CA . PHE A 1 384 ? -4.484 -7.686 -18.708 1.00 91.75 384 PHE A CA 1
ATOM 3038 C C . PHE A 1 384 ? -4.807 -8.001 -20.165 1.00 91.75 384 PHE A C 1
ATOM 3040 O O . PHE A 1 384 ? -3.923 -8.471 -20.877 1.00 91.75 384 PHE A O 1
ATOM 3047 N N . ALA A 1 385 ? -6.009 -7.666 -20.639 1.00 89.62 385 ALA A N 1
ATOM 3048 C CA . ALA A 1 385 ? -6.339 -7.791 -22.054 1.00 89.62 385 ALA A CA 1
ATOM 3049 C C . ALA A 1 385 ? -5.378 -6.969 -22.935 1.00 89.62 385 ALA A C 1
ATOM 3051 O O . ALA A 1 385 ? -4.826 -7.504 -23.891 1.00 89.62 385 ALA A O 1
ATOM 3052 N N . ARG A 1 386 ? -5.088 -5.713 -22.566 1.00 91.12 386 ARG A N 1
ATOM 3053 C CA . ARG A 1 386 ? -4.144 -4.849 -23.305 1.00 91.12 386 ARG A CA 1
ATOM 3054 C C . ARG A 1 386 ? -2.702 -5.348 -23.288 1.00 91.12 386 ARG A C 1
ATOM 3056 O O . ARG A 1 386 ? -1.975 -5.150 -24.258 1.00 91.12 386 ARG A O 1
ATOM 3063 N N . LEU A 1 387 ? -2.268 -5.941 -22.178 1.00 91.44 387 LEU A N 1
ATOM 3064 C CA . LEU A 1 387 ? -0.906 -6.460 -22.032 1.00 91.44 387 LEU A CA 1
ATOM 3065 C C . LEU A 1 387 ? -0.696 -7.760 -22.809 1.00 91.44 387 LEU A C 1
ATOM 3067 O O . LEU A 1 387 ? 0.367 -7.955 -23.390 1.00 91.44 387 LEU A O 1
ATOM 3071 N N . LEU A 1 388 ? -1.693 -8.644 -22.809 1.00 90.81 388 LEU A N 1
ATOM 3072 C CA . LEU A 1 388 ? -1.594 -9.967 -23.427 1.00 90.81 388 LEU A CA 1
ATOM 3073 C C . LEU A 1 388 ? -1.997 -9.962 -24.905 1.00 90.81 388 LEU A C 1
ATOM 3075 O O . LEU A 1 388 ? -1.504 -10.785 -25.671 1.00 90.81 388 LEU A O 1
ATOM 3079 N N . TYR A 1 389 ? -2.854 -9.022 -25.313 1.00 89.94 389 TYR A N 1
ATOM 3080 C CA . TYR A 1 389 ? -3.395 -8.923 -26.669 1.00 89.94 389 TYR A CA 1
ATOM 3081 C C . TYR A 1 389 ? -3.279 -7.489 -27.216 1.00 89.94 389 TYR A C 1
ATOM 3083 O O . TYR A 1 389 ? -4.292 -6.852 -27.507 1.00 89.94 389 TYR A O 1
ATOM 3091 N N . PRO A 1 390 ? -2.056 -6.949 -27.377 1.00 82.88 390 PRO A N 1
ATOM 3092 C CA . PRO A 1 390 ? -1.849 -5.555 -27.781 1.00 82.88 390 PRO A CA 1
ATOM 3093 C C . PRO A 1 390 ? -2.437 -5.212 -29.161 1.00 82.88 390 PRO A C 1
ATOM 3095 O O . PRO A 1 390 ? -2.741 -4.046 -29.411 1.00 82.88 390 PRO A O 1
ATOM 3098 N N . ASP A 1 391 ? -2.642 -6.207 -30.029 1.00 81.88 391 ASP A N 1
ATOM 3099 C CA . ASP A 1 391 ? -3.210 -6.021 -31.370 1.00 81.88 391 ASP A CA 1
ATOM 3100 C C . ASP A 1 391 ? -4.752 -5.977 -31.379 1.00 81.88 391 ASP A C 1
ATOM 3102 O O . ASP A 1 391 ? -5.349 -5.481 -32.337 1.00 81.88 391 ASP A O 1
ATOM 3106 N N . ALA A 1 392 ? -5.417 -6.436 -30.310 1.00 74.00 392 ALA A N 1
ATOM 3107 C CA . ALA A 1 392 ? -6.881 -6.518 -30.234 1.00 74.00 392 ALA A CA 1
ATOM 3108 C C . ALA A 1 392 ? -7.575 -5.144 -30.192 1.00 74.00 392 ALA A C 1
ATOM 3110 O O . ALA A 1 392 ? -8.712 -5.015 -30.637 1.00 74.00 392 ALA A O 1
ATOM 3111 N N . ASP A 1 393 ? -6.887 -4.099 -29.725 1.00 63.56 393 ASP A N 1
ATOM 3112 C CA . ASP A 1 393 ? -7.429 -2.732 -29.666 1.00 63.56 393 ASP A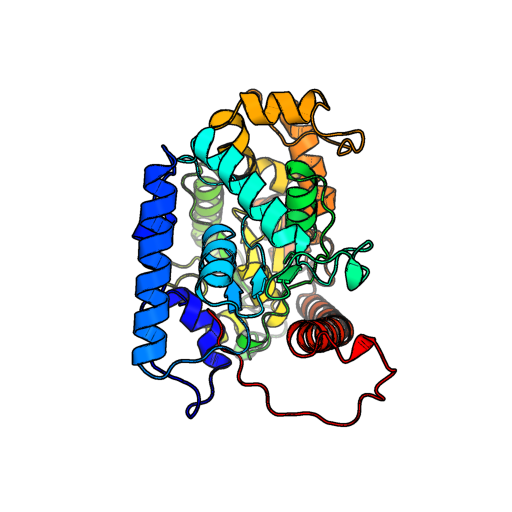 CA 1
ATOM 3113 C C . ASP A 1 393 ? -7.552 -2.072 -31.057 1.00 63.56 393 ASP A C 1
ATOM 3115 O O . ASP A 1 393 ? -8.165 -1.012 -31.189 1.00 63.56 393 ASP A O 1
ATOM 3119 N N . SER A 1 394 ? -6.989 -2.678 -32.111 1.00 58.94 394 SER A N 1
ATOM 3120 C CA . SER A 1 394 ? -7.007 -2.111 -33.468 1.00 58.94 394 SER A CA 1
ATOM 3121 C C . SER A 1 394 ? -8.256 -2.463 -34.292 1.00 58.94 394 SER A C 1
ATOM 3123 O O . SER A 1 394 ? -8.502 -1.839 -35.326 1.00 58.94 394 SER A O 1
ATOM 3125 N N . GLY A 1 395 ? -9.098 -3.385 -33.819 1.00 52.12 395 GLY A N 1
ATOM 3126 C CA . GLY A 1 395 ? -10.387 -3.700 -34.434 1.00 52.12 395 GLY A CA 1
ATOM 3127 C C . GLY A 1 395 ? -11.379 -4.114 -33.361 1.00 52.12 395 GLY A C 1
ATOM 3128 O O . GLY A 1 395 ? -11.183 -5.151 -32.751 1.00 52.12 395 GLY A O 1
ATOM 3129 N N . GLY A 1 396 ? -12.405 -3.295 -33.107 1.00 45.78 396 GLY A N 1
ATOM 3130 C CA . GLY A 1 396 ? -13.330 -3.449 -31.978 1.00 45.78 396 GLY A CA 1
ATOM 3131 C C . GLY A 1 396 ? -13.800 -4.888 -31.754 1.00 45.78 396 GLY A C 1
ATOM 3132 O O . GLY A 1 396 ? -14.670 -5.378 -32.469 1.00 45.78 396 GLY A O 1
ATOM 3133 N N . ILE A 1 397 ? -13.222 -5.556 -30.754 1.00 45.88 397 ILE A N 1
ATOM 3134 C CA . ILE A 1 397 ? -13.633 -6.893 -30.334 1.00 45.88 397 ILE A CA 1
ATOM 3135 C C . ILE A 1 397 ? -14.708 -6.735 -29.260 1.00 45.88 397 ILE A C 1
ATOM 3137 O O . ILE A 1 397 ? -14.458 -6.198 -28.179 1.00 45.88 397 ILE A O 1
ATOM 3141 N N . GLU A 1 398 ? -15.911 -7.224 -29.555 1.00 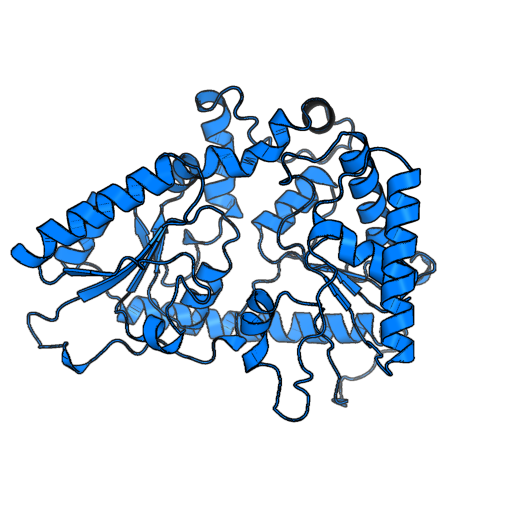45.50 398 GLU A N 1
ATOM 3142 C CA . GLU A 1 398 ? -16.952 -7.454 -28.557 1.00 45.50 398 GLU A CA 1
ATOM 3143 C C . GLU A 1 398 ? -16.446 -8.487 -27.535 1.00 45.50 398 GLU A C 1
ATOM 3145 O O . GLU A 1 398 ? -16.086 -9.613 -27.879 1.00 45.50 398 GLU A O 1
ATOM 3150 N N . ALA A 1 399 ? -16.371 -8.086 -26.265 1.00 41.03 399 ALA A N 1
ATOM 3151 C CA . ALA A 1 399 ? -15.844 -8.893 -25.169 1.00 41.03 399 ALA A CA 1
ATOM 3152 C C . ALA A 1 399 ? -16.744 -10.114 -24.882 1.00 41.03 399 ALA A C 1
ATOM 3154 O O . ALA A 1 399 ? -17.638 -10.060 -24.041 1.00 41.03 399 ALA A O 1
ATOM 3155 N N . GLY A 1 400 ? -16.508 -11.222 -25.585 1.00 37.44 400 GLY A N 1
ATOM 3156 C CA . GLY A 1 400 ? -17.306 -12.446 -25.494 1.00 37.44 400 GLY A CA 1
ATOM 3157 C C . GLY A 1 400 ? -16.459 -13.716 -25.522 1.00 37.44 400 GLY A C 1
ATOM 3158 O O . GLY A 1 400 ? -16.627 -14.548 -26.403 1.00 37.44 400 GLY A O 1
ATOM 3159 N N . GLY A 1 401 ? -15.531 -13.885 -24.578 1.00 38.31 401 GLY A N 1
ATOM 3160 C CA . GLY A 1 401 ? -14.785 -15.141 -24.452 1.00 38.31 401 GLY A CA 1
ATOM 3161 C C . GLY A 1 401 ? -13.735 -15.112 -23.349 1.00 38.31 401 GLY A C 1
ATOM 3162 O O . GLY A 1 401 ? -12.638 -14.603 -23.545 1.00 38.31 401 GLY A O 1
ATOM 3163 N N . ALA A 1 402 ? -14.058 -15.665 -22.180 1.00 36.12 402 ALA A N 1
ATOM 3164 C CA . ALA A 1 402 ? -13.099 -15.831 -21.093 1.00 36.12 402 ALA A CA 1
ATOM 3165 C C . ALA A 1 402 ? -12.176 -17.030 -21.380 1.00 36.12 402 ALA A C 1
ATOM 3167 O O . ALA A 1 402 ? -12.568 -18.183 -21.208 1.00 36.12 402 ALA A O 1
ATOM 3168 N N . THR A 1 403 ? -10.944 -16.773 -21.818 1.00 37.50 403 THR A N 1
ATOM 3169 C CA . THR A 1 403 ? -9.866 -17.774 -21.835 1.00 37.50 403 THR A CA 1
ATOM 3170 C C . THR A 1 403 ? -9.211 -17.874 -20.457 1.00 37.50 403 THR A C 1
ATOM 3172 O O . THR A 1 403 ? -8.888 -16.855 -19.848 1.00 37.50 403 THR A O 1
ATOM 3175 N N . ASN A 1 404 ? -8.981 -19.101 -19.981 1.00 33.47 404 ASN A N 1
ATOM 3176 C CA . ASN A 1 404 ? -8.252 -19.381 -18.741 1.00 33.47 404 ASN A CA 1
ATOM 3177 C C . ASN A 1 404 ? -6.812 -18.839 -18.826 1.00 33.47 404 ASN A C 1
ATOM 3179 O O . ASN A 1 404 ? -5.970 -19.421 -19.506 1.00 33.47 404 ASN A O 1
ATOM 3183 N N . MET A 1 405 ? -6.531 -17.732 -18.136 1.00 37.12 405 MET A N 1
ATOM 3184 C CA . MET A 1 405 ? -5.182 -17.181 -17.982 1.00 37.12 405 MET A CA 1
ATOM 3185 C C . MET A 1 405 ? -4.409 -17.925 -16.891 1.00 37.12 405 MET A C 1
ATOM 3187 O O . MET A 1 405 ? -4.916 -18.116 -15.784 1.00 37.12 405 MET A O 1
ATOM 3191 N N . THR A 1 406 ? -3.147 -18.258 -17.162 1.00 33.19 406 THR A N 1
ATOM 3192 C CA . THR A 1 406 ? -2.221 -18.760 -16.141 1.00 33.19 406 THR A CA 1
ATOM 3193 C C . THR A 1 406 ? -1.376 -17.589 -15.638 1.00 33.19 406 THR A C 1
ATOM 3195 O O . THR A 1 406 ? -0.405 -17.186 -16.264 1.00 33.19 406 THR A O 1
ATOM 3198 N N . CYS A 1 407 ? -1.755 -16.990 -14.507 1.00 32.97 407 CYS A N 1
ATOM 3199 C CA . CYS A 1 407 ? -0.976 -15.904 -13.909 1.00 32.97 407 CYS A CA 1
ATOM 3200 C C . CYS A 1 407 ? 0.187 -16.480 -13.086 1.00 32.97 407 CYS A C 1
ATOM 3202 O O . CYS A 1 407 ? -0.039 -17.212 -12.121 1.00 32.97 407 CYS A O 1
ATOM 3204 N N . VAL A 1 408 ? 1.428 -16.141 -13.443 1.00 31.77 408 VAL A N 1
ATOM 3205 C CA . VAL A 1 408 ? 2.603 -16.409 -12.605 1.00 31.77 408 VAL A CA 1
ATOM 3206 C C . VAL A 1 408 ? 2.930 -15.130 -11.839 1.00 31.77 408 VAL A C 1
ATOM 3208 O O . VAL A 1 408 ? 3.521 -14.201 -12.381 1.00 31.77 408 VAL A O 1
ATOM 3211 N N . VAL A 1 409 ? 2.521 -15.070 -10.571 1.00 31.72 409 VAL A N 1
ATOM 3212 C CA . VAL A 1 409 ? 2.863 -13.959 -9.671 1.00 31.72 409 VAL A CA 1
ATOM 3213 C C . VAL A 1 409 ? 4.338 -14.096 -9.284 1.00 31.72 409 VAL A C 1
ATOM 3215 O O . VAL A 1 409 ? 4.729 -15.103 -8.678 1.00 31.72 409 VAL A O 1
ATOM 3218 N N . TRP A 1 410 ? 5.165 -13.122 -9.680 1.00 30.92 410 TRP A N 1
ATOM 3219 C CA . TRP A 1 410 ? 6.587 -13.099 -9.346 1.00 30.92 410 TRP A CA 1
ATOM 3220 C C . TRP A 1 410 ? 6.892 -12.335 -8.075 1.00 30.92 410 TRP A C 1
ATOM 3222 O O . TRP A 1 410 ? 6.235 -11.322 -7.772 1.00 30.92 410 TRP A O 1
#

Foldseek 3Di:
DADVQRVLLCVLVQDPVRDDPPDDPPPVVLVPQEDPDPVSVVVSLVVLLVVLVVCVVVVDDFQEEEAQDLSCQQSCQVNRLHEYEHAHLDDQFLDLRYAPVNSVVSLVSCVLLVLQAPPDPPCDVVRRDPTAHYHYEYQFQLRQVVCCLQNVDGHHHAHDQSVSLVAAQDAPCVQPDPPARQAEEEEAQDDDPDPVSVVQVVVLVVCQVPDVVPFSYHYDYADAPDHDSNPDRSVRVSRHQAYEHEDQDLSDVVLSSCLSNLHQYEYAALLVNLVNHPSSLESHLVNCVPSLVCSVVCVNHDDNDPARRAHPVPSVVRSVVSSVCSVPISCSPVAQLHHHDNDPVRVVVCVRVVVDDSVNSSVSSVVVSVVSCVVNVVVVVVSSCCSSPVPCVVDDDDPDDDDDDDHDHD

Radius of gyration: 22.82 Å; chains: 1; bounding box: 56×52×71 Å